Protein AF-A0A1F7Q137-F1 (afdb_monomer_lite)

Radius of gyration: 29.81 Å; chains: 1; bounding box: 69×40×125 Å

pLDDT: mean 76.33, std 18.82, range [34.34, 98.31]

Sequence (394 aa):
MPIDVIQTQHIETEPVIERTPLYVSRYEIDAESPVLISTDHYMATTDEMQESIGISAPLVCGIFAAGKEFAVLDTRNTPKVNTPLLLIDGEYSRIKGTELGAFKGLRDNESVEIGRIKHTDRFKYPDTVSACHFSLSFDEKNEQLRVSDMDSTNGTFITGYIASEIQKQELVRSDFTRNFGRYAMEELESRYGDGDIDAPYGYYRNHPIIGRNSQSVRNGVYGTTSSEMVLVDDKSRAMRRVTDGFLDRLTGDDRNSLTTTIGVSSVLRVAERYVANVMRYDLDAVDRLSRPHYDDNGLIDLSEYIHNGVGVCRHQALLAAHFIEESIDRRIIAGSVGVERNHDLEVQGAHAWAVYRPPVGDAIIVDPAQHFVGTRKEAEKQRRWKYSLANVVN

Secondary structure (DSSP, 8-state):
--------------------EE--EEEEE-SSS-EEEESSS-SB-HHHHHHHHS-SS-EEEEEEETTEEEEEEE-TTSTT--SSEEEEEGGGGGSTT------EEE-BT-EEEESTTSTTTTTTS-TTS-SS-EEEEEETTTTEEEEEE-S-TT-EEEEE-BHHHHTTSEE----GGGTTTHHHHHHHTTT--S--SS-TT-EETTEEBP-TT-S--TT-EEE-TTS-EEE--TTSHHHHHHHHHHHHHHHTT-TT-TT----HHHHHHHHHHHHHHHSEE-HHHHHHHHGGGGGGTTEEEHHHHHHHTEE-HHHHHHHHHHHHHHHHHTTSS-SEEEEEEE--TTTT--EEEEEEE-SSS--EEEETTTTEEEEHHHHHHTT-----------

Foldseek 3Di:
DDDDDDDDPPDPDDPPQPFAADDFDKDWAAQVHKFKFALPDFLAQLVLLCVQQNHRFTWAKWKDAQPWIKTKTQCCPPPPDPARIFIDTPVSSVDHPDDCPTDDGAHAQDKDWAALQDPSRLQVDFLQGHRTAKMWHAHVVVNIIIIHGPRRPQTMMMTHHTPVSPVRHHYDRDPCSVCSPPVVCVVSVVRSDDRPLQARSHDHPNARAADQQHQDLEQHWYDDPPLAIEGADCPDPLNVVLLVVLVCVQCPPPPPCPPDQRDPVSQLLSLLQSLCQQAPEDPVVVCVVQVVCSVVSNYDYLSSRSVVNHDHQVSSQSSSQVSVVVCCVVVSAPFTKGKAWDPPCPPARTGIWIWTGHPDDAIWTRTSNQSDTGHQVVCVVVVHGRGDHDDDPD

Structure (mmCIF, N/CA/C/O backbone):
data_AF-A0A1F7Q137-F1
#
_entry.id   AF-A0A1F7Q137-F1
#
loop_
_atom_site.group_PDB
_atom_site.id
_atom_site.type_symbol
_atom_site.label_atom_id
_atom_site.label_alt_id
_atom_site.label_comp_id
_atom_site.label_asym_id
_atom_site.label_entity_id
_atom_site.label_seq_id
_atom_s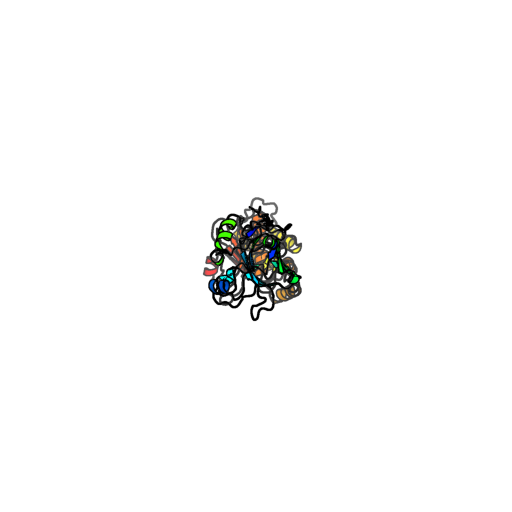ite.pdbx_PDB_ins_code
_atom_site.Cartn_x
_atom_site.Cartn_y
_atom_site.Cartn_z
_atom_site.occupancy
_atom_site.B_iso_or_equiv
_atom_site.auth_seq_id
_atom_site.auth_comp_id
_atom_site.auth_asym_id
_atom_site.auth_atom_id
_atom_site.pdbx_PDB_model_num
ATOM 1 N N . MET A 1 1 ? 35.047 10.697 -96.585 1.00 40.47 1 MET A N 1
ATOM 2 C CA . MET A 1 1 ? 34.236 10.874 -95.366 1.00 40.47 1 MET A CA 1
ATOM 3 C C . MET A 1 1 ? 33.718 9.508 -94.950 1.00 40.47 1 MET A C 1
ATOM 5 O O . MET A 1 1 ? 32.848 8.998 -95.647 1.00 40.47 1 MET A O 1
ATOM 9 N N . PRO A 1 2 ? 34.294 8.870 -93.922 1.00 37.94 2 PRO A N 1
ATOM 10 C CA . PRO A 1 2 ? 33.696 7.707 -93.286 1.00 37.94 2 PRO A CA 1
ATOM 11 C C . PRO A 1 2 ? 32.718 8.165 -92.197 1.00 37.94 2 PRO A C 1
ATOM 13 O O . PRO A 1 2 ? 32.953 9.163 -91.522 1.00 37.94 2 PRO A O 1
ATOM 16 N N . ILE A 1 3 ? 31.602 7.452 -92.086 1.00 36.81 3 ILE A N 1
ATOM 17 C CA . ILE A 1 3 ? 30.590 7.618 -91.043 1.00 36.81 3 ILE A CA 1
ATOM 18 C C . ILE A 1 3 ? 31.081 6.816 -89.838 1.00 36.81 3 ILE A C 1
ATOM 20 O O . ILE A 1 3 ? 31.140 5.588 -89.914 1.00 36.81 3 ILE A O 1
ATOM 24 N N . ASP A 1 4 ? 31.450 7.501 -88.758 1.00 36.88 4 ASP A N 1
ATOM 25 C CA . ASP A 1 4 ? 31.766 6.852 -87.489 1.00 36.88 4 ASP A CA 1
ATOM 26 C C . ASP A 1 4 ? 30.476 6.362 -86.825 1.00 36.88 4 ASP A C 1
ATOM 28 O O . ASP A 1 4 ? 29.533 7.116 -86.570 1.00 36.88 4 ASP A O 1
ATOM 32 N N . VAL A 1 5 ? 30.440 5.057 -86.572 1.00 37.59 5 VAL A N 1
ATOM 33 C CA . VAL A 1 5 ? 29.394 4.372 -85.818 1.00 37.59 5 VAL A CA 1
ATOM 34 C C . VAL A 1 5 ? 29.568 4.736 -84.346 1.00 37.59 5 VAL A C 1
ATOM 36 O O . VAL A 1 5 ? 30.497 4.273 -83.687 1.00 37.59 5 VAL A O 1
ATOM 39 N N . ILE A 1 6 ? 28.671 5.569 -83.821 1.00 39.81 6 ILE A N 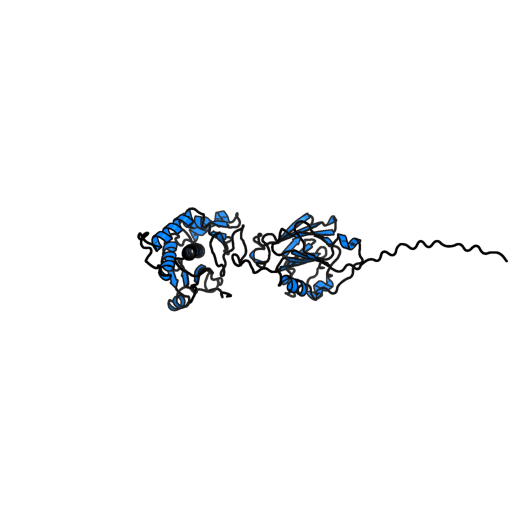1
ATOM 40 C CA . ILE A 1 6 ? 28.605 5.881 -82.391 1.00 39.81 6 ILE A CA 1
ATOM 41 C C . ILE A 1 6 ? 28.038 4.652 -81.671 1.00 39.81 6 ILE A C 1
ATOM 43 O O . ILE A 1 6 ? 26.840 4.375 -81.742 1.00 39.81 6 ILE A O 1
ATOM 47 N N . GLN A 1 7 ? 28.900 3.910 -80.972 1.00 38.06 7 GLN A N 1
ATOM 48 C CA . GLN A 1 7 ? 28.473 2.955 -79.951 1.00 38.06 7 GLN A CA 1
ATOM 49 C C . GLN A 1 7 ? 27.777 3.727 -78.826 1.00 38.06 7 GLN A C 1
ATOM 51 O O . GLN A 1 7 ? 28.409 4.451 -78.061 1.00 38.06 7 GLN A O 1
ATOM 56 N N . THR A 1 8 ? 26.462 3.574 -78.728 1.00 38.38 8 THR A N 1
ATOM 57 C CA . THR A 1 8 ? 25.686 4.020 -77.573 1.00 38.38 8 THR A CA 1
ATOM 58 C C . THR A 1 8 ? 25.931 3.024 -76.442 1.00 38.38 8 THR A C 1
ATOM 60 O O . THR A 1 8 ? 25.444 1.896 -76.475 1.00 38.38 8 THR A O 1
ATOM 63 N N . GLN A 1 9 ? 26.736 3.418 -75.453 1.00 37.34 9 GLN A N 1
ATOM 64 C CA . GLN A 1 9 ? 26.797 2.713 -74.177 1.00 37.34 9 GLN A CA 1
ATOM 65 C C . GLN A 1 9 ? 25.443 2.885 -73.482 1.00 37.34 9 GLN A C 1
ATOM 67 O O . GLN A 1 9 ? 25.066 3.994 -73.105 1.00 37.34 9 GLN A O 1
ATOM 72 N N . HIS A 1 10 ? 24.705 1.786 -73.332 1.00 35.59 10 HIS A N 1
ATOM 73 C CA . HIS A 1 10 ? 23.600 1.712 -72.386 1.00 35.59 10 HIS A CA 1
ATOM 74 C C . HIS A 1 10 ? 24.201 1.801 -70.980 1.00 35.59 10 HIS A C 1
ATOM 76 O O . HIS A 1 10 ? 24.784 0.841 -70.485 1.00 35.59 10 HIS A O 1
ATOM 82 N N . ILE A 1 11 ? 24.108 2.977 -70.364 1.00 40.19 11 ILE A N 1
ATOM 83 C CA . ILE A 1 11 ? 24.324 3.127 -68.929 1.00 40.19 11 ILE A CA 1
ATOM 84 C C . ILE A 1 11 ? 23.014 2.678 -68.283 1.00 40.19 11 ILE A C 1
ATOM 86 O O . ILE A 1 11 ? 22.014 3.393 -68.347 1.00 40.19 11 ILE A O 1
ATOM 90 N N . GLU A 1 12 ? 22.994 1.471 -67.722 1.00 38.28 12 GLU A N 1
ATOM 91 C CA . GLU A 1 12 ? 21.981 1.105 -66.734 1.00 38.28 12 GLU A CA 1
ATOM 92 C C . GLU A 1 12 ? 22.214 1.992 -65.510 1.00 38.28 12 GLU A C 1
ATOM 94 O O . GLU A 1 12 ? 23.133 1.779 -64.722 1.00 38.28 12 GLU A O 1
ATOM 99 N N . THR A 1 13 ? 21.429 3.058 -65.384 1.00 42.25 13 THR A N 1
ATOM 100 C CA . THR A 1 13 ? 21.332 3.786 -64.123 1.00 42.25 13 THR A CA 1
ATOM 101 C C . THR A 1 13 ? 20.564 2.900 -63.155 1.00 42.25 13 THR A C 1
ATOM 103 O O . THR A 1 13 ? 19.357 2.712 -63.330 1.00 42.25 13 THR A O 1
ATOM 106 N N . GLU A 1 14 ? 21.256 2.346 -62.157 1.00 36.91 14 GLU A N 1
ATOM 107 C CA . GLU A 1 14 ? 20.590 1.741 -61.006 1.00 36.91 14 GLU A CA 1
ATOM 108 C C . GLU A 1 14 ? 19.572 2.744 -60.435 1.00 36.91 14 GLU A C 1
ATOM 110 O O . GLU A 1 14 ? 19.862 3.946 -60.373 1.00 36.91 14 GLU A O 1
ATOM 115 N N . PRO A 1 15 ? 18.362 2.298 -60.057 1.00 37.16 15 PRO A N 1
ATOM 116 C CA . PRO A 1 15 ? 17.383 3.186 -59.458 1.00 37.16 15 PRO A CA 1
ATOM 117 C C . PRO A 1 15 ? 17.977 3.780 -58.180 1.00 37.16 15 PRO A C 1
ATOM 119 O O . PRO A 1 15 ? 18.321 3.058 -57.245 1.00 37.16 15 PRO A O 1
ATOM 122 N N . VAL A 1 16 ? 18.090 5.108 -58.142 1.00 39.94 16 VAL A N 1
ATOM 123 C CA . VAL A 1 16 ? 18.418 5.846 -56.923 1.00 39.94 16 VAL A CA 1
ATOM 124 C C . VAL A 1 16 ? 17.255 5.632 -55.958 1.00 39.94 16 VAL A C 1
ATOM 126 O O . VAL A 1 16 ? 16.205 6.258 -56.083 1.00 39.94 16 VAL A O 1
ATOM 129 N N . ILE A 1 17 ? 17.410 4.689 -55.031 1.00 46.19 17 ILE A N 1
ATOM 130 C CA . ILE A 1 17 ? 16.488 4.525 -53.910 1.00 46.19 17 ILE A CA 1
ATOM 131 C C . ILE A 1 17 ? 16.735 5.725 -52.995 1.00 46.19 17 ILE A C 1
ATOM 133 O O . ILE A 1 17 ? 17.752 5.766 -52.303 1.00 46.19 17 ILE A O 1
ATOM 137 N N . GLU A 1 18 ? 15.838 6.713 -53.010 1.00 39.25 18 GLU A N 1
ATOM 138 C CA . GLU A 1 18 ? 15.807 7.761 -51.987 1.00 39.25 18 GLU A CA 1
ATOM 139 C C . GLU A 1 18 ? 15.605 7.087 -50.624 1.00 39.25 18 GLU A C 1
ATOM 141 O O . GLU A 1 18 ? 14.507 6.651 -50.275 1.00 39.25 18 GLU A O 1
ATOM 146 N N . ARG A 1 19 ? 16.690 6.938 -49.860 1.00 43.69 19 ARG A N 1
ATOM 147 C CA . ARG A 1 19 ? 16.626 6.443 -48.487 1.00 43.69 19 ARG A CA 1
ATOM 148 C C . ARG A 1 19 ? 16.138 7.586 -47.608 1.00 43.69 19 ARG A C 1
ATOM 150 O O . ARG A 1 19 ? 16.809 8.605 -47.480 1.00 43.69 19 ARG A O 1
ATOM 157 N N . THR A 1 20 ? 14.957 7.436 -47.017 1.00 44.03 20 THR A N 1
ATOM 158 C CA . THR A 1 20 ? 14.494 8.365 -45.981 1.00 44.03 20 THR A CA 1
ATOM 159 C C . THR A 1 20 ? 15.415 8.229 -44.763 1.00 44.03 20 THR A C 1
ATOM 161 O O . THR A 1 20 ? 15.760 7.098 -44.413 1.00 44.03 20 THR A O 1
ATOM 164 N N . PRO A 1 21 ? 15.855 9.328 -44.133 1.00 46.31 21 PRO A N 1
ATOM 165 C CA . PRO A 1 21 ? 16.657 9.252 -42.920 1.00 46.31 21 PRO A CA 1
ATOM 166 C C . PRO A 1 21 ? 15.842 8.675 -41.751 1.00 46.31 21 PRO A C 1
ATOM 168 O O . PRO A 1 21 ? 14.752 9.171 -41.461 1.00 46.31 21 PRO A O 1
ATOM 171 N N . LEU A 1 22 ? 16.385 7.661 -41.069 1.00 49.72 22 LEU A N 1
ATOM 172 C CA . LEU A 1 22 ? 15.814 7.107 -39.841 1.00 49.72 22 LEU A CA 1
ATOM 173 C C . LEU A 1 22 ? 16.342 7.896 -38.647 1.00 49.72 22 LEU A C 1
ATOM 175 O O . LEU A 1 22 ? 17.529 7.829 -38.315 1.00 49.72 22 LEU A O 1
ATOM 179 N N . TYR A 1 23 ? 15.442 8.621 -37.995 1.00 57.84 23 TYR A N 1
ATOM 180 C CA . TYR A 1 23 ? 15.691 9.226 -36.694 1.00 57.84 23 TYR A CA 1
ATOM 181 C C . TYR A 1 23 ? 15.326 8.232 -35.592 1.00 57.84 23 TYR A C 1
ATOM 183 O O . TYR A 1 23 ? 14.471 7.363 -35.784 1.00 57.84 23 TYR A O 1
ATOM 191 N N . VAL A 1 24 ? 15.945 8.380 -34.418 1.00 59.00 24 VAL A N 1
ATOM 192 C CA . VAL A 1 24 ? 15.486 7.682 -33.214 1.00 59.00 24 VAL A CA 1
ATOM 193 C C . VAL A 1 24 ? 14.005 7.998 -33.033 1.00 59.00 24 VAL A C 1
ATOM 195 O O . VAL A 1 24 ? 13.624 9.160 -32.879 1.00 59.00 24 VAL A O 1
ATOM 198 N N . SER A 1 25 ? 13.177 6.965 -33.098 1.00 60.03 25 SER A N 1
ATOM 199 C CA . SER A 1 25 ? 11.735 7.135 -33.176 1.00 60.03 25 SER A CA 1
ATOM 200 C C . SER A 1 25 ? 11.090 6.722 -31.855 1.00 60.03 25 SER A C 1
ATOM 202 O O . SER A 1 25 ? 11.536 5.782 -31.188 1.00 60.03 25 SER A O 1
ATOM 204 N N . ARG A 1 26 ? 10.087 7.500 -31.437 1.00 67.81 26 ARG A N 1
ATOM 205 C CA . ARG A 1 26 ? 9.335 7.304 -30.195 1.00 67.81 26 ARG A CA 1
ATOM 206 C C . ARG A 1 26 ? 7.995 6.669 -30.526 1.00 67.81 26 ARG A C 1
ATOM 208 O O . ARG A 1 26 ? 7.264 7.202 -31.357 1.00 67.81 26 ARG A O 1
ATOM 215 N N . TYR A 1 27 ? 7.665 5.588 -29.833 1.00 73.81 27 TYR A N 1
ATOM 216 C CA . TYR A 1 27 ? 6.443 4.827 -30.065 1.00 73.81 27 TYR A CA 1
ATOM 217 C C . TYR A 1 27 ? 5.765 4.480 -28.748 1.00 73.81 27 TYR A C 1
ATOM 219 O O . TYR A 1 27 ? 6.423 4.064 -27.794 1.00 73.81 27 TYR A O 1
ATOM 227 N N . GLU A 1 28 ? 4.450 4.660 -28.711 1.00 78.75 28 GLU A N 1
ATOM 228 C CA . GLU A 1 28 ? 3.590 4.017 -27.723 1.00 78.75 28 GLU A CA 1
ATOM 229 C C . GLU A 1 28 ? 3.430 2.553 -28.143 1.00 78.75 28 GLU A C 1
ATOM 231 O O . GLU A 1 28 ? 3.193 2.277 -29.322 1.00 78.75 28 GLU A O 1
ATOM 236 N N . ILE A 1 29 ? 3.628 1.628 -27.208 1.00 82.19 29 ILE A N 1
ATOM 237 C CA . ILE A 1 29 ? 3.452 0.197 -27.450 1.00 82.19 29 ILE A CA 1
ATOM 238 C C . ILE A 1 29 ? 2.170 -0.289 -26.783 1.00 82.19 29 ILE A C 1
ATOM 240 O O . ILE A 1 29 ? 1.854 0.110 -25.664 1.00 82.19 29 ILE A O 1
ATOM 244 N N . ASP A 1 30 ? 1.456 -1.168 -27.477 1.00 77.94 30 ASP A N 1
ATOM 245 C CA . ASP A 1 30 ? 0.290 -1.872 -26.951 1.00 77.94 30 ASP A CA 1
ATOM 246 C C . ASP A 1 30 ? 0.611 -3.358 -26.717 1.00 77.94 30 ASP A C 1
ATOM 248 O O . ASP A 1 30 ? 1.652 -3.874 -27.144 1.00 77.94 30 ASP A O 1
ATOM 252 N N . ALA A 1 31 ? -0.262 -4.044 -25.980 1.00 76.38 31 ALA A N 1
ATOM 253 C CA . ALA A 1 31 ? -0.044 -5.432 -25.578 1.00 76.38 31 ALA A CA 1
ATOM 254 C C . ALA A 1 31 ? -0.126 -6.428 -26.750 1.00 76.38 31 ALA A C 1
ATOM 256 O O . ALA A 1 31 ? 0.451 -7.517 -26.689 1.00 76.38 31 ALA A O 1
ATOM 257 N N . GLU A 1 32 ? -0.817 -6.064 -27.832 1.00 79.62 32 GLU A N 1
ATOM 258 C CA . GLU A 1 32 ? -1.000 -6.915 -29.012 1.00 79.62 32 GLU A CA 1
ATOM 259 C C . GLU A 1 32 ? 0.178 -6.798 -29.997 1.00 79.62 32 GLU A C 1
ATOM 261 O O . GLU A 1 32 ? 0.446 -7.730 -30.764 1.00 79.62 32 GLU A O 1
ATOM 266 N N . SER A 1 33 ? 0.919 -5.687 -29.938 1.00 82.69 33 SER A N 1
ATOM 267 C CA . SER A 1 33 ? 1.930 -5.284 -30.919 1.00 82.69 33 SER A CA 1
ATOM 268 C C . SER A 1 33 ? 3.299 -5.046 -30.264 1.00 82.69 33 SER A C 1
ATOM 270 O O . SER A 1 33 ? 3.735 -3.908 -30.074 1.00 82.69 33 SER A O 1
ATOM 272 N N . PRO A 1 34 ? 4.034 -6.120 -29.935 1.00 86.81 34 PRO A N 1
ATOM 273 C CA . PRO A 1 34 ? 5.365 -6.017 -29.357 1.00 86.81 34 PRO A CA 1
ATOM 274 C C . PRO A 1 34 ? 6.358 -5.402 -30.348 1.00 86.81 34 PRO A C 1
ATOM 276 O O . PRO A 1 34 ? 6.383 -5.755 -31.530 1.00 86.81 34 PRO A O 1
ATOM 279 N N . VAL A 1 35 ? 7.234 -4.534 -29.847 1.00 89.56 35 VAL A N 1
ATOM 280 C CA . VAL A 1 35 ? 8.243 -3.849 -30.661 1.00 89.56 35 VAL A CA 1
ATOM 281 C C . VAL A 1 35 ? 9.580 -4.571 -30.574 1.00 89.56 35 VAL A C 1
ATOM 283 O O . VAL A 1 35 ? 10.008 -5.011 -29.506 1.00 89.56 35 VAL A O 1
ATOM 286 N N . LEU A 1 36 ? 10.246 -4.681 -31.724 1.00 90.81 36 LEU A N 1
ATOM 287 C CA . LEU A 1 36 ? 11.594 -5.224 -31.852 1.00 90.81 36 LEU A CA 1
ATOM 288 C C . LEU A 1 36 ? 12.582 -4.077 -32.050 1.00 90.81 36 LEU A C 1
ATOM 290 O O . LEU A 1 36 ? 12.558 -3.386 -33.072 1.00 90.81 36 LEU A O 1
ATOM 294 N N . ILE A 1 37 ? 13.451 -3.894 -31.066 1.00 90.25 37 ILE A N 1
ATOM 295 C CA . ILE A 1 37 ? 14.522 -2.906 -31.053 1.00 90.25 37 ILE A CA 1
ATOM 296 C C . ILE A 1 37 ? 15.825 -3.584 -31.473 1.00 90.25 37 ILE A C 1
ATOM 298 O O . ILE A 1 37 ? 16.144 -4.676 -31.002 1.00 90.25 37 ILE A O 1
ATOM 302 N N . SER A 1 38 ? 16.577 -2.936 -32.358 1.00 88.62 38 SER A N 1
ATOM 303 C CA . SER A 1 38 ? 17.927 -3.370 -32.720 1.00 88.62 38 SER A CA 1
ATOM 304 C C . SER A 1 38 ? 18.901 -3.075 -31.583 1.00 88.62 38 SER A C 1
ATOM 306 O O . SER A 1 38 ? 18.894 -1.982 -31.018 1.00 88.62 38 SER A O 1
ATOM 308 N N . THR A 1 39 ? 19.738 -4.054 -31.250 1.00 88.31 39 THR A N 1
ATOM 309 C CA . THR A 1 39 ? 20.761 -3.932 -30.190 1.00 88.31 39 THR A CA 1
ATOM 310 C C . THR A 1 39 ? 22.152 -3.615 -30.736 1.00 88.31 39 THR A C 1
ATOM 312 O O . THR A 1 39 ? 23.080 -3.336 -29.989 1.00 88.31 39 THR A O 1
ATOM 315 N N . ASP A 1 40 ? 22.271 -3.626 -32.053 1.00 86.12 40 ASP A N 1
ATOM 316 C CA . ASP A 1 40 ? 23.425 -3.349 -32.897 1.00 86.12 40 ASP A CA 1
ATOM 317 C C . ASP A 1 40 ? 23.471 -1.874 -33.358 1.00 86.12 40 ASP A C 1
ATOM 319 O O . ASP A 1 40 ? 24.495 -1.394 -33.851 1.00 86.12 40 ASP A O 1
ATOM 323 N N . HIS A 1 41 ? 22.398 -1.116 -33.104 1.00 85.81 41 HIS A N 1
ATOM 324 C CA . HIS A 1 41 ? 22.311 0.324 -33.340 1.00 85.81 41 HIS A CA 1
ATOM 325 C C . HIS A 1 41 ? 22.062 1.073 -32.027 1.00 85.81 41 HIS A C 1
ATOM 327 O O . HIS A 1 41 ? 21.023 0.918 -31.390 1.00 85.81 41 HIS A O 1
ATOM 333 N N . TYR A 1 42 ? 23.013 1.920 -31.629 1.00 84.81 42 TYR A N 1
ATOM 334 C CA . TYR A 1 42 ? 22.972 2.608 -30.335 1.00 84.81 42 TYR A CA 1
ATOM 335 C C . TYR A 1 42 ? 22.419 4.026 -30.439 1.00 84.81 42 TYR A C 1
ATOM 337 O O . TYR A 1 42 ? 22.850 4.814 -31.287 1.00 84.81 42 TYR A O 1
ATOM 345 N N . MET A 1 43 ? 21.517 4.373 -29.521 1.00 80.56 43 MET A N 1
ATOM 346 C CA . MET A 1 43 ? 21.049 5.745 -29.310 1.00 80.56 43 MET A CA 1
ATOM 347 C C . MET A 1 43 ? 22.157 6.668 -28.798 1.00 80.56 43 MET A C 1
ATOM 349 O O . MET A 1 43 ? 22.153 7.850 -29.127 1.00 80.56 43 MET A O 1
ATOM 353 N N . ALA A 1 44 ? 23.082 6.135 -27.996 1.00 77.56 44 ALA A N 1
ATOM 354 C CA . ALA A 1 44 ? 24.276 6.838 -27.538 1.00 77.56 44 ALA A CA 1
ATOM 355 C C . ALA A 1 44 ? 25.443 5.857 -27.403 1.00 77.56 44 ALA A C 1
ATOM 357 O O . ALA A 1 44 ? 25.280 4.724 -26.950 1.00 77.56 44 ALA A O 1
ATOM 358 N N . THR A 1 45 ? 26.628 6.293 -27.802 1.00 83.06 45 THR A N 1
ATOM 359 C CA . THR A 1 45 ? 27.874 5.531 -27.696 1.00 83.06 45 THR A CA 1
ATOM 360 C C . THR A 1 45 ? 28.404 5.507 -26.262 1.00 83.06 45 THR A C 1
ATOM 362 O O . THR A 1 45 ? 27.985 6.289 -25.408 1.00 83.06 45 THR A O 1
ATOM 365 N N . THR A 1 46 ? 29.370 4.625 -25.995 1.00 82.00 46 THR A N 1
ATOM 366 C CA . THR A 1 46 ? 30.069 4.554 -24.703 1.00 82.00 46 THR A CA 1
ATOM 367 C C . THR A 1 46 ? 30.655 5.899 -24.281 1.00 82.00 46 THR A C 1
ATOM 369 O O . THR A 1 46 ? 30.505 6.284 -23.127 1.00 82.00 46 THR A O 1
ATOM 372 N N . ASP A 1 47 ? 31.300 6.619 -25.203 1.00 79.81 47 ASP A N 1
ATOM 373 C CA . ASP A 1 47 ? 31.958 7.894 -24.897 1.00 79.81 47 ASP A CA 1
ATOM 374 C C . ASP A 1 47 ? 30.929 8.965 -24.505 1.00 79.81 47 ASP A C 1
ATOM 376 O O . ASP A 1 47 ? 31.098 9.655 -23.500 1.00 79.81 47 ASP A O 1
ATOM 380 N N . GLU A 1 48 ? 29.809 9.039 -25.231 1.00 75.88 48 GLU A N 1
ATOM 381 C CA . GLU A 1 48 ? 28.706 9.965 -24.941 1.00 75.88 48 GLU A CA 1
ATOM 382 C C . GLU A 1 48 ? 28.027 9.652 -23.596 1.00 75.88 48 GLU A C 1
ATOM 384 O O . GLU A 1 48 ? 27.705 10.560 -22.824 1.00 75.88 48 GLU A O 1
ATOM 389 N N . MET A 1 49 ? 27.827 8.370 -23.281 1.00 75.50 49 MET A N 1
ATOM 390 C CA . MET A 1 49 ? 27.264 7.921 -22.000 1.00 75.50 49 MET A CA 1
ATOM 391 C C . MET A 1 49 ? 28.221 8.177 -20.830 1.00 75.50 49 MET A C 1
ATOM 393 O O . MET A 1 49 ? 27.799 8.592 -19.743 1.00 75.50 49 MET A O 1
ATOM 397 N N . GLN A 1 50 ? 29.522 8.005 -21.057 1.00 74.50 50 GLN A N 1
ATOM 398 C CA . GLN A 1 50 ? 30.552 8.282 -20.066 1.00 74.50 50 GLN A CA 1
ATOM 399 C C . GLN A 1 50 ? 30.656 9.782 -19.769 1.00 74.50 50 GLN A C 1
ATOM 401 O O . GLN A 1 50 ? 30.757 10.167 -18.602 1.00 74.50 50 GLN A O 1
ATOM 406 N N . GLU A 1 51 ? 30.614 10.632 -20.796 1.00 71.19 51 GLU A N 1
ATOM 407 C CA . GLU A 1 51 ? 30.678 12.088 -20.643 1.00 71.19 51 GLU A CA 1
ATOM 408 C C . GLU A 1 51 ? 29.417 12.652 -19.970 1.00 71.19 51 GLU A C 1
ATOM 410 O O . GLU A 1 51 ? 29.508 13.498 -19.073 1.00 71.19 51 GLU A O 1
ATOM 415 N N . SER A 1 52 ? 28.239 12.169 -20.375 1.00 64.69 52 SER A N 1
ATOM 416 C CA . SER A 1 52 ? 26.957 12.693 -19.896 1.00 64.69 52 SER A CA 1
ATOM 417 C C . SER A 1 52 ? 26.631 12.259 -18.467 1.00 64.69 52 SER A C 1
ATOM 419 O O . SER A 1 52 ? 26.288 13.104 -17.632 1.00 64.69 52 SER A O 1
ATOM 421 N N . ILE A 1 53 ? 26.746 10.960 -18.171 1.00 63.69 53 ILE A N 1
ATOM 422 C CA . ILE A 1 53 ? 26.225 10.365 -16.929 1.00 63.69 53 ILE A CA 1
ATOM 423 C C . ILE A 1 53 ? 27.211 9.408 -16.240 1.00 63.69 53 ILE A C 1
ATOM 425 O O . ILE A 1 53 ? 26.890 8.833 -15.202 1.00 63.69 53 ILE A O 1
ATOM 429 N N . GLY A 1 54 ? 28.438 9.275 -16.757 1.00 64.31 54 GLY A N 1
ATOM 430 C CA . GLY A 1 54 ? 29.508 8.498 -16.123 1.00 64.31 54 GLY A CA 1
ATOM 431 C C . GLY A 1 54 ? 29.397 6.983 -16.298 1.00 64.31 54 GLY A C 1
ATOM 432 O O . GLY A 1 54 ? 30.000 6.252 -15.513 1.00 64.31 54 GLY A O 1
ATOM 433 N N . ILE A 1 55 ? 28.634 6.514 -17.291 1.00 70.31 55 ILE A N 1
ATOM 434 C CA . ILE A 1 55 ? 28.410 5.088 -17.560 1.00 70.31 55 ILE A CA 1
ATOM 435 C C . ILE A 1 55 ? 29.239 4.626 -18.765 1.00 70.31 55 ILE A C 1
ATOM 437 O O . ILE A 1 55 ? 29.078 5.137 -19.868 1.00 70.31 55 ILE A O 1
ATOM 441 N N . SER A 1 56 ? 30.069 3.594 -18.573 1.00 78.44 56 SER A N 1
ATOM 442 C CA . SER A 1 56 ? 30.929 3.010 -19.618 1.00 78.44 56 SER A CA 1
ATOM 443 C C . SER A 1 56 ? 30.232 1.896 -20.421 1.00 78.44 56 SER A C 1
ATOM 445 O O . SER A 1 56 ? 30.729 0.768 -20.505 1.00 78.44 56 SER A O 1
ATOM 447 N N . ALA A 1 57 ? 29.065 2.196 -20.988 1.00 80.00 57 ALA A N 1
ATOM 448 C CA . ALA A 1 57 ? 28.320 1.298 -21.874 1.00 80.00 57 ALA A CA 1
ATOM 449 C C . ALA A 1 57 ? 27.425 2.111 -22.830 1.00 80.00 57 ALA A C 1
ATOM 451 O O . ALA A 1 57 ? 26.888 3.135 -22.399 1.00 80.00 57 ALA A O 1
ATOM 452 N N . PRO A 1 58 ? 27.248 1.694 -24.097 1.00 86.62 58 PRO A N 1
ATOM 453 C CA . PRO A 1 58 ? 26.340 2.360 -25.023 1.00 86.62 58 PRO A CA 1
ATOM 454 C C . PRO A 1 58 ? 24.863 2.131 -24.657 1.00 86.62 58 PRO A C 1
ATOM 456 O O . PRO A 1 58 ? 24.483 1.093 -24.109 1.00 86.62 58 PRO A O 1
ATOM 459 N N . LEU A 1 59 ? 24.022 3.112 -24.991 1.00 85.75 59 LEU A N 1
ATOM 460 C CA . LEU A 1 59 ? 22.571 3.087 -24.804 1.00 85.75 59 LEU A CA 1
ATOM 461 C C . LEU A 1 59 ? 21.888 2.462 -26.024 1.00 85.75 59 LEU A C 1
ATOM 463 O O . LEU A 1 59 ? 22.000 2.988 -27.131 1.00 85.75 59 LEU A O 1
ATOM 467 N N . VAL A 1 60 ? 21.135 1.387 -25.806 1.00 89.19 60 VAL A N 1
ATOM 468 C CA . VAL A 1 60 ? 20.326 0.714 -26.834 1.00 89.19 60 VAL A CA 1
ATOM 469 C C . VAL A 1 60 ? 18.980 1.415 -26.993 1.00 89.19 60 VAL A C 1
ATOM 471 O O . VAL A 1 60 ? 18.650 1.887 -28.078 1.00 89.19 60 VAL A O 1
ATOM 474 N N . CYS A 1 61 ? 18.210 1.511 -25.907 1.00 88.19 61 CYS A N 1
ATOM 475 C CA . CYS A 1 61 ? 16.899 2.153 -25.916 1.00 88.19 61 CYS A CA 1
ATOM 476 C C . CYS A 1 61 ? 16.542 2.805 -24.582 1.00 88.19 61 CYS A C 1
ATOM 478 O O . CYS A 1 61 ? 17.015 2.394 -23.518 1.00 88.19 61 CYS A O 1
ATOM 480 N N . GLY A 1 62 ? 15.650 3.790 -24.653 1.00 85.81 62 GLY A N 1
ATOM 481 C CA . GLY A 1 62 ? 14.913 4.307 -23.506 1.00 85.81 62 GLY A CA 1
ATOM 482 C C . GLY A 1 62 ? 13.517 3.715 -23.448 1.00 85.81 62 GLY A C 1
ATOM 483 O O . GLY A 1 62 ? 12.857 3.573 -24.478 1.00 85.81 62 GLY A O 1
ATOM 484 N N . ILE A 1 63 ? 13.066 3.389 -22.243 1.00 87.19 63 ILE A N 1
ATOM 485 C CA . ILE A 1 63 ? 11.711 2.910 -21.990 1.00 87.19 63 ILE A CA 1
ATOM 486 C C . ILE A 1 63 ? 11.114 3.787 -20.907 1.00 87.19 63 ILE A C 1
ATOM 488 O O . ILE A 1 63 ? 11.719 4.009 -19.862 1.00 87.19 63 ILE A O 1
ATOM 492 N N . PHE A 1 64 ? 9.916 4.276 -21.154 1.00 83.00 64 PHE A N 1
ATOM 493 C CA . PHE A 1 64 ? 9.182 5.104 -20.230 1.00 83.00 64 PHE A CA 1
ATOM 494 C C . PHE A 1 64 ? 7.875 4.401 -19.894 1.00 83.00 64 PHE A C 1
ATOM 496 O O . PHE A 1 64 ? 7.021 4.191 -20.753 1.00 83.00 64 PHE A O 1
ATOM 503 N N . ALA A 1 65 ? 7.772 3.988 -18.641 1.00 82.12 65 ALA A N 1
ATOM 504 C CA . ALA A 1 65 ? 6.661 3.226 -18.107 1.00 82.12 65 ALA A CA 1
ATOM 505 C C . ALA A 1 65 ? 5.977 4.101 -17.072 1.00 82.12 65 ALA A C 1
ATOM 507 O O . ALA A 1 65 ? 6.453 4.240 -15.940 1.00 82.12 65 ALA A O 1
ATOM 508 N N . ALA A 1 66 ? 4.903 4.756 -17.499 1.00 75.50 66 ALA A N 1
ATOM 509 C CA . ALA A 1 66 ? 4.246 5.797 -16.734 1.00 75.50 66 ALA A CA 1
ATOM 510 C C . ALA A 1 66 ? 5.250 6.781 -16.088 1.00 75.50 66 ALA A C 1
ATOM 512 O O . ALA A 1 66 ? 6.050 7.363 -16.797 1.00 75.50 66 ALA A O 1
ATOM 513 N N . GLY A 1 67 ? 5.211 7.031 -14.774 1.00 68.06 67 GLY A N 1
ATOM 514 C CA . GLY A 1 67 ? 6.059 8.018 -14.079 1.00 68.06 67 GLY A CA 1
ATOM 515 C C . GLY A 1 67 ? 7.545 7.673 -13.984 1.00 68.06 67 GLY A C 1
ATOM 516 O O . GLY A 1 67 ? 8.267 8.333 -13.235 1.00 68.06 67 GLY A O 1
ATOM 517 N N . LYS A 1 68 ? 8.003 6.601 -14.641 1.00 77.12 68 LYS A N 1
ATOM 518 C CA . LYS A 1 68 ? 9.339 6.042 -14.445 1.00 77.12 68 LYS A CA 1
ATOM 519 C C . LYS A 1 68 ? 10.062 5.812 -15.765 1.00 77.12 68 LYS A C 1
ATOM 521 O O . LYS A 1 68 ? 9.555 5.177 -16.685 1.00 77.12 68 LYS A O 1
ATOM 526 N N . GLU A 1 69 ? 11.297 6.290 -15.804 1.00 79.50 69 GLU A N 1
ATOM 527 C CA . GLU A 1 69 ? 12.213 6.134 -16.925 1.00 79.50 69 GLU A CA 1
ATOM 528 C C . GLU A 1 69 ? 13.170 4.964 -16.685 1.00 79.50 69 GLU A C 1
ATOM 530 O O . GLU A 1 69 ? 13.657 4.743 -15.572 1.00 79.50 69 GLU A O 1
ATOM 535 N N . PHE A 1 70 ? 13.463 4.235 -17.751 1.00 84.00 70 PHE A N 1
ATOM 536 C CA . PHE A 1 70 ? 14.399 3.127 -17.794 1.00 84.00 70 PHE A CA 1
ATOM 537 C C . PHE A 1 70 ? 15.306 3.267 -19.013 1.00 84.00 70 PHE A C 1
ATOM 539 O O . PHE A 1 70 ? 14.902 3.771 -20.062 1.00 84.00 70 PHE A O 1
ATOM 546 N N . ALA A 1 71 ? 16.528 2.764 -18.889 1.00 84.75 71 ALA A N 1
ATOM 547 C CA . ALA A 1 71 ? 17.476 2.688 -19.990 1.00 84.75 71 ALA A CA 1
ATOM 548 C C . ALA A 1 71 ? 18.006 1.262 -20.127 1.00 84.75 71 ALA A C 1
ATOM 550 O O . ALA A 1 71 ? 18.304 0.606 -19.127 1.00 84.75 71 ALA A O 1
ATOM 551 N N . VAL A 1 72 ? 18.125 0.789 -21.366 1.00 88.00 72 VAL A N 1
ATOM 552 C CA . VAL A 1 72 ? 18.759 -0.492 -21.687 1.00 88.00 72 VAL A CA 1
ATOM 553 C C . VAL A 1 72 ? 20.134 -0.218 -22.268 1.00 88.00 72 VAL A C 1
ATOM 555 O O . VAL A 1 72 ? 20.266 0.473 -23.276 1.00 88.00 72 VAL A O 1
ATOM 558 N N . LEU A 1 73 ? 21.154 -0.761 -21.619 1.00 84.88 73 LEU A N 1
ATOM 559 C CA . LEU A 1 73 ? 22.550 -0.638 -22.009 1.00 84.88 73 LEU A CA 1
ATOM 560 C C . LEU A 1 73 ? 23.031 -1.947 -22.623 1.00 84.88 73 LEU A C 1
ATOM 562 O O . LEU A 1 73 ? 22.662 -3.019 -22.139 1.00 84.88 73 LEU A O 1
ATOM 566 N N . ASP A 1 74 ? 23.896 -1.859 -23.629 1.00 88.75 74 ASP A N 1
ATOM 567 C CA . ASP A 1 74 ? 24.645 -3.020 -24.105 1.00 88.75 74 ASP A CA 1
ATOM 568 C C . ASP A 1 74 ? 25.957 -3.132 -23.330 1.00 88.75 74 ASP A C 1
ATOM 570 O O . ASP A 1 74 ? 26.833 -2.273 -23.401 1.00 88.75 74 ASP A O 1
ATOM 574 N N . THR A 1 75 ? 26.078 -4.203 -22.557 1.00 81.50 75 THR A N 1
ATOM 575 C CA . THR A 1 75 ? 27.208 -4.463 -21.669 1.00 81.50 75 THR A CA 1
ATOM 576 C C . THR A 1 75 ? 28.078 -5.626 -22.136 1.00 81.50 75 THR A C 1
ATOM 578 O O . THR A 1 75 ? 28.981 -6.026 -21.399 1.00 81.50 75 THR A O 1
ATOM 581 N N . ARG A 1 76 ? 27.890 -6.135 -23.367 1.00 83.00 76 ARG A N 1
ATOM 582 C CA . ARG A 1 76 ? 28.707 -7.223 -23.953 1.00 83.00 76 ARG A CA 1
ATOM 583 C C . ARG A 1 76 ? 30.211 -6.929 -23.907 1.00 83.00 76 ARG A C 1
ATOM 585 O O . ARG A 1 76 ? 31.015 -7.844 -23.754 1.00 83.00 76 ARG A O 1
ATOM 592 N N . ASN A 1 77 ? 30.584 -5.650 -23.986 1.00 81.69 77 ASN A N 1
ATOM 593 C CA . ASN A 1 77 ? 31.972 -5.179 -23.948 1.00 81.69 77 ASN A CA 1
ATOM 594 C C . ASN A 1 77 ? 32.348 -4.441 -22.647 1.00 81.69 77 ASN A C 1
ATOM 596 O O . ASN A 1 77 ? 33.415 -3.828 -22.574 1.00 81.69 77 ASN A O 1
ATOM 600 N N . THR A 1 78 ? 31.499 -4.474 -21.615 1.00 69.94 78 THR A N 1
ATOM 601 C CA . THR A 1 78 ? 31.739 -3.761 -20.352 1.00 69.94 78 THR A CA 1
ATOM 602 C C . THR A 1 78 ? 32.437 -4.677 -19.336 1.00 69.94 78 THR A C 1
ATOM 604 O O . THR A 1 78 ? 31.882 -5.707 -18.944 1.00 69.94 78 THR A O 1
ATOM 607 N N . PRO A 1 79 ? 33.639 -4.323 -18.838 1.00 61.53 79 PRO A N 1
ATOM 608 C CA . PRO A 1 79 ? 34.344 -5.144 -17.858 1.00 61.53 79 PRO A CA 1
ATOM 609 C C . PRO A 1 79 ? 33.525 -5.351 -16.575 1.00 61.53 79 PRO A C 1
ATOM 611 O O . PRO A 1 79 ? 32.988 -4.395 -16.022 1.00 61.53 79 PRO A O 1
ATOM 614 N N . LYS A 1 80 ? 33.517 -6.585 -16.049 1.00 62.16 80 LYS A N 1
ATOM 615 C CA . LYS A 1 80 ? 32.847 -6.997 -14.792 1.00 62.16 80 LYS A CA 1
ATOM 616 C C . LYS A 1 80 ? 31.310 -7.070 -14.835 1.00 62.16 80 LYS A C 1
ATOM 618 O O . LYS A 1 80 ? 30.712 -7.332 -13.792 1.00 62.16 80 LYS A O 1
ATOM 623 N N . VAL A 1 81 ? 30.674 -6.901 -15.996 1.00 65.56 81 VAL A N 1
ATOM 624 C CA . VAL A 1 81 ? 29.233 -7.151 -16.174 1.00 65.56 81 VAL A CA 1
ATOM 625 C C . VAL A 1 81 ? 29.043 -8.488 -16.892 1.00 65.56 81 VAL A C 1
ATOM 627 O O . VAL A 1 81 ? 29.559 -8.691 -17.982 1.00 65.56 81 VAL A O 1
ATOM 630 N N . ASN A 1 82 ? 28.312 -9.419 -16.271 1.00 66.56 82 ASN A N 1
ATOM 631 C CA . ASN A 1 82 ? 28.150 -10.796 -16.769 1.00 66.56 82 ASN A CA 1
ATOM 632 C C . ASN A 1 82 ? 26.810 -11.020 -17.497 1.00 66.56 82 ASN A C 1
ATOM 634 O O . ASN A 1 82 ? 26.285 -12.136 -17.508 1.00 66.56 82 ASN A O 1
ATOM 638 N N . THR A 1 83 ? 26.214 -9.962 -18.043 1.00 73.00 83 THR A N 1
ATOM 639 C CA . THR A 1 83 ? 24.970 -10.021 -18.824 1.00 73.00 83 THR A CA 1
ATOM 640 C C . THR A 1 83 ? 25.129 -9.200 -20.100 1.00 73.00 83 THR A C 1
ATOM 642 O O . THR A 1 83 ? 25.774 -8.152 -20.042 1.00 73.00 83 THR A O 1
ATOM 645 N N . PRO A 1 84 ? 24.588 -9.652 -21.245 1.00 80.12 84 PRO A N 1
ATOM 646 C CA . PRO A 1 84 ? 24.766 -8.959 -22.518 1.00 80.12 84 PRO A CA 1
ATOM 647 C C . PRO A 1 84 ? 24.061 -7.606 -22.530 1.00 80.12 84 PRO A C 1
ATOM 649 O O . PRO A 1 84 ? 24.668 -6.623 -22.935 1.00 80.12 84 PRO A O 1
ATOM 652 N N . LEU A 1 85 ? 22.835 -7.529 -22.007 1.00 84.81 85 LEU A N 1
ATOM 653 C CA . LEU A 1 85 ? 22.135 -6.262 -21.825 1.00 84.81 85 LEU A CA 1
ATOM 654 C C . LEU A 1 85 ? 21.848 -6.007 -20.346 1.00 84.81 85 LEU A C 1
ATOM 656 O O . LEU A 1 85 ? 21.653 -6.936 -19.551 1.00 84.81 85 LEU A O 1
ATOM 660 N N . LEU A 1 86 ? 21.785 -4.730 -19.985 1.00 80.88 86 LEU A N 1
ATOM 661 C CA . LEU A 1 86 ? 21.490 -4.281 -18.633 1.00 80.88 86 LEU A CA 1
ATOM 662 C C . LEU A 1 86 ? 20.379 -3.234 -18.653 1.00 80.88 86 LEU A C 1
ATOM 664 O O . LEU A 1 86 ? 20.541 -2.156 -19.218 1.00 80.88 86 LEU A O 1
ATOM 668 N N . LEU A 1 87 ? 19.266 -3.533 -17.986 1.00 82.19 87 LEU A N 1
ATOM 669 C CA . LEU A 1 87 ? 18.242 -2.545 -17.677 1.00 82.19 87 LEU A CA 1
ATOM 670 C C . LEU A 1 87 ? 18.669 -1.770 -16.431 1.00 82.19 87 LEU A C 1
ATOM 672 O O . LEU A 1 87 ? 18.968 -2.372 -15.393 1.00 82.19 87 LEU A O 1
ATOM 676 N N . ILE A 1 88 ? 18.648 -0.445 -16.521 1.00 74.50 88 ILE A N 1
ATOM 677 C CA . ILE A 1 88 ? 18.879 0.478 -15.411 1.00 74.50 88 ILE A CA 1
ATOM 678 C C . ILE A 1 88 ? 17.702 1.442 -15.253 1.00 74.50 88 ILE A C 1
ATOM 680 O O . ILE A 1 88 ? 16.913 1.666 -16.168 1.00 74.50 88 ILE A O 1
ATOM 684 N N . ASP A 1 89 ? 17.594 2.008 -14.060 1.00 73.06 89 ASP A N 1
ATOM 685 C CA . ASP A 1 89 ? 16.628 3.052 -13.733 1.00 73.06 89 ASP A CA 1
ATOM 686 C C . ASP A 1 89 ? 17.161 4.418 -14.198 1.00 73.06 89 ASP A C 1
ATOM 688 O O . ASP A 1 89 ? 18.327 4.738 -13.949 1.00 73.06 89 ASP A O 1
ATOM 692 N N . GLY A 1 90 ? 16.323 5.228 -14.846 1.00 63.16 90 GLY A N 1
ATOM 693 C CA . GLY A 1 90 ? 16.677 6.557 -15.349 1.00 63.16 90 GLY A CA 1
ATOM 694 C C . GLY A 1 90 ? 17.178 7.513 -14.261 1.00 63.16 90 GLY A C 1
ATOM 695 O O . GLY A 1 90 ? 18.010 8.373 -14.538 1.00 63.16 90 GLY A O 1
ATOM 696 N N . GLU A 1 91 ? 16.783 7.330 -12.997 1.00 58.19 91 GLU A N 1
ATOM 697 C CA . GLU A 1 91 ? 17.274 8.161 -11.886 1.00 58.19 91 GLU A CA 1
ATOM 698 C C . GLU A 1 91 ? 18.733 7.877 -11.502 1.00 58.19 91 GLU A C 1
ATOM 700 O O . GLU A 1 91 ? 19.422 8.783 -11.028 1.00 58.19 91 GLU A O 1
ATOM 705 N N . TYR A 1 92 ? 19.248 6.666 -11.757 1.00 50.28 92 TYR A N 1
ATOM 706 C CA . TYR A 1 92 ? 20.654 6.332 -11.479 1.00 50.28 92 TYR A CA 1
ATOM 707 C C . TYR A 1 92 ? 21.625 7.154 -12.337 1.00 50.28 92 TYR A C 1
ATOM 709 O O . TYR A 1 92 ? 22.739 7.443 -11.906 1.00 50.28 92 TYR A O 1
ATOM 717 N N . SER A 1 93 ? 21.179 7.617 -13.508 1.00 48.81 93 SER A N 1
ATOM 718 C CA . SER A 1 93 ? 21.950 8.509 -14.382 1.00 48.81 93 SER A CA 1
ATOM 719 C C . SER A 1 93 ? 22.216 9.897 -13.773 1.00 48.81 93 SER A C 1
ATOM 721 O O . SER A 1 93 ? 23.120 10.610 -14.209 1.00 48.81 93 SER A O 1
ATOM 723 N N . ARG A 1 94 ? 21.457 10.292 -12.738 1.00 49.81 94 ARG A N 1
ATOM 724 C CA . ARG A 1 94 ? 21.558 11.612 -12.092 1.00 49.81 94 ARG A CA 1
ATOM 725 C C . ARG A 1 94 ? 22.608 11.665 -10.978 1.00 49.81 94 ARG A C 1
ATOM 727 O O . ARG A 1 94 ? 22.899 12.751 -10.477 1.00 49.81 94 ARG A O 1
ATOM 734 N N . ILE A 1 95 ? 23.203 10.530 -10.597 1.00 45.16 95 ILE A N 1
ATOM 735 C CA . ILE A 1 95 ? 24.198 10.444 -9.519 1.00 45.16 95 ILE A CA 1
ATOM 736 C C . ILE A 1 95 ? 25.577 10.156 -10.125 1.00 45.16 95 ILE A C 1
ATOM 738 O O . ILE A 1 95 ? 25.977 9.003 -10.296 1.00 45.16 95 ILE A O 1
ATOM 742 N N . LYS A 1 96 ? 26.324 11.224 -10.444 1.00 47.53 96 LYS A N 1
ATOM 743 C CA . LYS A 1 96 ? 27.695 11.123 -10.973 1.00 47.53 96 LYS A CA 1
ATOM 744 C C . LYS A 1 96 ? 28.577 10.256 -10.066 1.00 47.53 96 LYS A C 1
ATOM 746 O O . LYS A 1 96 ? 28.710 10.545 -8.879 1.00 47.53 96 LYS A O 1
ATOM 751 N N . GLY A 1 97 ? 29.243 9.260 -10.653 1.00 45.88 97 GLY A N 1
ATOM 752 C CA . GLY A 1 97 ? 30.304 8.490 -9.993 1.00 45.88 97 GLY A CA 1
ATOM 753 C C . GLY A 1 97 ? 29.845 7.290 -9.161 1.00 45.88 97 GLY A C 1
ATOM 754 O O . GLY A 1 97 ? 30.617 6.816 -8.331 1.00 45.88 97 GLY A O 1
ATOM 755 N N . THR A 1 98 ? 28.623 6.790 -9.358 1.00 44.66 98 THR A N 1
ATOM 756 C CA . THR A 1 98 ? 28.193 5.520 -8.755 1.00 44.66 98 THR A CA 1
ATOM 757 C C . THR A 1 98 ? 28.582 4.337 -9.645 1.00 44.66 98 THR A C 1
ATOM 759 O O . THR A 1 98 ? 28.443 4.394 -10.865 1.00 44.66 98 THR A O 1
ATOM 762 N N . GLU A 1 99 ? 29.119 3.268 -9.044 1.00 48.16 99 GLU A N 1
ATOM 763 C CA . GLU A 1 99 ? 29.295 1.974 -9.719 1.00 48.16 99 GLU A CA 1
ATOM 764 C C . GLU A 1 99 ? 27.939 1.535 -10.287 1.00 48.16 99 GLU A C 1
ATOM 766 O O . GLU A 1 99 ? 26.930 1.746 -9.615 1.00 48.16 99 GLU A O 1
ATOM 771 N N . LEU A 1 100 ? 27.909 0.969 -11.506 1.00 48.62 100 LEU A N 1
ATOM 772 C CA . LEU A 1 100 ? 26.702 0.462 -12.180 1.00 48.62 100 LEU A CA 1
ATOM 773 C C . LEU A 1 100 ? 25.801 -0.270 -11.171 1.00 48.62 100 LEU A C 1
ATOM 775 O O . LEU A 1 100 ? 26.027 -1.436 -10.851 1.00 48.62 100 LEU A O 1
ATOM 779 N N . GLY A 1 101 ? 24.796 0.435 -10.646 1.00 45.59 101 GLY A N 1
ATOM 780 C CA . GLY A 1 101 ? 23.869 -0.060 -9.632 1.00 45.59 101 GLY A CA 1
ATOM 781 C C . GLY A 1 101 ? 22.839 -0.963 -10.286 1.00 45.59 101 GLY A C 1
ATOM 782 O O . GLY A 1 101 ? 21.670 -0.597 -10.384 1.00 45.59 101 GLY A O 1
ATOM 783 N N . ALA A 1 102 ? 23.326 -2.084 -10.823 1.00 48.22 102 ALA A N 1
ATOM 784 C CA . ALA A 1 102 ? 22.624 -2.998 -11.706 1.00 48.22 102 ALA A CA 1
ATOM 785 C C . ALA A 1 102 ? 21.195 -3.252 -11.223 1.00 48.22 102 ALA A C 1
ATOM 787 O O . ALA A 1 102 ? 20.983 -3.696 -10.093 1.00 48.22 102 ALA A O 1
ATOM 788 N N . PHE A 1 103 ? 20.219 -2.962 -12.088 1.00 58.41 103 PHE A N 1
ATOM 789 C CA . PHE A 1 103 ? 18.822 -3.149 -11.741 1.00 58.41 103 PHE A CA 1
ATOM 790 C C . PHE A 1 103 ? 18.323 -4.529 -12.167 1.00 58.41 103 PHE A C 1
ATOM 792 O O . PHE A 1 103 ? 17.936 -5.310 -11.299 1.00 58.41 103 PHE A O 1
ATOM 799 N N . LYS A 1 104 ? 18.384 -4.868 -13.462 1.00 70.88 104 LYS A N 1
ATOM 800 C CA . LYS A 1 104 ? 18.119 -6.231 -13.961 1.00 70.88 104 LYS A CA 1
ATOM 801 C C . LYS A 1 104 ? 18.951 -6.507 -15.213 1.00 70.88 104 LYS A C 1
ATOM 803 O O . LYS A 1 104 ? 18.924 -5.719 -16.151 1.00 70.88 104 LYS A O 1
ATOM 808 N N . GLY A 1 105 ? 19.692 -7.610 -15.229 1.00 75.12 105 GLY A N 1
ATOM 809 C CA . GLY A 1 105 ? 20.384 -8.070 -16.434 1.00 75.12 105 GLY A CA 1
ATOM 810 C C . GLY A 1 105 ? 19.444 -8.888 -17.316 1.00 75.12 105 GLY A C 1
ATOM 811 O O . GLY A 1 105 ? 18.618 -9.631 -16.790 1.00 75.12 105 GLY A O 1
ATOM 812 N N . LEU A 1 106 ? 19.565 -8.745 -18.633 1.00 76.75 106 LEU A N 1
ATOM 813 C CA . LEU A 1 106 ? 18.850 -9.572 -19.601 1.00 76.75 106 LEU A CA 1
ATOM 814 C C . LEU A 1 106 ? 19.866 -10.497 -20.258 1.00 76.75 106 LEU A C 1
ATOM 816 O O . LEU A 1 106 ? 20.887 -10.030 -20.767 1.00 76.75 106 LEU A O 1
ATOM 820 N N . ARG A 1 107 ? 19.589 -11.797 -20.238 1.00 79.00 107 ARG A N 1
ATOM 821 C CA . ARG A 1 107 ? 20.367 -12.809 -20.956 1.00 79.00 107 ARG A CA 1
ATOM 822 C C . ARG A 1 107 ? 19.568 -13.335 -22.136 1.00 79.00 107 ARG A C 1
ATOM 824 O O . ARG A 1 107 ? 18.360 -13.120 -22.221 1.00 79.00 107 ARG A O 1
ATOM 831 N N . ASP A 1 108 ? 20.266 -14.020 -23.030 1.00 83.50 108 ASP A N 1
ATOM 832 C CA . ASP A 1 108 ? 19.652 -14.663 -24.183 1.00 83.50 108 ASP A CA 1
ATOM 833 C C . ASP A 1 108 ? 18.496 -15.580 -23.756 1.00 83.50 108 ASP A C 1
ATOM 835 O O . ASP A 1 108 ? 18.635 -16.386 -22.831 1.00 83.50 108 ASP A O 1
ATOM 839 N N . ASN A 1 109 ? 17.348 -15.423 -24.416 1.00 76.06 109 ASN A N 1
ATOM 840 C CA . ASN A 1 109 ? 16.104 -16.152 -24.151 1.00 76.06 109 ASN A CA 1
ATOM 841 C C . ASN A 1 109 ? 15.527 -16.001 -22.726 1.00 76.06 109 ASN A C 1
ATOM 843 O O . ASN A 1 109 ? 14.579 -16.705 -22.368 1.00 76.06 109 ASN A O 1
ATOM 847 N N . GLU A 1 110 ? 16.037 -15.076 -21.909 1.00 78.81 110 GLU A N 1
ATOM 848 C CA . GLU A 1 110 ? 15.429 -14.722 -20.626 1.00 78.81 110 GLU A CA 1
ATOM 849 C C . GLU A 1 110 ? 14.447 -13.560 -20.804 1.00 78.81 110 GLU A C 1
ATOM 851 O O . GLU A 1 110 ? 14.669 -12.633 -21.585 1.00 78.81 110 GLU A O 1
ATOM 856 N N . SER A 1 111 ? 13.345 -13.608 -20.051 1.00 83.81 111 SER A N 1
ATOM 857 C CA . SER A 1 111 ? 12.373 -12.519 -19.990 1.00 83.81 111 SER A CA 1
ATOM 858 C C . SER A 1 111 ? 12.437 -11.809 -18.645 1.00 83.81 111 SER A C 1
ATOM 860 O O . SER A 1 111 ? 12.395 -12.431 -17.582 1.00 83.81 111 SER A O 1
ATOM 862 N N . VAL A 1 112 ? 12.504 -10.484 -18.695 1.00 84.62 112 VAL A N 1
ATOM 863 C CA . VAL A 1 112 ? 12.448 -9.606 -17.533 1.00 84.62 112 VAL A CA 1
ATOM 864 C C . VAL A 1 112 ? 11.143 -8.837 -17.583 1.00 84.62 112 VAL A C 1
ATOM 866 O O . VAL A 1 112 ? 10.909 -8.059 -18.497 1.00 84.62 112 VAL A O 1
ATOM 869 N N . GLU A 1 113 ? 10.304 -9.020 -16.570 1.00 87.38 113 GLU A N 1
ATOM 870 C CA . GLU A 1 113 ? 9.074 -8.235 -16.430 1.00 87.38 113 GLU A CA 1
ATOM 871 C C . GLU A 1 113 ? 9.258 -7.144 -15.381 1.00 87.38 113 GLU A C 1
ATOM 873 O O . GLU A 1 113 ? 9.864 -7.376 -14.318 1.00 87.38 113 GLU A O 1
ATOM 878 N N . ILE A 1 114 ? 8.678 -5.991 -15.690 1.00 85.56 114 ILE A N 1
ATOM 879 C CA . ILE A 1 114 ? 8.677 -4.774 -14.899 1.00 85.56 114 ILE A CA 1
ATOM 880 C C . ILE A 1 114 ? 7.241 -4.440 -14.516 1.00 85.56 114 ILE A C 1
ATOM 882 O O . ILE A 1 114 ? 6.343 -4.372 -15.354 1.00 85.56 114 ILE A O 1
ATOM 886 N N . GLY A 1 115 ? 7.030 -4.238 -13.221 1.00 75.31 115 GLY A N 1
ATOM 887 C CA . GLY A 1 115 ? 5.739 -3.866 -12.667 1.00 75.31 115 GLY A CA 1
ATOM 888 C C . GLY A 1 115 ? 5.708 -4.031 -11.153 1.00 75.31 115 GLY A C 1
ATOM 889 O O . GLY A 1 115 ? 6.554 -4.700 -10.555 1.00 75.31 115 GLY A O 1
ATOM 890 N N . ARG A 1 116 ? 4.721 -3.413 -10.509 1.00 67.81 116 ARG A N 1
ATOM 891 C CA . ARG A 1 116 ? 4.612 -3.361 -9.039 1.00 67.81 116 ARG A CA 1
ATOM 892 C C . ARG A 1 116 ? 4.119 -4.663 -8.397 1.00 67.81 116 ARG A C 1
ATOM 894 O O . ARG A 1 116 ? 4.059 -4.763 -7.170 1.00 67.81 116 ARG A O 1
ATOM 901 N N . ILE A 1 117 ? 3.777 -5.682 -9.191 1.00 63.09 117 ILE A N 1
ATOM 902 C CA . ILE A 1 117 ? 3.376 -6.998 -8.680 1.00 63.09 117 ILE A CA 1
ATOM 903 C C . ILE A 1 117 ? 4.552 -7.743 -8.035 1.00 63.09 117 ILE A C 1
ATOM 905 O O . ILE A 1 117 ? 4.348 -8.507 -7.087 1.00 63.09 117 ILE A O 1
ATOM 909 N N . LYS A 1 118 ? 5.786 -7.496 -8.500 1.00 63.56 118 LYS A N 1
ATOM 910 C CA . LYS A 1 118 ? 6.999 -8.128 -7.967 1.00 63.56 118 LYS A CA 1
ATOM 911 C C . LYS A 1 118 ? 7.443 -7.423 -6.688 1.00 63.56 118 LYS A C 1
ATOM 913 O O . LYS A 1 118 ? 7.557 -6.202 -6.646 1.00 63.56 118 LYS A O 1
ATOM 918 N N . HIS A 1 119 ? 7.731 -8.198 -5.640 1.00 48.28 119 HIS A N 1
ATOM 919 C CA . HIS A 1 119 ? 8.097 -7.674 -4.318 1.00 48.28 119 HIS A CA 1
ATOM 920 C C . HIS A 1 119 ? 9.281 -6.688 -4.362 1.00 48.28 119 HIS A C 1
ATOM 922 O O . HIS A 1 119 ? 9.257 -5.670 -3.678 1.00 48.28 119 HIS A O 1
ATOM 928 N N . THR A 1 120 ? 10.289 -6.963 -5.196 1.00 57.28 120 THR A N 1
ATOM 929 C CA . THR A 1 120 ? 11.491 -6.123 -5.371 1.00 57.28 120 THR A CA 1
ATOM 930 C C . THR A 1 120 ? 11.215 -4.772 -6.031 1.00 57.28 120 THR A C 1
ATOM 932 O O . THR A 1 120 ? 11.990 -3.837 -5.861 1.00 57.28 120 THR A O 1
ATOM 935 N N . ASP A 1 121 ? 10.113 -4.670 -6.770 1.00 60.19 121 ASP A N 1
ATOM 936 C CA . ASP A 1 121 ? 9.797 -3.543 -7.648 1.00 60.19 121 ASP A CA 1
ATOM 937 C C . ASP A 1 121 ? 8.664 -2.676 -7.062 1.00 60.19 121 ASP A C 1
ATOM 939 O O . ASP A 1 121 ? 8.574 -1.475 -7.315 1.00 60.19 121 ASP A O 1
ATOM 943 N N . ARG A 1 122 ? 7.830 -3.278 -6.203 1.00 55.97 122 ARG A N 1
ATOM 944 C CA . ARG A 1 122 ? 6.612 -2.714 -5.600 1.00 55.97 122 ARG A CA 1
ATOM 945 C C . ARG A 1 122 ? 6.797 -1.388 -4.861 1.00 55.97 122 ARG A C 1
ATOM 947 O O . ARG A 1 122 ? 5.907 -0.545 -4.918 1.00 55.97 122 ARG A O 1
ATOM 954 N N . PHE A 1 123 ? 7.927 -1.212 -4.175 1.00 51.03 123 PHE A N 1
ATOM 955 C CA . PHE A 1 123 ? 8.269 0.022 -3.449 1.00 51.03 123 PHE A CA 1
ATOM 956 C C . PHE A 1 123 ? 9.264 0.907 -4.205 1.00 51.03 123 PHE A C 1
ATOM 958 O O . PHE A 1 123 ? 9.626 1.974 -3.716 1.00 51.03 123 PHE A O 1
ATOM 965 N N . LYS A 1 124 ? 9.743 0.446 -5.365 1.00 62.66 124 LYS A N 1
ATOM 966 C CA . LYS A 1 124 ? 10.754 1.147 -6.155 1.00 62.66 124 LYS A CA 1
ATOM 967 C C . LYS A 1 124 ? 10.129 2.118 -7.156 1.00 62.66 124 LYS A C 1
ATOM 969 O O . LYS A 1 124 ? 10.742 3.129 -7.489 1.00 62.66 124 LYS A O 1
ATOM 974 N N . TYR A 1 125 ? 8.941 1.803 -7.661 1.00 69.88 125 TYR A N 1
ATOM 975 C CA . TYR A 1 125 ? 8.294 2.578 -8.715 1.00 69.88 125 TYR A CA 1
ATOM 976 C C . TYR A 1 125 ? 7.174 3.472 -8.190 1.00 69.88 125 TYR A C 1
ATOM 978 O O . TYR A 1 125 ? 6.504 3.083 -7.226 1.00 69.88 125 TYR A O 1
ATOM 986 N N . PRO A 1 126 ? 6.948 4.638 -8.830 1.00 63.12 126 PRO A N 1
ATOM 987 C CA . PRO A 1 126 ? 5.794 5.470 -8.529 1.00 63.12 126 PRO A CA 1
ATOM 988 C C . PRO A 1 126 ? 4.495 4.707 -8.796 1.00 63.12 126 PRO A C 1
ATOM 990 O O . PRO A 1 126 ? 4.462 3.704 -9.516 1.00 63.12 126 PRO A O 1
ATOM 993 N N . ASP A 1 127 ? 3.416 5.184 -8.190 1.00 59.75 127 ASP A N 1
ATOM 994 C CA . ASP A 1 127 ? 2.109 4.545 -8.242 1.00 59.75 127 ASP A CA 1
ATOM 995 C C . ASP A 1 127 ? 1.480 4.497 -9.634 1.00 59.75 127 ASP A C 1
ATOM 997 O O . ASP A 1 127 ? 0.698 3.592 -9.924 1.00 59.75 127 ASP A O 1
ATOM 1001 N N . THR A 1 128 ? 1.925 5.393 -10.507 1.00 66.50 128 THR A N 1
ATOM 1002 C CA . THR A 1 128 ? 1.589 5.439 -11.926 1.00 66.50 128 THR A CA 1
ATOM 1003 C C . THR A 1 128 ? 2.082 4.213 -12.714 1.00 66.50 128 THR A C 1
ATOM 1005 O O . THR A 1 128 ? 1.532 3.924 -13.776 1.00 66.50 128 THR A O 1
ATOM 1008 N N . VAL A 1 129 ? 3.060 3.440 -12.219 1.00 73.50 129 VAL A N 1
ATOM 1009 C CA . VAL A 1 129 ? 3.478 2.172 -12.853 1.00 73.50 129 VAL A CA 1
ATOM 1010 C C . VAL A 1 129 ? 2.482 1.055 -12.522 1.00 73.50 129 VAL A C 1
ATOM 1012 O O . VAL A 1 129 ? 2.122 0.839 -11.369 1.00 73.50 129 VAL A O 1
ATOM 1015 N N . SER A 1 130 ? 2.060 0.292 -13.526 1.00 72.81 130 SER A N 1
ATOM 1016 C CA . SER A 1 130 ? 1.066 -0.788 -13.389 1.00 72.81 130 SER A CA 1
ATOM 1017 C C . SER A 1 130 ? 1.613 -2.025 -12.651 1.00 72.81 130 SER A C 1
ATOM 1019 O O . SER A 1 130 ? 2.822 -2.186 -12.446 1.00 72.81 130 SER A O 1
ATOM 1021 N N . ALA A 1 131 ? 0.718 -2.929 -12.231 1.00 71.62 131 ALA A N 1
ATOM 1022 C CA . ALA A 1 131 ? 1.085 -4.166 -11.531 1.00 71.62 131 ALA A CA 1
ATOM 1023 C C . ALA A 1 131 ? 1.998 -5.065 -12.386 1.00 71.62 131 ALA A C 1
ATOM 1025 O O . ALA A 1 131 ? 3.069 -5.460 -11.928 1.00 71.62 131 ALA A O 1
ATOM 1026 N N . CYS A 1 132 ? 1.616 -5.305 -13.635 1.00 81.94 132 CYS A N 1
ATOM 1027 C CA . CYS A 1 132 ? 2.473 -5.772 -14.720 1.00 81.94 132 CYS A CA 1
ATOM 1028 C C . CYS A 1 132 ? 2.457 -4.643 -15.751 1.00 81.94 132 CYS A C 1
ATOM 1030 O O . CYS A 1 132 ? 1.372 -4.228 -16.135 1.00 81.94 132 CYS A O 1
ATOM 1032 N N . HIS A 1 133 ? 3.605 -4.066 -16.104 1.00 86.75 133 HIS A N 1
ATOM 1033 C CA . HIS A 1 133 ? 3.631 -2.892 -16.980 1.00 86.75 133 HIS A CA 1
ATOM 1034 C C . HIS A 1 133 ? 4.242 -3.230 -18.334 1.00 86.75 133 HIS A C 1
ATOM 1036 O O . HIS A 1 133 ? 3.576 -3.097 -19.350 1.00 86.75 133 HIS A O 1
ATOM 1042 N N . PHE A 1 134 ? 5.470 -3.747 -18.350 1.00 91.69 134 PHE A N 1
ATOM 1043 C CA . PHE A 1 134 ? 6.096 -4.205 -19.586 1.00 91.69 134 PHE A CA 1
ATOM 1044 C C . PHE A 1 134 ? 7.030 -5.387 -19.342 1.00 91.69 134 PHE A C 1
ATOM 1046 O O . PHE A 1 134 ? 7.509 -5.618 -18.227 1.00 91.69 134 PHE A O 1
ATOM 1053 N N . SER A 1 135 ? 7.318 -6.122 -20.409 1.00 92.56 135 SER A N 1
ATOM 1054 C CA . SER A 1 135 ? 8.310 -7.190 -20.429 1.00 92.56 135 SER A CA 1
ATOM 1055 C C . SER A 1 135 ? 9.370 -6.942 -21.492 1.00 92.56 135 SER A C 1
ATOM 1057 O O . SER A 1 135 ? 9.138 -6.270 -22.498 1.00 92.56 135 SER A O 1
ATOM 1059 N N . LEU A 1 136 ? 10.553 -7.485 -21.231 1.00 93.19 136 LEU A N 1
ATOM 1060 C CA . LEU A 1 136 ? 11.710 -7.449 -22.104 1.00 93.19 136 LEU A CA 1
ATOM 1061 C C . LEU A 1 136 ? 12.217 -8.863 -22.326 1.00 93.19 136 LEU A C 1
ATOM 1063 O O . LEU A 1 136 ? 12.404 -9.586 -21.350 1.00 93.19 136 LEU A O 1
ATOM 1067 N N . SER A 1 137 ? 12.526 -9.223 -23.565 1.00 93.06 137 SER A N 1
ATOM 1068 C CA . SER A 1 137 ? 13.255 -10.454 -23.874 1.00 93.06 137 SER A CA 1
ATOM 1069 C C . SER A 1 137 ? 14.319 -10.190 -24.927 1.00 93.06 137 SER A C 1
ATOM 1071 O O . SER A 1 137 ? 14.043 -9.520 -25.924 1.00 93.06 137 SER A O 1
ATOM 1073 N N . PHE A 1 138 ? 15.518 -10.720 -24.716 1.00 91.50 138 PHE A N 1
ATOM 1074 C CA . PHE A 1 138 ? 16.640 -10.549 -25.633 1.00 91.50 138 PHE A CA 1
ATOM 1075 C C . PHE A 1 138 ? 16.878 -11.824 -26.446 1.00 91.50 138 PHE A C 1
ATOM 1077 O O . PHE A 1 138 ? 16.969 -12.912 -25.878 1.00 91.50 138 PHE A O 1
ATOM 1084 N N . ASP A 1 139 ? 16.972 -11.664 -27.763 1.00 90.06 139 ASP A N 1
ATOM 1085 C CA . ASP A 1 139 ? 17.379 -12.695 -28.714 1.00 90.06 139 ASP A CA 1
ATOM 1086 C C . ASP A 1 139 ? 18.774 -12.336 -29.232 1.00 90.06 139 ASP A C 1
ATOM 1088 O O . ASP A 1 139 ? 18.935 -11.458 -30.088 1.00 90.06 139 ASP A O 1
ATOM 1092 N N . GLU A 1 140 ? 19.791 -13.001 -28.683 1.00 86.69 140 GLU A N 1
ATOM 1093 C CA . GLU A 1 140 ? 21.189 -12.722 -29.015 1.00 86.69 140 GLU A CA 1
ATOM 1094 C C . GLU A 1 140 ? 21.520 -13.124 -30.454 1.00 86.69 140 GLU A C 1
ATOM 1096 O O . GLU A 1 140 ? 22.316 -12.465 -31.120 1.00 86.69 140 GLU A O 1
ATOM 1101 N N . LYS A 1 141 ? 20.872 -14.174 -30.971 1.00 87.31 141 LYS A N 1
ATOM 1102 C CA . LYS A 1 141 ? 21.118 -14.675 -32.326 1.00 87.31 141 LYS A CA 1
ATOM 1103 C C . LYS A 1 141 ? 20.673 -13.675 -33.390 1.00 87.31 141 LYS A C 1
ATOM 1105 O O . LYS A 1 141 ? 21.314 -13.583 -34.437 1.00 87.31 141 LYS A O 1
ATOM 1110 N N . ASN A 1 142 ? 19.565 -12.986 -33.142 1.00 87.00 142 ASN A N 1
ATOM 1111 C CA . ASN A 1 142 ? 19.002 -12.004 -34.065 1.00 87.00 142 ASN A CA 1
ATOM 1112 C C . ASN A 1 142 ? 19.364 -10.554 -33.697 1.00 87.00 142 ASN A C 1
ATOM 1114 O O . ASN A 1 142 ? 18.894 -9.644 -34.376 1.00 87.00 142 ASN A O 1
ATOM 1118 N N . GLU A 1 143 ? 20.165 -10.345 -32.646 1.00 88.56 143 GLU A N 1
ATOM 1119 C CA . GLU A 1 143 ? 20.539 -9.032 -32.094 1.00 88.56 143 GLU A CA 1
ATOM 1120 C C . GLU A 1 143 ? 19.330 -8.128 -31.801 1.00 88.56 143 GLU A C 1
ATOM 1122 O O . GLU A 1 143 ? 19.359 -6.908 -31.990 1.00 88.56 143 GLU A O 1
ATOM 1127 N N . GLN A 1 144 ? 18.248 -8.728 -31.305 1.00 91.25 144 GLN A N 1
ATOM 1128 C CA . GLN A 1 144 ? 16.971 -8.049 -31.112 1.00 91.25 144 GLN A CA 1
ATOM 1129 C C . GLN A 1 144 ? 16.527 -8.061 -29.656 1.00 91.25 144 GLN A C 1
ATOM 1131 O O . GLN A 1 144 ? 16.464 -9.098 -28.996 1.00 91.25 144 GLN A O 1
ATOM 1136 N N . LEU A 1 145 ? 16.139 -6.884 -29.176 1.00 93.00 145 LEU A N 1
ATOM 1137 C CA . LEU A 1 145 ? 15.423 -6.711 -27.926 1.00 93.00 145 LEU A CA 1
ATOM 1138 C C . LEU A 1 145 ? 13.936 -6.584 -28.236 1.00 93.00 145 LEU A C 1
ATOM 1140 O O . LEU A 1 145 ? 13.490 -5.619 -28.854 1.00 93.00 145 LEU A O 1
ATOM 1144 N N . ARG A 1 146 ? 13.153 -7.548 -27.769 1.00 93.75 146 ARG A N 1
ATOM 1145 C CA . ARG A 1 146 ? 11.699 -7.468 -27.803 1.00 93.75 146 ARG A CA 1
ATOM 1146 C C . ARG A 1 146 ? 11.207 -6.768 -26.548 1.00 93.75 146 ARG A C 1
ATOM 1148 O O . ARG A 1 146 ? 11.576 -7.155 -25.440 1.00 93.75 146 ARG A O 1
ATOM 1155 N N . VAL A 1 147 ? 10.330 -5.792 -26.736 1.00 93.25 147 VAL A N 1
ATOM 1156 C CA . VAL A 1 147 ? 9.624 -5.105 -25.657 1.00 93.25 147 VAL A CA 1
ATOM 1157 C C . VAL A 1 147 ? 8.128 -5.278 -25.873 1.00 93.25 147 VAL A C 1
ATOM 1159 O O . VAL A 1 147 ? 7.637 -5.156 -26.995 1.00 93.25 147 VAL A O 1
ATOM 1162 N N . SER A 1 148 ? 7.397 -5.630 -24.823 1.00 92.94 148 SER A N 1
ATOM 1163 C CA . SER A 1 148 ? 5.949 -5.852 -24.893 1.00 92.94 148 SER A CA 1
ATOM 1164 C C . SER A 1 148 ? 5.269 -5.145 -23.734 1.00 92.94 148 SER A C 1
ATOM 1166 O O . SER A 1 148 ? 5.698 -5.313 -22.590 1.00 92.94 148 SER A O 1
ATOM 1168 N N . ASP A 1 149 ? 4.226 -4.372 -24.026 1.00 89.69 149 ASP A N 1
ATOM 1169 C CA . ASP A 1 149 ? 3.339 -3.842 -22.994 1.00 89.69 149 ASP A CA 1
ATOM 1170 C C . ASP A 1 149 ? 2.548 -5.011 -22.386 1.00 89.69 149 ASP A C 1
ATOM 1172 O O . ASP A 1 149 ? 2.279 -6.007 -23.060 1.00 89.69 149 ASP A O 1
ATOM 1176 N N . MET A 1 150 ? 2.256 -4.945 -21.091 1.00 88.38 150 MET A N 1
ATOM 1177 C CA . MET A 1 150 ? 1.558 -6.005 -20.358 1.00 88.38 150 MET A CA 1
ATOM 1178 C C . MET A 1 150 ? 0.173 -5.541 -19.901 1.00 88.38 150 MET A C 1
ATOM 1180 O O . MET A 1 150 ? -0.174 -5.715 -18.732 1.00 88.38 150 MET A O 1
ATOM 1184 N N . ASP A 1 151 ? -0.582 -4.933 -20.818 1.00 81.19 151 ASP A N 1
ATOM 1185 C CA . ASP A 1 151 ? -1.870 -4.279 -20.560 1.00 81.19 151 ASP A CA 1
ATOM 1186 C C . ASP A 1 151 ? -1.740 -3.183 -19.495 1.00 81.19 151 ASP A C 1
ATOM 1188 O O . ASP A 1 151 ? -2.475 -3.124 -18.500 1.00 81.19 151 ASP A O 1
ATOM 1192 N N . SER A 1 152 ? -0.739 -2.322 -19.676 1.00 80.06 152 SER A N 1
ATOM 1193 C CA . SER A 1 152 ? -0.486 -1.237 -18.747 1.00 80.06 152 SER A CA 1
ATOM 1194 C C . SER A 1 152 ? -1.624 -0.214 -18.773 1.00 80.06 152 SER A C 1
ATOM 1196 O O . SER A 1 152 ? -2.190 0.142 -19.803 1.00 80.06 152 SER A O 1
ATOM 1198 N N . THR A 1 153 ? -1.956 0.309 -17.598 1.00 69.88 153 THR A N 1
ATOM 1199 C CA . THR A 1 153 ? -3.044 1.284 -17.425 1.00 69.88 153 THR A CA 1
ATOM 1200 C C . THR A 1 153 ? -2.708 2.669 -17.974 1.00 69.88 153 THR A C 1
ATOM 1202 O O . THR A 1 153 ? -3.611 3.463 -18.205 1.00 69.88 153 THR A O 1
ATOM 1205 N N . ASN A 1 154 ? -1.417 2.969 -18.138 1.00 71.25 154 ASN A N 1
ATOM 1206 C CA . ASN A 1 154 ? -0.901 4.307 -18.444 1.00 71.25 154 ASN A CA 1
ATOM 1207 C C . ASN A 1 154 ? 0.026 4.324 -19.674 1.00 71.25 154 ASN A C 1
ATOM 1209 O O . ASN A 1 154 ? 0.708 5.323 -19.905 1.00 71.25 154 ASN A O 1
ATOM 1213 N N . GLY A 1 155 ? 0.042 3.227 -20.438 1.00 79.62 155 GLY A N 1
ATOM 1214 C CA . GLY A 1 155 ? 0.867 3.050 -21.626 1.00 79.62 155 GLY A CA 1
ATOM 1215 C C . GLY A 1 155 ? 2.357 2.884 -21.322 1.00 79.62 155 GLY A C 1
ATOM 1216 O O . GLY A 1 155 ? 2.901 3.425 -20.352 1.00 79.62 155 GLY A O 1
ATOM 1217 N N . THR A 1 156 ? 3.039 2.173 -22.215 1.00 86.06 156 THR A N 1
ATOM 1218 C CA . THR A 1 156 ? 4.499 2.103 -22.248 1.00 86.06 156 THR A CA 1
ATOM 1219 C C . THR A 1 156 ? 4.999 2.809 -23.505 1.00 86.06 156 THR A C 1
ATOM 1221 O O . THR A 1 156 ? 4.504 2.579 -24.606 1.00 86.06 156 THR A O 1
ATOM 1224 N N . PHE A 1 157 ? 6.009 3.665 -23.358 1.00 85.88 157 PHE A N 1
ATOM 1225 C CA . PHE A 1 157 ? 6.645 4.363 -24.472 1.00 85.88 157 PHE A CA 1
ATOM 1226 C C . PHE A 1 157 ? 8.081 3.900 -24.627 1.00 85.88 157 PHE A C 1
ATOM 1228 O O . PHE A 1 157 ? 8.820 3.780 -23.651 1.00 85.88 157 PHE A O 1
ATOM 1235 N N . ILE A 1 158 ? 8.504 3.689 -25.865 1.00 86.19 158 ILE A N 1
ATOM 1236 C CA . ILE A 1 158 ? 9.871 3.292 -26.186 1.00 86.19 158 ILE A CA 1
ATOM 1237 C C . ILE A 1 158 ? 10.466 4.313 -27.130 1.00 86.19 158 ILE A C 1
ATOM 1239 O O . ILE A 1 158 ? 9.796 4.851 -28.008 1.00 86.19 158 ILE A O 1
ATOM 1243 N N . THR A 1 159 ? 11.750 4.569 -26.940 1.00 81.75 159 THR A N 1
ATOM 1244 C CA . THR A 1 159 ? 12.580 5.332 -27.860 1.00 81.75 159 THR A CA 1
ATOM 1245 C C . THR A 1 159 ? 13.780 4.46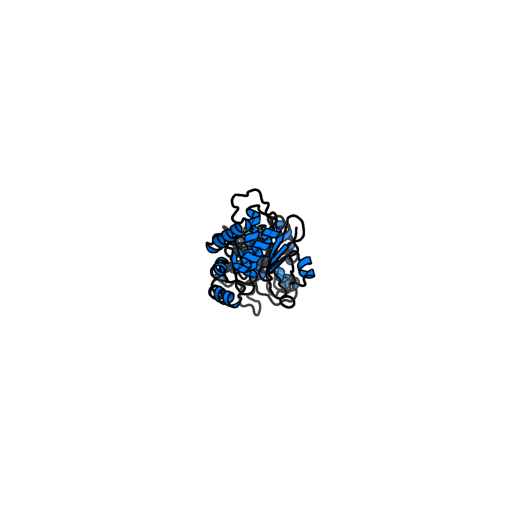7 -28.219 1.00 81.75 159 THR A C 1
ATOM 1247 O O . THR A 1 159 ? 14.469 3.981 -27.323 1.00 81.75 159 THR A O 1
ATOM 1250 N N . GLY A 1 160 ? 14.008 4.232 -29.509 1.00 83.00 160 GLY A N 1
ATOM 1251 C CA . GLY A 1 160 ? 15.087 3.370 -29.998 1.00 83.00 160 GLY A CA 1
ATOM 1252 C C . GLY A 1 160 ? 15.028 3.170 -31.509 1.00 83.00 160 GLY A C 1
ATOM 1253 O O . GLY A 1 160 ? 14.144 3.705 -32.180 1.00 83.00 160 GLY A O 1
ATOM 1254 N N . TYR A 1 161 ? 15.969 2.399 -32.053 1.00 83.69 161 TYR A N 1
ATOM 1255 C CA . TYR A 1 161 ? 15.947 2.022 -33.466 1.00 83.69 161 TYR A CA 1
ATOM 1256 C C . TYR A 1 161 ? 15.128 0.743 -33.660 1.00 83.69 161 TYR A C 1
ATOM 1258 O O . TYR A 1 161 ? 15.525 -0.335 -33.211 1.00 83.69 161 TYR A O 1
ATOM 1266 N N . ILE A 1 162 ? 13.980 0.851 -34.333 1.00 84.25 162 ILE A N 1
ATOM 1267 C CA . ILE A 1 162 ? 13.128 -0.304 -34.633 1.00 84.25 162 ILE A CA 1
ATOM 1268 C C . ILE A 1 162 ? 13.788 -1.168 -35.709 1.00 84.25 162 ILE A C 1
ATOM 1270 O O . ILE A 1 162 ? 14.046 -0.713 -36.824 1.00 84.25 162 ILE A O 1
ATOM 1274 N N . ALA A 1 163 ? 13.980 -2.454 -35.411 1.00 84.25 163 ALA A N 1
ATOM 1275 C CA . ALA A 1 163 ? 14.675 -3.398 -36.288 1.00 84.25 163 ALA A CA 1
ATOM 1276 C C . ALA A 1 163 ? 14.055 -3.483 -37.699 1.00 84.25 163 ALA A C 1
ATOM 1278 O O . ALA A 1 163 ? 14.769 -3.574 -38.697 1.00 84.25 163 ALA A O 1
ATOM 1279 N N . SER A 1 164 ? 12.723 -3.404 -37.798 1.00 79.25 164 SER A N 1
ATOM 1280 C CA . SER A 1 164 ? 12.000 -3.465 -39.078 1.00 79.25 164 SER A CA 1
ATOM 1281 C C . SER A 1 164 ? 12.146 -2.213 -39.963 1.00 79.25 164 SER A C 1
ATOM 1283 O O . SER A 1 164 ? 11.878 -2.278 -41.168 1.00 79.25 164 SER A O 1
ATOM 1285 N N . GLU A 1 165 ? 12.583 -1.088 -39.391 1.00 76.19 165 GLU A N 1
ATOM 1286 C CA . GLU A 1 165 ? 12.719 0.205 -40.078 1.00 76.19 165 GLU A CA 1
ATOM 1287 C C . GLU A 1 165 ? 14.149 0.437 -40.577 1.00 76.19 165 GLU A C 1
ATOM 1289 O O . GLU A 1 165 ? 14.345 0.995 -41.658 1.00 76.19 165 GLU A O 1
ATOM 1294 N N . ILE A 1 166 ? 15.144 -0.085 -39.852 1.00 72.75 166 ILE A N 1
ATOM 1295 C CA . ILE A 1 166 ? 16.577 0.047 -40.167 1.00 72.75 166 ILE A CA 1
ATOM 1296 C C . ILE A 1 166 ? 16.914 -0.513 -41.552 1.00 72.75 166 ILE A C 1
ATOM 1298 O O . ILE A 1 166 ? 17.676 0.091 -42.300 1.00 72.75 166 ILE A O 1
ATOM 1302 N N . GLN A 1 167 ? 16.306 -1.635 -41.947 1.00 64.12 167 GLN A N 1
ATOM 1303 C CA . GLN A 1 167 ? 16.575 -2.254 -43.252 1.00 64.12 167 GLN A CA 1
ATOM 1304 C C . GLN A 1 167 ? 16.115 -1.399 -44.448 1.00 64.12 167 GLN A C 1
ATOM 1306 O O . GLN A 1 167 ? 16.474 -1.697 -45.587 1.00 64.12 167 GLN A O 1
ATOM 1311 N N . LYS A 1 168 ? 15.306 -0.358 -44.214 1.00 59.41 168 LYS A N 1
ATOM 1312 C CA . LYS A 1 168 ? 14.651 0.437 -45.263 1.00 59.41 168 LYS A CA 1
ATOM 1313 C C . LYS A 1 168 ? 15.199 1.861 -45.383 1.00 59.41 168 LYS A C 1
ATOM 1315 O O . LYS A 1 168 ? 14.758 2.588 -46.270 1.00 59.41 168 LYS A O 1
ATOM 1320 N N . GLN A 1 169 ? 16.111 2.278 -44.503 1.00 64.50 169 GLN A N 1
ATOM 1321 C CA . GLN A 1 169 ? 16.435 3.691 -44.293 1.00 64.50 169 GLN A CA 1
ATOM 1322 C C . GLN A 1 169 ? 17.922 3.917 -43.976 1.00 64.50 169 GLN A C 1
ATOM 1324 O O . GLN A 1 169 ? 18.636 3.003 -43.572 1.00 64.50 169 GLN A O 1
ATOM 1329 N N . GLU A 1 170 ? 18.409 5.140 -44.196 1.00 54.22 170 GLU A N 1
ATOM 1330 C CA . GLU A 1 170 ? 19.771 5.548 -43.825 1.00 54.22 170 GLU A CA 1
ATOM 1331 C C . GLU A 1 170 ? 19.752 6.142 -42.409 1.00 54.22 170 GLU A C 1
ATOM 1333 O O . GLU A 1 170 ? 18.941 7.015 -42.114 1.00 54.22 170 GLU A O 1
ATOM 1338 N N . LEU A 1 171 ? 20.603 5.654 -41.503 1.00 57.47 171 LEU A N 1
ATOM 1339 C CA . LEU A 1 171 ? 20.596 6.084 -40.101 1.00 57.47 171 LEU A CA 1
ATOM 1340 C C . LEU A 1 171 ? 21.165 7.496 -39.944 1.00 57.47 171 LEU A C 1
ATOM 1342 O O . LEU A 1 171 ? 22.312 7.752 -40.315 1.00 57.47 171 LEU A O 1
ATOM 1346 N N . VAL A 1 172 ? 20.404 8.386 -39.306 1.00 55.84 172 VAL A N 1
ATOM 1347 C CA . VAL A 1 172 ? 20.873 9.729 -38.944 1.00 55.84 172 VAL A CA 1
ATOM 1348 C C . VAL A 1 172 ? 20.952 9.846 -37.426 1.00 55.84 172 VAL A C 1
ATOM 1350 O O . VAL A 1 172 ? 19.951 9.738 -36.721 1.00 55.84 172 VAL A O 1
ATOM 1353 N N . ARG A 1 173 ? 22.164 10.087 -36.910 1.00 54.19 173 ARG A N 1
ATOM 1354 C CA . ARG A 1 173 ? 22.396 10.317 -35.477 1.00 54.19 173 ARG A CA 1
ATOM 1355 C C . ARG A 1 173 ? 21.790 11.659 -35.055 1.00 54.19 173 ARG A C 1
ATOM 1357 O O . ARG A 1 173 ? 22.133 12.691 -35.623 1.00 54.19 173 ARG A O 1
ATOM 1364 N N . SER A 1 174 ? 20.909 11.646 -34.057 1.00 49.22 174 SER A N 1
ATOM 1365 C CA . SER A 1 174 ? 20.353 12.856 -33.433 1.00 49.22 174 SER A CA 1
ATOM 1366 C C . SER A 1 174 ? 21.098 13.215 -32.140 1.00 49.22 174 SER A C 1
ATOM 1368 O O . SER A 1 174 ? 21.406 12.306 -31.373 1.00 49.22 174 SER A O 1
ATOM 1370 N N . ASP A 1 175 ? 21.281 14.512 -31.849 1.00 50.78 175 ASP A N 1
ATOM 1371 C CA . ASP A 1 175 ? 21.922 15.097 -30.640 1.00 50.78 175 ASP A CA 1
ATOM 1372 C C . ASP A 1 175 ? 21.124 14.880 -29.322 1.00 50.78 175 ASP A C 1
ATOM 1374 O O . ASP A 1 175 ? 20.899 15.784 -28.509 1.00 50.78 175 ASP A O 1
ATOM 1378 N N . PHE A 1 176 ? 20.610 13.673 -29.116 1.00 49.72 176 PHE A N 1
ATOM 1379 C CA . PHE A 1 176 ? 19.527 13.366 -28.185 1.00 49.72 176 PHE A CA 1
ATOM 1380 C C . PHE A 1 176 ? 19.951 13.273 -26.706 1.00 49.72 176 PHE A C 1
ATOM 1382 O O . PHE A 1 176 ? 19.116 13.458 -25.816 1.00 49.72 176 PHE A O 1
ATOM 1389 N N . THR A 1 177 ? 21.243 13.100 -26.406 1.00 50.62 177 THR A N 1
ATOM 1390 C CA . THR A 1 177 ? 21.786 12.949 -25.037 1.00 50.62 177 THR A CA 1
ATOM 1391 C C . THR A 1 177 ? 21.474 14.113 -24.088 1.00 50.62 177 THR A C 1
ATOM 1393 O O . THR A 1 177 ? 21.593 13.957 -22.875 1.00 50.62 177 THR A O 1
ATOM 1396 N N . ARG A 1 178 ? 21.010 15.272 -24.584 1.00 47.72 178 ARG A N 1
ATOM 1397 C CA . ARG A 1 178 ? 20.645 16.426 -23.741 1.00 47.72 178 ARG A CA 1
ATOM 1398 C C . ARG A 1 178 ? 19.177 16.510 -23.308 1.00 47.72 178 ARG A C 1
ATOM 1400 O O . ARG A 1 178 ? 18.884 17.318 -22.431 1.00 47.72 178 ARG A O 1
ATOM 1407 N N . ASN A 1 179 ? 18.259 15.736 -23.895 1.00 47.62 179 ASN A N 1
ATOM 1408 C CA . ASN A 1 179 ? 16.811 15.915 -23.669 1.00 47.62 179 ASN A CA 1
ATOM 1409 C C . ASN A 1 179 ? 16.037 14.635 -23.292 1.00 47.62 179 ASN A C 1
ATOM 1411 O O . ASN A 1 179 ? 14.812 14.707 -23.195 1.00 47.62 179 ASN A O 1
ATOM 1415 N N . PHE A 1 180 ? 16.731 13.516 -23.043 1.00 48.47 180 PHE A N 1
ATOM 1416 C CA . PHE A 1 180 ? 16.169 12.179 -22.774 1.00 48.47 180 PHE A CA 1
ATOM 1417 C C . PHE A 1 180 ? 14.945 12.182 -21.836 1.00 48.47 180 PHE A C 1
ATOM 1419 O O . PHE A 1 180 ? 13.909 11.633 -22.192 1.00 48.47 180 PHE A O 1
ATOM 1426 N N . GLY A 1 181 ? 15.003 12.930 -20.728 1.00 44.59 181 GLY A N 1
ATOM 1427 C CA . GLY A 1 181 ? 13.900 12.994 -19.764 1.00 44.59 181 GLY A CA 1
ATOM 1428 C C . GLY A 1 181 ? 12.895 14.141 -19.944 1.00 44.59 181 GLY A C 1
ATOM 1429 O O . GLY A 1 181 ? 11.827 14.093 -19.350 1.00 44.59 181 GLY A O 1
ATOM 1430 N N . ARG A 1 182 ? 13.187 15.200 -20.713 1.00 42.56 182 ARG A N 1
ATOM 1431 C CA . ARG A 1 182 ? 12.365 16.434 -20.674 1.00 42.56 182 ARG A CA 1
ATOM 1432 C C . ARG A 1 182 ? 11.099 16.344 -21.528 1.00 42.56 182 ARG A C 1
ATOM 1434 O O . ARG A 1 182 ? 10.029 16.718 -21.070 1.00 42.56 182 ARG A O 1
ATOM 1441 N N . TYR A 1 183 ? 11.211 15.810 -22.743 1.00 42.25 183 TYR A N 1
ATOM 1442 C CA . TYR A 1 183 ? 10.081 15.760 -23.680 1.00 42.25 183 TYR A CA 1
ATOM 1443 C C . TYR A 1 183 ? 9.113 14.597 -23.415 1.00 42.25 183 TYR A C 1
ATOM 1445 O O . TYR A 1 183 ? 7.930 14.716 -23.716 1.00 42.25 183 TYR A O 1
ATOM 1453 N N . ALA A 1 184 ? 9.583 13.493 -22.820 1.00 41.72 184 ALA A N 1
ATOM 1454 C CA . ALA A 1 184 ? 8.700 12.412 -22.379 1.00 41.72 184 ALA A CA 1
ATOM 1455 C C . ALA A 1 184 ? 7.813 12.858 -21.204 1.00 41.72 184 ALA A C 1
ATOM 1457 O O . ALA A 1 184 ? 6.620 12.568 -21.202 1.00 41.72 184 ALA A O 1
ATOM 1458 N N . MET A 1 185 ? 8.375 13.628 -20.264 1.00 40.00 185 MET A N 1
ATOM 1459 C CA . MET A 1 185 ? 7.657 14.154 -19.100 1.00 40.00 185 MET A CA 1
ATOM 1460 C C . MET A 1 185 ? 6.581 15.177 -19.487 1.00 40.00 185 MET A C 1
ATOM 1462 O O . MET A 1 185 ? 5.460 15.048 -19.023 1.00 40.00 185 MET A O 1
ATOM 1466 N N . GLU A 1 186 ? 6.860 16.133 -20.382 1.00 39.72 186 GLU A N 1
ATOM 1467 C CA . GLU A 1 186 ? 5.898 17.200 -20.737 1.00 39.72 186 GLU A CA 1
ATOM 1468 C C . GLU A 1 186 ? 4.598 16.673 -21.388 1.00 39.72 186 GLU A C 1
ATOM 1470 O O . GLU A 1 186 ? 3.522 17.231 -21.179 1.00 39.72 186 GLU A O 1
ATOM 1475 N N . GLU A 1 187 ? 4.666 15.582 -22.156 1.00 37.91 187 GLU A N 1
ATOM 1476 C CA . GLU A 1 187 ? 3.494 14.996 -22.824 1.00 37.91 187 GLU A CA 1
ATOM 1477 C C . GLU A 1 187 ? 2.747 13.992 -21.925 1.00 37.91 187 GLU A C 1
ATOM 1479 O O . GLU A 1 187 ? 1.528 13.849 -22.034 1.00 37.91 187 GLU A O 1
ATOM 1484 N N . LEU A 1 188 ? 3.454 13.333 -20.997 1.00 39.62 188 LEU A N 1
ATOM 1485 C CA . LEU A 1 188 ? 2.895 12.313 -20.098 1.00 39.62 188 LEU A CA 1
ATOM 1486 C C . LEU A 1 188 ? 2.437 12.865 -18.749 1.00 39.62 188 LEU A C 1
ATOM 1488 O O . LEU A 1 188 ? 1.474 12.338 -18.205 1.00 39.62 188 LEU A O 1
ATOM 1492 N N . GLU A 1 189 ? 2.986 13.989 -18.282 1.00 39.41 189 GLU A N 1
ATOM 1493 C CA . GLU A 1 189 ? 2.407 14.787 -17.190 1.00 39.41 189 GLU A CA 1
ATOM 1494 C C . GLU A 1 189 ? 0.957 15.193 -17.482 1.00 39.41 189 GLU A C 1
ATOM 1496 O O . GLU A 1 189 ? 0.156 15.319 -16.562 1.00 39.41 189 GLU A O 1
ATOM 1501 N N . SER A 1 190 ? 0.591 15.321 -18.763 1.00 36.94 190 SER A N 1
ATOM 1502 C CA . SER A 1 190 ? -0.790 15.573 -19.188 1.00 36.94 190 SER A CA 1
ATOM 1503 C C . SER A 1 190 ? -1.691 14.325 -19.213 1.00 36.94 190 SER A C 1
ATOM 1505 O O . SER A 1 190 ? -2.911 14.465 -19.289 1.00 36.94 190 SER A O 1
ATOM 1507 N N . ARG A 1 191 ? -1.103 13.116 -19.171 1.00 35.94 191 ARG A N 1
ATOM 1508 C CA . ARG A 1 191 ? -1.784 11.812 -19.305 1.00 35.94 191 ARG A CA 1
ATOM 1509 C C . ARG A 1 191 ? -1.716 10.926 -18.061 1.00 35.94 191 ARG A C 1
ATOM 1511 O O . ARG A 1 191 ? -2.456 9.946 -18.018 1.00 35.94 191 ARG A O 1
ATOM 1518 N N . TYR A 1 192 ? -0.867 11.220 -17.072 1.00 38.28 192 TYR A N 1
ATOM 1519 C CA . TYR A 1 192 ? -0.988 10.584 -15.763 1.00 38.28 192 TYR A CA 1
ATOM 1520 C C . TYR A 1 192 ? -2.376 10.912 -15.237 1.00 38.28 192 TYR A C 1
ATOM 1522 O O . TYR A 1 192 ? -2.650 12.052 -14.868 1.00 38.28 192 TYR A O 1
ATOM 1530 N N . GLY A 1 193 ? -3.265 9.919 -15.251 1.00 41.56 193 GLY A N 1
ATOM 1531 C CA . GLY A 1 193 ? -4.491 10.010 -14.482 1.00 41.56 193 GLY A CA 1
ATOM 1532 C C . GLY A 1 193 ? -4.143 10.355 -13.039 1.00 41.56 193 GLY A C 1
ATOM 1533 O O . GLY A 1 193 ? -3.039 10.051 -12.570 1.00 41.56 193 GLY A O 1
ATOM 1534 N N . ASP A 1 194 ? -5.083 11.002 -12.354 1.00 41.06 194 ASP A N 1
ATOM 1535 C CA . ASP A 1 194 ? -5.000 11.194 -10.911 1.00 41.06 194 ASP A CA 1
ATOM 1536 C C . ASP A 1 194 ? -4.549 9.864 -10.281 1.00 41.06 194 ASP A C 1
ATOM 1538 O O . ASP A 1 194 ? -5.110 8.810 -10.600 1.00 41.06 194 ASP A O 1
ATOM 1542 N N . GLY A 1 195 ? -3.473 9.889 -9.481 1.00 47.41 195 GLY A N 1
ATOM 1543 C CA . GLY A 1 195 ? -2.959 8.680 -8.829 1.00 47.41 195 GLY A CA 1
ATOM 1544 C C . GLY A 1 195 ? -4.105 7.946 -8.136 1.00 47.41 195 GLY A C 1
ATOM 1545 O O . GLY A 1 195 ? -5.029 8.605 -7.666 1.00 47.41 195 GLY A O 1
ATOM 1546 N N . ASP A 1 196 ? -4.080 6.609 -8.115 1.00 55.78 196 ASP A N 1
ATOM 1547 C CA . ASP A 1 196 ? -5.158 5.800 -7.531 1.00 55.78 196 ASP A CA 1
ATOM 1548 C C . ASP A 1 196 ? -5.413 6.260 -6.086 1.00 55.78 196 ASP A C 1
ATOM 1550 O O . ASP A 1 196 ? -4.670 5.919 -5.162 1.00 55.78 196 ASP A O 1
ATOM 1554 N N . ILE A 1 197 ? -6.446 7.093 -5.918 1.00 60.97 197 ILE A N 1
ATOM 1555 C CA . ILE A 1 197 ? -6.750 7.790 -4.664 1.00 60.97 197 ILE A CA 1
ATOM 1556 C C . ILE A 1 197 ? -7.085 6.765 -3.576 1.00 60.97 197 ILE A C 1
ATOM 1558 O O . ILE A 1 197 ? -6.811 6.993 -2.393 1.00 60.97 197 ILE A O 1
ATOM 1562 N N . ASP A 1 198 ? -7.619 5.615 -3.987 1.00 61.38 198 ASP A N 1
ATOM 1563 C CA . ASP A 1 198 ? -8.008 4.524 -3.107 1.00 61.38 198 ASP A CA 1
ATOM 1564 C C . ASP A 1 198 ? -6.798 3.647 -2.726 1.00 61.38 198 ASP A C 1
ATOM 1566 O O . ASP A 1 198 ? -6.756 3.087 -1.625 1.00 61.38 198 ASP A O 1
ATOM 1570 N N . ALA A 1 199 ? -5.768 3.578 -3.578 1.00 65.06 199 ALA A N 1
ATOM 1571 C CA . ALA A 1 199 ? -4.541 2.813 -3.348 1.00 65.06 199 ALA A CA 1
ATOM 1572 C C . ALA A 1 199 ? -3.249 3.597 -3.689 1.00 65.06 199 ALA A C 1
ATOM 1574 O O . ALA A 1 199 ? -2.450 3.147 -4.521 1.00 65.06 199 ALA A O 1
ATOM 1575 N N . PRO A 1 200 ? -2.929 4.691 -2.966 1.00 62.38 200 PRO A N 1
ATOM 1576 C CA . PRO A 1 200 ? -1.776 5.557 -3.267 1.00 62.38 200 PRO A CA 1
ATOM 1577 C C . PRO A 1 200 ? -0.418 4.853 -3.103 1.00 62.38 200 PRO A C 1
ATOM 1579 O O . PRO A 1 200 ? 0.623 5.324 -3.553 1.00 62.38 200 PRO A O 1
ATOM 1582 N N . TYR A 1 201 ? -0.404 3.693 -2.444 1.00 64.81 201 TYR A N 1
ATOM 1583 C CA . TYR A 1 201 ? 0.785 2.861 -2.267 1.00 64.81 201 TYR A CA 1
ATOM 1584 C C . TYR A 1 201 ? 0.788 1.621 -3.165 1.00 64.81 201 TYR A C 1
ATOM 1586 O O . TYR A 1 201 ? 1.720 0.822 -3.083 1.00 64.81 201 TYR A O 1
ATOM 1594 N N . GLY A 1 202 ? -0.190 1.487 -4.069 1.00 64.81 202 GLY A N 1
ATOM 1595 C CA . GLY A 1 202 ? -0.340 0.368 -5.001 1.00 64.81 202 GLY A CA 1
ATOM 1596 C C . GLY A 1 202 ? -0.992 -0.857 -4.394 1.00 64.81 202 GLY A C 1
ATOM 1597 O O . GLY A 1 202 ? -1.687 -0.764 -3.391 1.00 64.81 202 GLY A O 1
ATOM 1598 N N . TYR A 1 203 ? -0.738 -2.018 -5.001 1.00 67.38 203 TYR A N 1
ATOM 1599 C CA . TYR A 1 203 ? -1.389 -3.275 -4.643 1.00 67.38 203 TYR A CA 1
ATOM 1600 C C . TYR A 1 203 ? -0.387 -4.395 -4.312 1.00 67.38 203 TYR A C 1
ATOM 1602 O O . TYR A 1 203 ? 0.670 -4.543 -4.935 1.00 67.38 203 TYR A O 1
ATOM 1610 N N . TYR A 1 204 ? -0.757 -5.242 -3.353 1.00 64.06 204 TYR A N 1
ATOM 1611 C CA . TYR A 1 204 ? -0.119 -6.509 -3.009 1.00 64.06 204 TYR A CA 1
ATOM 1612 C C . TYR A 1 204 ? -1.104 -7.646 -3.304 1.00 64.06 204 TYR A C 1
ATOM 1614 O O . TYR A 1 204 ? -2.131 -7.736 -2.647 1.00 64.06 204 TYR A O 1
ATOM 1622 N N . ARG A 1 205 ? -0.819 -8.523 -4.281 1.00 69.50 205 ARG A N 1
ATOM 1623 C CA . ARG A 1 205 ? -1.709 -9.650 -4.662 1.00 69.50 205 ARG A CA 1
ATOM 1624 C C . ARG A 1 205 ? -3.193 -9.235 -4.812 1.00 69.50 205 ARG A C 1
ATOM 1626 O O . ARG A 1 205 ? -4.074 -9.904 -4.293 1.00 69.50 205 ARG A O 1
ATOM 1633 N N . ASN A 1 206 ? -3.451 -8.133 -5.523 1.00 70.44 206 ASN A N 1
ATOM 1634 C CA . ASN A 1 206 ? -4.782 -7.533 -5.741 1.00 70.44 206 ASN A CA 1
ATOM 1635 C C . ASN A 1 206 ? -5.430 -6.856 -4.516 1.00 70.44 206 ASN A C 1
ATOM 1637 O O . ASN A 1 206 ? -6.612 -6.530 -4.557 1.00 70.44 206 ASN A O 1
ATOM 1641 N N . HIS A 1 207 ? -4.661 -6.589 -3.458 1.00 75.06 207 HIS A N 1
ATOM 1642 C CA . HIS A 1 207 ? -5.110 -5.846 -2.278 1.00 75.06 207 HIS A CA 1
ATOM 1643 C C . HIS A 1 207 ? -4.412 -4.483 -2.173 1.00 75.06 207 HIS A C 1
ATOM 1645 O O . HIS A 1 207 ? -3.185 -4.458 -2.292 1.00 75.06 207 HIS A O 1
ATOM 1651 N N . PRO A 1 208 ? -5.126 -3.368 -1.925 1.00 80.00 208 PRO A N 1
ATOM 1652 C CA . PRO A 1 208 ? -4.513 -2.054 -1.725 1.00 80.00 208 PRO A CA 1
ATOM 1653 C C . PRO A 1 208 ? -3.464 -2.077 -0.613 1.00 80.00 208 PRO A C 1
ATOM 1655 O O . PRO A 1 208 ? -3.669 -2.685 0.434 1.00 80.00 208 PRO A O 1
ATOM 1658 N N . ILE A 1 209 ? -2.331 -1.414 -0.801 1.00 82.25 209 ILE A N 1
ATOM 1659 C CA . ILE A 1 209 ? -1.294 -1.327 0.225 1.00 82.25 209 ILE A CA 1
ATOM 1660 C C . ILE A 1 209 ? -1.661 -0.221 1.210 1.00 82.25 209 ILE A C 1
ATOM 1662 O O . ILE A 1 209 ? -1.885 0.932 0.838 1.00 82.25 209 ILE A O 1
ATOM 1666 N N . ILE A 1 210 ? -1.676 -0.577 2.490 1.00 88.19 210 ILE A N 1
ATOM 1667 C CA . ILE A 1 210 ? -1.959 0.343 3.584 1.00 88.19 210 ILE A CA 1
ATOM 1668 C C . ILE A 1 210 ? -0.664 1.070 3.959 1.00 88.19 210 ILE A C 1
ATOM 1670 O O . ILE A 1 210 ? 0.306 0.459 4.419 1.00 88.19 210 ILE A O 1
ATOM 1674 N N . GLY A 1 211 ? -0.661 2.390 3.803 1.00 81.88 211 GLY A N 1
ATOM 1675 C CA . GLY A 1 211 ? 0.387 3.293 4.262 1.00 81.88 211 GLY A CA 1
ATOM 1676 C C . GLY A 1 211 ? -0.179 4.482 5.042 1.00 81.88 211 GLY A C 1
ATOM 1677 O O . GLY A 1 211 ? -1.367 4.549 5.347 1.00 81.88 211 GLY A O 1
ATOM 1678 N N . ARG A 1 212 ? 0.690 5.440 5.385 1.00 79.25 212 ARG A N 1
ATOM 1679 C CA . ARG A 1 212 ? 0.376 6.532 6.332 1.00 79.25 212 ARG A CA 1
ATOM 1680 C C . ARG A 1 212 ? -0.738 7.483 5.853 1.00 79.25 212 ARG A C 1
ATOM 1682 O O . ARG A 1 212 ? -1.409 8.097 6.684 1.00 79.25 212 ARG A O 1
ATOM 1689 N N . ASN A 1 213 ? -0.954 7.561 4.538 1.00 71.75 213 ASN A N 1
ATOM 1690 C CA . ASN A 1 213 ? -1.983 8.380 3.884 1.00 71.75 213 ASN A CA 1
ATOM 1691 C C . ASN A 1 213 ? -3.115 7.554 3.252 1.00 71.75 213 ASN A C 1
ATOM 1693 O O . ASN A 1 213 ? -3.916 8.110 2.503 1.00 71.75 213 ASN A O 1
ATOM 1697 N N . SER A 1 214 ? -3.190 6.247 3.522 1.00 79.56 214 SER A N 1
ATOM 1698 C CA . SER A 1 214 ? -4.321 5.445 3.050 1.00 79.56 214 SER A CA 1
ATOM 1699 C C . SER A 1 214 ? -5.614 5.951 3.687 1.00 79.56 214 SER A C 1
ATOM 1701 O O . SER A 1 214 ? -5.638 6.239 4.885 1.00 79.56 214 SER A O 1
ATOM 1703 N N . GLN A 1 215 ? -6.670 6.060 2.879 1.00 77.12 215 GLN A N 1
ATOM 1704 C CA . GLN A 1 215 ? -8.002 6.496 3.323 1.00 77.12 215 GLN A CA 1
ATOM 1705 C C . GLN A 1 215 ? -8.874 5.333 3.819 1.00 77.12 215 GLN A C 1
ATOM 1707 O O . GLN A 1 215 ? -9.906 5.561 4.446 1.00 77.12 215 GLN A O 1
ATOM 1712 N N . SER A 1 216 ? -8.447 4.099 3.545 1.00 86.75 216 SER A N 1
ATOM 1713 C CA . SER A 1 216 ? -9.122 2.854 3.899 1.00 86.75 216 SER A CA 1
ATOM 1714 C C . SER A 1 216 ? -8.095 1.817 4.359 1.00 86.75 216 SER A C 1
ATOM 1716 O O . SER A 1 216 ? -6.943 1.822 3.907 1.00 86.75 216 SER A O 1
ATOM 1718 N N . VAL A 1 217 ? -8.503 0.935 5.273 1.00 92.25 217 VAL A N 1
ATOM 1719 C CA . VAL A 1 217 ? -7.757 -0.283 5.623 1.00 92.25 217 VAL A CA 1
ATOM 1720 C C . VAL A 1 217 ? -8.473 -1.553 5.163 1.00 92.25 217 VAL A C 1
ATOM 1722 O O . VAL A 1 217 ? -7.857 -2.619 5.141 1.00 92.25 217 VAL A O 1
ATOM 1725 N N . ARG A 1 218 ? -9.751 -1.466 4.783 1.00 88.69 218 ARG A N 1
ATOM 1726 C CA . ARG A 1 218 ? -10.557 -2.608 4.343 1.00 88.69 218 ARG A CA 1
ATOM 1727 C C . ARG A 1 218 ? -9.946 -3.296 3.123 1.00 88.69 218 ARG A C 1
ATOM 1729 O O . ARG A 1 218 ? -9.630 -2.660 2.123 1.00 88.69 218 ARG A O 1
ATOM 1736 N N . ASN A 1 219 ? -9.835 -4.625 3.187 1.00 87.69 219 ASN A N 1
ATOM 1737 C CA . ASN A 1 219 ? -9.232 -5.462 2.144 1.00 87.69 219 ASN A CA 1
ATOM 1738 C C . ASN A 1 219 ? -7.804 -5.053 1.759 1.00 87.69 219 ASN A C 1
ATOM 1740 O O . ASN A 1 219 ? -7.301 -5.519 0.737 1.00 87.69 219 ASN A O 1
ATOM 1744 N N . GLY A 1 220 ? -7.155 -4.212 2.567 1.00 89.94 220 GLY A N 1
ATOM 1745 C CA . GLY A 1 220 ? -5.806 -3.740 2.333 1.00 89.94 220 GLY A CA 1
ATOM 1746 C C . GLY A 1 220 ? -4.753 -4.620 2.998 1.00 89.94 220 GLY A C 1
ATOM 1747 O O . GLY A 1 220 ? -5.031 -5.376 3.932 1.00 89.94 220 GLY A O 1
ATOM 1748 N N . VAL A 1 221 ? -3.518 -4.503 2.520 1.00 90.19 221 VAL A N 1
ATOM 1749 C CA . VAL A 1 221 ? -2.346 -5.204 3.045 1.00 90.19 221 VAL A CA 1
ATOM 1750 C C . VAL A 1 221 ? -1.378 -4.207 3.658 1.00 90.19 221 VAL A C 1
ATOM 1752 O O . VAL A 1 221 ? -0.924 -3.266 3.008 1.00 90.19 221 VAL A O 1
ATOM 1755 N N . TYR A 1 222 ? -1.010 -4.444 4.910 1.00 90.94 222 TYR A N 1
ATOM 1756 C CA . TYR A 1 222 ? -0.023 -3.652 5.628 1.00 90.94 222 TYR A CA 1
ATOM 1757 C C . TYR A 1 222 ? 1.319 -4.387 5.689 1.00 90.94 222 TYR A C 1
ATOM 1759 O O . TYR A 1 222 ? 1.424 -5.470 6.265 1.00 90.94 222 TYR A O 1
ATOM 1767 N N . GLY A 1 223 ? 2.354 -3.784 5.098 1.00 82.50 223 GLY A N 1
ATOM 1768 C CA . GLY A 1 223 ? 3.700 -4.357 5.036 1.00 82.50 223 GLY A CA 1
ATOM 1769 C C . GLY A 1 223 ? 4.617 -3.927 6.181 1.00 82.50 223 GLY A C 1
ATOM 1770 O O . GLY A 1 223 ? 4.675 -2.747 6.556 1.00 82.50 223 GLY A O 1
ATOM 1771 N N . THR A 1 224 ? 5.389 -4.885 6.695 1.00 66.56 224 THR A N 1
ATOM 1772 C CA . THR A 1 224 ? 6.380 -4.691 7.767 1.00 66.56 224 THR A CA 1
ATOM 1773 C C . THR A 1 224 ? 7.812 -4.928 7.281 1.00 66.56 224 THR A C 1
ATOM 1775 O O . THR A 1 224 ? 8.041 -5.456 6.197 1.00 66.56 224 THR A O 1
ATOM 1778 N N . THR A 1 225 ? 8.803 -4.559 8.097 1.00 56.88 225 THR A N 1
ATOM 1779 C CA . THR A 1 225 ? 10.221 -4.876 7.847 1.00 56.88 225 THR A CA 1
ATOM 1780 C C . THR A 1 225 ? 10.570 -6.343 8.135 1.00 56.88 225 THR A C 1
ATOM 1782 O O . THR A 1 225 ? 11.636 -6.800 7.737 1.00 56.88 225 THR A O 1
ATOM 1785 N N . SER A 1 226 ? 9.687 -7.095 8.804 1.00 57.31 226 SER A N 1
ATOM 1786 C CA . SER A 1 226 ? 9.894 -8.479 9.262 1.00 57.31 226 SER A CA 1
ATOM 1787 C C . SER A 1 226 ? 9.473 -9.548 8.244 1.00 57.31 226 SER A C 1
ATOM 1789 O O . SER A 1 226 ? 9.172 -10.672 8.625 1.00 57.31 226 SER A O 1
ATOM 1791 N N . SER A 1 227 ? 9.449 -9.220 6.948 1.00 68.56 227 SER A N 1
ATOM 1792 C CA . SER A 1 227 ? 8.920 -10.091 5.881 1.00 68.56 227 SER A CA 1
ATOM 1793 C C . SER A 1 227 ? 7.456 -10.504 6.075 1.00 68.56 227 SER A C 1
ATOM 1795 O O . SER A 1 227 ? 7.024 -11.462 5.457 1.00 68.56 227 SER A O 1
ATOM 1797 N N . GLU A 1 228 ? 6.689 -9.805 6.915 1.00 83.56 228 GLU A N 1
ATOM 1798 C CA . GLU A 1 228 ? 5.271 -10.084 7.164 1.00 83.56 228 GLU A CA 1
ATOM 1799 C C . GLU A 1 228 ? 4.401 -9.018 6.486 1.00 83.56 228 GLU A C 1
ATOM 1801 O O . GLU A 1 228 ? 4.666 -7.812 6.589 1.00 83.56 228 GLU A O 1
ATOM 1806 N N . MET A 1 229 ? 3.354 -9.489 5.814 1.00 88.25 229 MET A N 1
ATOM 1807 C CA . MET A 1 229 ? 2.343 -8.715 5.107 1.00 88.25 229 MET A CA 1
ATOM 1808 C C . MET A 1 229 ? 0.982 -9.091 5.690 1.00 88.25 229 MET A C 1
ATOM 1810 O O . MET A 1 229 ? 0.529 -10.222 5.531 1.00 88.25 229 MET A O 1
ATOM 1814 N N . VAL A 1 230 ? 0.335 -8.161 6.388 1.00 93.69 230 VAL A N 1
ATOM 1815 C CA . VAL A 1 230 ? -0.919 -8.440 7.100 1.00 93.69 230 VAL A CA 1
ATOM 1816 C C . VAL A 1 230 ? -2.100 -7.979 6.258 1.00 93.69 230 VAL A C 1
ATOM 1818 O O . VAL A 1 230 ? -2.241 -6.782 6.010 1.00 93.69 230 VAL A O 1
ATOM 1821 N N . LEU A 1 231 ? -2.942 -8.916 5.829 1.00 93.44 231 LEU A N 1
ATOM 1822 C CA . LEU A 1 231 ? -4.177 -8.647 5.092 1.00 93.44 231 LEU A CA 1
ATOM 1823 C C . LEU A 1 231 ? -5.331 -8.362 6.059 1.00 93.44 231 LEU A C 1
ATOM 1825 O O . LEU A 1 231 ? -5.558 -9.122 6.995 1.00 93.44 231 LEU A O 1
ATOM 1829 N N . VAL A 1 232 ? -6.095 -7.303 5.812 1.00 95.88 232 VAL A N 1
ATOM 1830 C CA . VAL A 1 232 ? -7.342 -7.006 6.530 1.00 95.88 232 VAL A CA 1
ATOM 1831 C C . VAL A 1 232 ? -8.529 -7.537 5.718 1.00 95.88 232 VAL A C 1
ATOM 1833 O O . VAL A 1 232 ? -9.194 -6.774 5.019 1.00 95.88 232 VAL A O 1
ATOM 1836 N N . ASP A 1 233 ? -8.796 -8.847 5.781 1.00 90.81 233 ASP A N 1
ATOM 1837 C CA . ASP A 1 233 ? -9.967 -9.441 5.115 1.00 90.81 233 ASP A CA 1
ATOM 1838 C C . ASP A 1 233 ? -11.237 -9.236 5.959 1.00 90.81 233 ASP A C 1
ATOM 1840 O O . ASP A 1 233 ? -11.505 -9.947 6.941 1.00 90.81 233 ASP A O 1
ATOM 1844 N N . ASP A 1 234 ? -12.055 -8.266 5.547 1.00 85.38 234 ASP A N 1
ATOM 1845 C CA . ASP A 1 234 ? -13.328 -7.940 6.193 1.00 85.38 234 ASP A CA 1
ATOM 1846 C C . ASP A 1 234 ? -14.396 -9.031 6.012 1.00 85.38 234 ASP A C 1
ATOM 1848 O O . ASP A 1 234 ? -15.379 -9.092 6.761 1.00 85.38 234 ASP A O 1
ATOM 1852 N N . LYS A 1 235 ? -14.182 -9.953 5.067 1.00 87.50 235 LYS A N 1
ATOM 1853 C CA . LYS A 1 235 ? -15.062 -11.094 4.800 1.00 87.50 235 LYS A CA 1
ATOM 1854 C C . LYS A 1 235 ? -14.657 -12.344 5.574 1.00 87.50 235 LYS A C 1
ATOM 1856 O O . LYS A 1 235 ? -15.395 -13.341 5.524 1.00 87.50 235 LYS A O 1
ATOM 1861 N N . SER A 1 236 ? -13.569 -12.330 6.333 1.00 90.75 236 SER A N 1
ATOM 1862 C CA . SER A 1 236 ? -13.224 -13.463 7.186 1.00 90.75 236 SER A CA 1
ATOM 1863 C C . SER A 1 236 ? -14.256 -13.633 8.317 1.00 90.75 236 SER A C 1
ATOM 1865 O O . SER A 1 236 ? -14.890 -12.691 8.808 1.00 90.75 236 SER A O 1
ATOM 1867 N N . ARG A 1 237 ? -14.487 -14.881 8.752 1.00 92.00 237 ARG A N 1
ATOM 1868 C CA . ARG A 1 237 ? -15.462 -15.170 9.824 1.00 92.00 237 ARG A CA 1
ATOM 1869 C C . ARG A 1 237 ? -15.030 -14.564 11.162 1.00 92.00 237 ARG A C 1
ATOM 1871 O O . ARG A 1 237 ? -15.895 -14.121 11.916 1.00 92.00 237 ARG A O 1
ATOM 1878 N N . ALA A 1 238 ? -13.731 -14.582 11.464 1.00 93.56 238 ALA A N 1
ATOM 1879 C CA . ALA A 1 238 ? -13.214 -14.023 12.707 1.00 93.56 238 ALA A CA 1
ATOM 1880 C C . ALA A 1 238 ? -13.363 -12.497 12.724 1.00 93.56 238 ALA A C 1
ATOM 1882 O O . ALA A 1 238 ? -13.851 -11.978 13.728 1.00 93.56 238 ALA A O 1
ATOM 1883 N N . MET A 1 239 ? -13.067 -11.813 11.607 1.00 94.31 239 MET A N 1
ATOM 1884 C CA . MET A 1 239 ? -13.242 -10.362 11.496 1.00 94.31 239 MET A CA 1
ATOM 1885 C C . MET A 1 239 ? -14.699 -9.953 11.708 1.00 94.31 239 MET A C 1
ATOM 1887 O O . MET A 1 239 ? -14.982 -9.176 12.615 1.00 94.31 239 MET A O 1
ATOM 1891 N N . ARG A 1 240 ? -15.646 -10.560 10.976 1.00 94.06 240 ARG A N 1
ATOM 1892 C CA . ARG A 1 240 ? -17.082 -10.278 11.168 1.00 94.06 240 ARG A CA 1
ATOM 1893 C C . ARG A 1 240 ? -17.528 -10.452 12.616 1.00 94.06 240 ARG A C 1
ATOM 1895 O O . ARG A 1 240 ? -18.183 -9.576 13.164 1.00 94.06 240 ARG A O 1
ATOM 1902 N N . ARG A 1 241 ? -17.126 -11.554 13.262 1.00 95.56 241 ARG A N 1
ATOM 1903 C CA . ARG A 1 241 ? -17.488 -11.826 14.661 1.00 95.56 241 ARG A CA 1
ATOM 1904 C C . ARG A 1 241 ? -16.992 -10.729 15.600 1.00 95.56 241 ARG A C 1
ATOM 1906 O O . ARG A 1 241 ? -17.726 -10.335 16.506 1.00 95.56 241 ARG A O 1
ATOM 1913 N N . VAL A 1 242 ? -15.749 -10.272 15.438 1.00 97.12 242 VAL A N 1
ATOM 1914 C CA . VAL A 1 242 ? -15.240 -9.207 16.305 1.00 97.12 242 VAL A CA 1
ATOM 1915 C C . VAL A 1 242 ? -15.874 -7.868 15.962 1.00 97.12 242 VAL A C 1
ATOM 1917 O O . VAL A 1 242 ? -16.225 -7.157 16.894 1.00 97.12 242 VAL A O 1
ATOM 1920 N N . THR A 1 243 ? -16.128 -7.563 14.688 1.00 96.06 243 THR A N 1
ATOM 1921 C CA . THR A 1 243 ? -16.869 -6.363 14.272 1.00 96.06 243 THR A CA 1
ATOM 1922 C C . THR A 1 243 ? -18.272 -6.320 14.875 1.00 96.06 243 THR A C 1
ATOM 1924 O O . THR A 1 243 ? -18.631 -5.311 15.477 1.00 96.06 243 THR A O 1
ATOM 1927 N N . ASP A 1 244 ? -19.028 -7.417 14.826 1.00 94.44 244 ASP A N 1
ATOM 1928 C CA . ASP A 1 244 ? -20.351 -7.497 15.457 1.00 94.44 244 ASP A CA 1
ATOM 1929 C C . ASP A 1 244 ? -20.249 -7.251 16.971 1.00 94.44 244 ASP A C 1
ATOM 1931 O O . ASP A 1 244 ? -20.963 -6.418 17.525 1.00 94.44 244 ASP A O 1
ATOM 1935 N N . GLY A 1 245 ? -19.278 -7.884 17.640 1.00 95.50 245 GLY A N 1
ATOM 1936 C CA . GLY A 1 245 ? -19.045 -7.679 19.072 1.00 95.50 245 GLY A CA 1
ATOM 1937 C C . GLY A 1 245 ? -18.553 -6.271 19.446 1.00 95.50 245 GLY A C 1
ATOM 1938 O O . GLY A 1 245 ? -18.736 -5.846 20.592 1.00 95.50 245 GLY A O 1
ATOM 1939 N N . PHE A 1 246 ? -17.926 -5.543 18.519 1.00 96.12 246 PHE A N 1
ATOM 1940 C CA . PHE A 1 246 ? -17.595 -4.126 18.676 1.00 96.12 246 PHE A CA 1
ATOM 1941 C C . PHE A 1 246 ? -18.863 -3.270 18.593 1.00 96.12 246 PHE A C 1
ATOM 1943 O O . PHE A 1 246 ? -19.111 -2.460 19.487 1.00 96.12 246 PHE A O 1
ATOM 1950 N N . LEU A 1 247 ? -19.688 -3.488 17.565 1.00 92.88 247 LEU A N 1
ATOM 1951 C CA . LEU A 1 247 ? -20.935 -2.752 17.349 1.00 92.88 247 LEU A CA 1
ATOM 1952 C C . LEU A 1 247 ? -21.943 -2.983 18.486 1.00 92.88 247 LEU A C 1
ATOM 1954 O O . LEU A 1 247 ? -22.561 -2.025 18.954 1.00 92.88 247 LEU A O 1
ATOM 1958 N N . ASP A 1 248 ? -22.048 -4.212 18.998 1.00 91.00 248 ASP A N 1
ATOM 1959 C CA . ASP A 1 248 ? -22.879 -4.538 20.164 1.00 91.00 248 ASP A CA 1
ATOM 1960 C C . ASP A 1 248 ? -22.408 -3.778 21.420 1.00 91.00 248 ASP A C 1
ATOM 1962 O O . ASP A 1 248 ? -23.217 -3.254 22.180 1.00 91.00 248 ASP A O 1
ATOM 1966 N N . ARG A 1 249 ? -21.092 -3.630 21.637 1.00 90.56 249 ARG A N 1
ATOM 1967 C CA . ARG A 1 249 ? -20.560 -2.821 22.757 1.00 90.56 249 ARG A CA 1
ATOM 1968 C C . ARG A 1 249 ? -20.777 -1.328 22.569 1.00 90.56 249 ARG A C 1
ATOM 1970 O O . ARG A 1 249 ? -20.861 -0.597 23.554 1.00 90.56 249 ARG A O 1
ATOM 1977 N N . LEU A 1 250 ? -20.798 -0.877 21.321 1.00 88.25 250 LEU A N 1
ATOM 1978 C CA . LEU A 1 250 ? -20.980 0.525 20.988 1.00 88.25 250 LEU A CA 1
ATOM 1979 C C . LEU A 1 250 ? -22.436 0.965 21.189 1.00 88.25 250 LEU A C 1
ATOM 1981 O O . LEU A 1 250 ? -22.678 2.072 21.663 1.00 88.25 250 LEU A O 1
ATOM 1985 N N . THR A 1 251 ? -23.380 0.086 20.855 1.00 79.69 251 THR A N 1
ATOM 1986 C CA . THR A 1 251 ? -24.829 0.332 20.934 1.00 79.69 251 THR A CA 1
ATOM 1987 C C . THR A 1 251 ? -25.463 -0.148 22.247 1.00 79.69 251 THR A C 1
ATOM 1989 O O . THR A 1 251 ? -26.530 0.336 22.620 1.00 79.69 251 THR A O 1
ATOM 1992 N N . GLY A 1 252 ? -24.793 -1.034 22.994 1.00 68.19 252 GLY A N 1
ATOM 1993 C CA . GLY A 1 252 ? -25.354 -1.694 24.176 1.00 68.19 252 GLY A CA 1
ATOM 1994 C C . GLY A 1 252 ? -26.510 -2.641 23.824 1.00 68.19 252 GLY A C 1
ATOM 1995 O O . GLY A 1 252 ? -26.782 -2.907 22.657 1.00 68.19 252 GLY A O 1
ATOM 1996 N N . ASP A 1 253 ? -27.252 -3.112 24.833 1.00 53.19 253 ASP A N 1
ATOM 1997 C CA . ASP A 1 253 ? -28.509 -3.865 24.629 1.00 53.19 253 ASP A CA 1
ATOM 1998 C C . ASP A 1 253 ? -29.635 -3.000 24.021 1.00 53.19 253 ASP A C 1
ATOM 2000 O O . ASP A 1 253 ? -30.721 -3.494 23.709 1.00 53.19 253 ASP A O 1
ATOM 2004 N N . ASP A 1 254 ? -29.398 -1.702 23.824 1.00 50.97 254 ASP A N 1
ATOM 2005 C CA . ASP A 1 254 ? -30.398 -0.730 23.399 1.00 50.97 254 ASP A CA 1
ATOM 2006 C C . ASP A 1 254 ? -30.519 -0.657 21.866 1.00 50.97 254 ASP A C 1
ATOM 2008 O O . ASP A 1 254 ? -30.521 0.413 21.254 1.00 50.97 254 ASP A O 1
ATOM 2012 N N . ARG A 1 255 ? -30.677 -1.828 21.226 1.00 51.66 255 ARG A N 1
ATOM 2013 C CA . ARG A 1 255 ? -30.927 -1.979 19.774 1.00 51.66 255 ARG A CA 1
ATOM 2014 C C . ARG A 1 255 ? -32.173 -1.220 19.280 1.00 51.66 255 ARG A C 1
ATOM 2016 O O . ARG A 1 255 ? -32.372 -1.108 18.074 1.00 51.66 255 ARG A O 1
ATOM 2023 N N . ASN A 1 256 ? -32.996 -0.700 20.197 1.00 44.66 256 ASN A N 1
ATOM 2024 C CA . ASN A 1 256 ? -34.236 0.028 19.926 1.00 44.66 256 ASN A CA 1
ATOM 2025 C C . ASN A 1 256 ? -34.155 1.546 20.190 1.00 44.66 256 ASN A C 1
ATOM 2027 O O . ASN A 1 256 ? -35.106 2.255 19.855 1.00 44.66 256 ASN A O 1
ATOM 2031 N N . SER A 1 257 ? -33.055 2.079 20.735 1.00 44.38 257 SER A N 1
ATOM 2032 C CA . SER A 1 257 ? -32.892 3.525 20.946 1.00 44.38 257 SER A CA 1
ATOM 2033 C C . SER A 1 257 ? -32.182 4.170 19.757 1.00 44.38 257 SER A C 1
ATOM 2035 O O . SER A 1 257 ? -31.003 4.515 19.795 1.00 44.38 257 SER A O 1
ATOM 2037 N N . LEU A 1 258 ? -32.942 4.401 18.684 1.00 45.31 258 LEU A N 1
ATOM 2038 C CA . LEU A 1 258 ? -32.545 5.204 17.514 1.00 45.31 258 LEU A CA 1
ATOM 2039 C C . LEU A 1 258 ? -32.257 6.691 17.844 1.00 45.31 258 LEU A C 1
ATOM 2041 O O . LEU A 1 258 ? -32.084 7.502 16.938 1.00 45.31 258 LEU A O 1
ATOM 2045 N N . THR A 1 259 ? -32.232 7.075 19.125 1.00 46.81 259 THR A N 1
ATOM 2046 C CA . THR A 1 259 ? -32.178 8.472 19.586 1.00 46.81 259 THR A CA 1
ATOM 2047 C C . THR A 1 259 ? -30.909 8.854 20.344 1.00 46.81 259 THR A C 1
ATOM 2049 O O . THR A 1 259 ? -30.732 10.034 20.645 1.00 46.81 259 THR A O 1
ATOM 2052 N N . THR A 1 260 ? -30.009 7.915 20.652 1.00 55.69 260 THR A N 1
ATOM 2053 C CA . THR A 1 260 ? -28.764 8.255 21.360 1.00 55.69 260 THR A CA 1
ATOM 2054 C C . THR A 1 260 ? -27.641 8.501 20.358 1.00 55.69 260 THR A C 1
ATOM 2056 O O . THR A 1 260 ? -27.062 7.564 19.816 1.00 55.69 260 THR A O 1
ATOM 2059 N N . THR A 1 261 ? -27.309 9.769 20.109 1.00 66.50 261 THR A N 1
ATOM 2060 C CA . THR A 1 261 ? -26.142 10.137 19.295 1.00 66.50 261 THR A CA 1
ATOM 2061 C C . THR A 1 261 ? -24.866 9.632 19.969 1.00 66.50 261 THR A C 1
ATOM 2063 O O . THR A 1 261 ? -24.451 10.144 21.011 1.00 66.50 261 THR A O 1
ATOM 2066 N N . ILE A 1 262 ? -24.226 8.624 19.376 1.00 81.56 262 ILE A N 1
ATOM 2067 C CA . ILE A 1 262 ? -22.961 8.075 19.866 1.00 81.56 262 ILE A CA 1
ATOM 2068 C C . ILE A 1 262 ? -21.844 9.067 19.527 1.00 81.56 262 ILE A C 1
ATOM 2070 O O . ILE A 1 262 ? -21.537 9.312 18.365 1.00 81.56 262 ILE A O 1
ATOM 2074 N N . GLY A 1 263 ? -21.234 9.668 20.549 1.00 87.00 263 GLY A N 1
ATOM 2075 C CA . GLY A 1 263 ? -20.147 10.626 20.348 1.00 87.00 263 GLY A CA 1
ATOM 2076 C C . GLY A 1 263 ? -18.863 9.966 19.835 1.00 87.00 263 GLY A C 1
ATOM 2077 O O . GLY A 1 263 ? -18.509 8.869 20.269 1.00 87.00 263 GLY A O 1
ATOM 2078 N N . VAL A 1 264 ? -18.105 10.683 18.995 1.00 92.56 264 VAL A N 1
ATOM 2079 C CA . VAL A 1 264 ? -16.804 10.245 18.443 1.00 92.56 264 VAL A CA 1
ATOM 2080 C C . VAL A 1 264 ? -15.889 9.675 19.524 1.00 92.56 264 VAL A C 1
ATOM 2082 O O . VAL A 1 264 ? -15.383 8.565 19.397 1.00 92.56 264 VAL A O 1
ATOM 2085 N N . SER A 1 265 ? -15.717 10.384 20.642 1.00 91.62 265 SER A N 1
ATOM 2086 C CA . SER A 1 265 ? -14.822 9.928 21.709 1.00 91.62 265 SER A CA 1
ATOM 2087 C C . SER A 1 265 ? -15.258 8.607 22.355 1.00 91.62 265 SER A C 1
ATOM 2089 O O . SER A 1 265 ? -14.411 7.903 22.901 1.00 91.62 265 SER A O 1
ATOM 2091 N N . SER A 1 266 ? -16.551 8.268 22.320 1.00 92.62 266 SER A N 1
ATOM 2092 C CA . SER A 1 266 ? -17.047 6.968 22.781 1.00 92.62 266 SER A CA 1
ATOM 2093 C C . SER A 1 266 ? -16.653 5.868 21.802 1.00 92.62 266 SER A C 1
ATOM 2095 O O . SER A 1 266 ? -16.090 4.871 22.245 1.00 92.62 266 SER A O 1
ATOM 2097 N N . VAL A 1 267 ? -16.843 6.085 20.494 1.00 95.50 267 VAL A N 1
ATOM 2098 C CA . VAL A 1 267 ? -16.418 5.143 19.442 1.00 95.50 267 VAL A CA 1
ATOM 2099 C C . VAL A 1 267 ? -14.935 4.814 19.577 1.00 95.50 267 VAL A C 1
ATOM 2101 O O . VAL A 1 267 ? -14.572 3.650 19.735 1.00 95.50 267 VAL A O 1
ATOM 2104 N N . LEU A 1 268 ? -14.081 5.841 19.616 1.00 97.81 268 LEU A N 1
ATOM 2105 C CA . LEU A 1 268 ? -12.629 5.653 19.649 1.00 97.81 268 LEU A CA 1
ATOM 2106 C C . LEU A 1 268 ? -12.162 4.934 20.929 1.00 97.81 268 LEU A C 1
ATOM 2108 O O . LEU A 1 268 ? -11.302 4.059 20.869 1.00 97.81 268 LEU A O 1
ATOM 2112 N N . ARG A 1 269 ? -12.760 5.244 22.090 1.00 96.94 269 ARG A N 1
ATOM 2113 C CA . ARG A 1 269 ? -12.444 4.571 23.367 1.00 96.94 269 ARG A CA 1
ATOM 2114 C C . ARG A 1 269 ? -13.007 3.158 23.481 1.00 96.94 269 ARG A C 1
ATOM 2116 O O . ARG A 1 269 ? -12.487 2.366 24.266 1.00 96.94 269 ARG A O 1
ATOM 2123 N N . VAL A 1 270 ? -14.105 2.843 22.797 1.00 97.06 270 VAL A N 1
ATOM 2124 C CA . VAL A 1 270 ? -14.606 1.464 22.718 1.00 97.06 270 VAL A CA 1
ATOM 2125 C C . VAL A 1 270 ? -13.708 0.656 21.789 1.00 97.06 270 VAL A C 1
ATOM 2127 O O . VAL A 1 270 ? -13.318 -0.440 22.176 1.00 97.06 270 VAL A O 1
ATOM 2130 N N . ALA A 1 271 ? -13.313 1.210 20.638 1.00 97.75 271 ALA A N 1
ATOM 2131 C CA . ALA A 1 271 ? -12.398 0.558 19.705 1.00 97.75 271 ALA A CA 1
ATOM 2132 C C . ALA A 1 271 ? -11.061 0.219 20.382 1.00 97.75 271 ALA A C 1
ATOM 2134 O O . ALA A 1 271 ? -10.674 -0.945 20.391 1.00 97.75 271 ALA A O 1
ATOM 2135 N N . GLU A 1 272 ? -10.415 1.195 21.034 1.00 98.12 272 GLU A N 1
ATOM 2136 C CA . GLU A 1 272 ? -9.152 0.990 21.761 1.00 98.12 272 GLU A CA 1
ATOM 2137 C C . GLU A 1 272 ? -9.246 -0.163 22.771 1.00 98.12 272 GLU A C 1
ATOM 2139 O O . GLU A 1 272 ? -8.546 -1.171 22.645 1.00 98.12 272 GLU A O 1
ATOM 2144 N N . ARG A 1 273 ? -10.179 -0.062 23.725 1.00 97.38 273 ARG A N 1
ATOM 2145 C CA . ARG A 1 273 ? -10.332 -1.066 24.785 1.00 97.38 273 ARG A CA 1
ATOM 2146 C C . ARG A 1 273 ? -10.742 -2.424 24.245 1.00 97.38 273 ARG A C 1
ATOM 2148 O O . ARG A 1 273 ? -10.341 -3.451 24.788 1.00 97.38 273 ARG A O 1
ATOM 2155 N N . TYR A 1 274 ? -11.597 -2.459 23.230 1.00 97.81 274 TYR A N 1
ATOM 2156 C CA . TYR A 1 274 ? -12.091 -3.720 22.704 1.00 97.81 274 TYR A CA 1
ATOM 2157 C C . TYR A 1 274 ? -11.003 -4.468 21.937 1.00 97.81 274 TYR A C 1
ATOM 2159 O O . TYR A 1 274 ? -10.831 -5.663 22.166 1.00 97.81 274 TYR A O 1
ATOM 2167 N N . VAL A 1 275 ? -10.197 -3.767 21.136 1.00 98.25 275 VAL A N 1
ATOM 2168 C CA . VAL A 1 275 ? -9.022 -4.360 20.485 1.00 98.25 275 VAL A CA 1
ATOM 2169 C C . VAL A 1 275 ? -8.052 -4.934 21.511 1.00 98.25 275 VAL A C 1
ATOM 2171 O O . VAL A 1 275 ? -7.644 -6.085 21.368 1.00 98.25 275 VAL A O 1
ATOM 2174 N N . ALA A 1 276 ? -7.735 -4.182 22.569 1.00 95.31 276 ALA A N 1
ATOM 2175 C CA . ALA A 1 276 ? -6.833 -4.655 23.619 1.00 95.31 276 ALA A CA 1
ATOM 2176 C C . ALA A 1 276 ? -7.349 -5.913 24.351 1.00 95.31 276 ALA A C 1
ATOM 2178 O O . ALA A 1 276 ? -6.554 -6.703 24.854 1.00 95.31 276 ALA A O 1
ATOM 2179 N N . ASN A 1 277 ? -8.672 -6.120 24.391 1.00 96.06 277 ASN A N 1
ATOM 2180 C CA . ASN A 1 277 ? -9.287 -7.331 24.944 1.00 96.06 277 ASN A CA 1
ATOM 2181 C C . ASN A 1 277 ? -9.321 -8.502 23.950 1.00 96.06 277 ASN A C 1
ATOM 2183 O O . ASN A 1 277 ? -9.241 -9.654 24.369 1.00 96.06 277 ASN A O 1
ATOM 2187 N N . VAL A 1 278 ? -9.486 -8.224 22.653 1.00 96.94 278 VAL A N 1
ATOM 2188 C CA . VAL A 1 278 ? -9.542 -9.246 21.594 1.00 96.94 278 VAL A CA 1
ATOM 2189 C C . VAL A 1 278 ? -8.153 -9.795 21.282 1.00 96.94 278 VAL A C 1
ATOM 2191 O O . VAL A 1 278 ? -8.010 -10.995 21.080 1.00 96.94 278 VAL A O 1
ATOM 2194 N N . MET A 1 279 ? -7.134 -8.935 21.247 1.00 96.25 279 MET A N 1
ATOM 2195 C CA . MET A 1 279 ? -5.756 -9.306 20.933 1.00 96.25 279 MET A CA 1
ATOM 2196 C C . MET A 1 279 ? -4.818 -8.879 22.055 1.00 96.25 279 MET A C 1
ATOM 2198 O O . MET A 1 279 ? -4.471 -7.702 22.170 1.00 96.25 279 MET A O 1
ATOM 2202 N N . ARG A 1 280 ? -4.339 -9.844 22.844 1.00 96.69 280 ARG A N 1
ATOM 2203 C CA . ARG A 1 280 ? -3.284 -9.610 23.835 1.00 96.69 280 ARG A CA 1
ATOM 2204 C C . ARG A 1 280 ? -1.967 -9.281 23.134 1.00 96.69 280 ARG A C 1
ATOM 2206 O O . ARG A 1 280 ? -1.603 -9.951 22.172 1.00 96.69 280 ARG A O 1
ATOM 2213 N N . TYR A 1 281 ? -1.226 -8.307 23.660 1.00 96.56 281 TYR A N 1
ATOM 2214 C CA . TYR A 1 281 ? 0.115 -8.003 23.165 1.00 96.56 281 TYR A CA 1
ATOM 2215 C C . TYR A 1 281 ? 1.087 -9.155 23.480 1.00 96.56 281 TYR A C 1
ATOM 2217 O O . TYR A 1 281 ? 1.373 -9.409 24.651 1.00 96.56 281 TYR A O 1
ATOM 2225 N N . ASP A 1 282 ? 1.574 -9.864 22.461 1.00 96.31 282 ASP A N 1
ATOM 2226 C CA . ASP A 1 282 ? 2.438 -11.044 22.611 1.00 96.31 282 ASP A CA 1
ATOM 2227 C C . ASP A 1 282 ? 3.330 -11.227 21.370 1.00 96.31 282 ASP A C 1
ATOM 2229 O O . ASP A 1 282 ? 2.908 -11.788 20.356 1.00 96.31 282 ASP A O 1
ATOM 2233 N N . LEU A 1 283 ? 4.564 -10.713 21.443 1.00 91.81 283 LEU A N 1
ATOM 2234 C CA . LEU A 1 283 ? 5.514 -10.756 20.327 1.00 91.81 283 LEU A CA 1
ATOM 2235 C C . LEU A 1 283 ? 5.939 -12.193 19.996 1.00 91.81 283 LEU A C 1
ATOM 2237 O O . LEU A 1 283 ? 5.936 -12.572 18.830 1.00 91.81 283 LEU A O 1
ATOM 2241 N N . ASP A 1 284 ? 6.218 -13.015 21.009 1.00 93.31 284 ASP A N 1
ATOM 2242 C CA . ASP A 1 284 ? 6.681 -14.389 20.799 1.00 93.31 284 ASP A CA 1
ATOM 2243 C C . ASP A 1 284 ? 5.595 -15.266 20.158 1.00 93.31 284 ASP A C 1
ATOM 2245 O O . ASP A 1 284 ? 5.894 -16.155 19.358 1.00 93.31 284 ASP A O 1
ATOM 2249 N N . ALA A 1 285 ? 4.323 -15.066 20.525 1.00 95.06 285 ALA A N 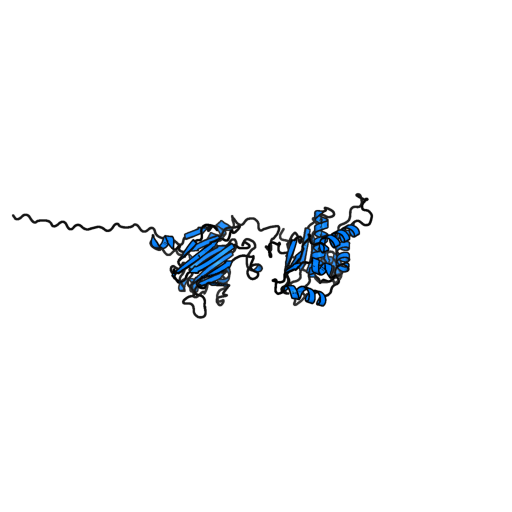1
ATOM 2250 C CA . ALA A 1 285 ? 3.210 -15.767 19.891 1.00 95.06 285 ALA A CA 1
ATOM 2251 C C . ALA A 1 285 ? 3.006 -15.319 18.444 1.00 95.06 285 ALA A C 1
ATOM 2253 O O . ALA A 1 285 ? 2.811 -16.172 17.579 1.00 95.06 285 ALA A O 1
ATOM 2254 N N . VAL A 1 286 ? 3.101 -14.014 18.181 1.00 93.25 286 VAL A N 1
ATOM 2255 C CA . VAL A 1 286 ? 3.050 -13.470 16.821 1.00 93.25 286 VAL A CA 1
ATOM 2256 C C . VAL A 1 286 ? 4.161 -14.057 15.955 1.00 93.25 286 VAL A C 1
ATOM 2258 O O . VAL A 1 286 ? 3.862 -14.553 14.876 1.00 93.25 286 VAL A O 1
ATOM 2261 N N . ASP A 1 287 ? 5.403 -14.094 16.436 1.00 90.12 287 ASP A N 1
ATOM 2262 C CA . ASP A 1 287 ? 6.530 -14.636 15.668 1.00 90.12 287 ASP A CA 1
ATOM 2263 C C . ASP A 1 287 ? 6.361 -16.133 15.366 1.00 90.12 287 ASP A C 1
ATOM 2265 O O . ASP A 1 287 ? 6.746 -16.613 14.299 1.00 90.12 287 ASP A O 1
ATOM 2269 N N . ARG A 1 288 ? 5.749 -16.901 16.279 1.00 92.00 288 ARG A N 1
ATOM 2270 C CA . ARG A 1 288 ? 5.404 -18.309 16.018 1.00 92.00 288 ARG A CA 1
ATOM 2271 C C . ARG A 1 288 ? 4.297 -18.460 14.975 1.00 92.00 288 ARG A C 1
ATOM 2273 O O . ARG A 1 288 ? 4.346 -19.422 14.212 1.00 92.00 288 ARG A O 1
ATOM 2280 N N . LEU A 1 289 ? 3.318 -17.556 14.968 1.00 91.94 289 LEU A N 1
ATOM 2281 C CA . LEU A 1 289 ? 2.199 -17.569 14.023 1.00 91.94 289 LEU A CA 1
ATOM 2282 C C . LEU A 1 289 ? 2.609 -17.095 12.627 1.00 91.94 289 LEU A C 1
ATOM 2284 O O . LEU A 1 289 ? 2.142 -17.662 11.649 1.00 91.94 289 LEU A O 1
ATOM 2288 N N . SER A 1 290 ? 3.488 -16.096 12.524 1.00 89.69 290 SER A N 1
ATOM 2289 C CA . SER A 1 290 ? 3.903 -15.510 11.245 1.00 89.69 290 SER A CA 1
ATOM 2290 C C . SER A 1 290 ? 4.944 -16.356 10.511 1.00 89.69 290 SER A C 1
ATOM 2292 O O . SER A 1 290 ? 4.936 -16.425 9.283 1.00 89.69 290 SER A O 1
ATOM 2294 N N . ARG A 1 291 ? 5.828 -17.046 11.243 1.00 86.88 291 ARG A N 1
ATOM 2295 C CA . ARG A 1 291 ? 6.959 -17.794 10.672 1.00 86.88 291 ARG A CA 1
ATOM 2296 C C . ARG A 1 291 ? 6.587 -18.824 9.593 1.00 86.88 291 ARG A C 1
ATOM 2298 O O . ARG A 1 291 ? 7.323 -18.896 8.611 1.00 86.88 291 ARG A O 1
ATOM 2305 N N . PRO A 1 292 ? 5.490 -19.601 9.703 1.00 87.25 292 PRO A N 1
ATOM 2306 C CA . PRO A 1 292 ? 5.058 -20.505 8.634 1.00 87.25 292 PRO A CA 1
ATOM 2307 C C . PRO A 1 292 ? 4.696 -19.803 7.314 1.00 87.25 292 PRO A C 1
ATOM 2309 O O . PRO A 1 292 ? 4.695 -20.450 6.273 1.00 87.25 292 PRO A O 1
ATOM 2312 N N . HIS A 1 293 ? 4.404 -18.500 7.342 1.00 83.44 293 HIS A N 1
ATOM 2313 C CA . HIS A 1 293 ? 3.987 -17.720 6.173 1.00 83.44 293 HIS A CA 1
ATOM 2314 C C . HIS A 1 293 ? 5.157 -17.050 5.440 1.00 83.44 293 HIS A C 1
ATOM 2316 O O . HIS A 1 293 ? 4.952 -16.459 4.381 1.00 83.44 293 HIS A O 1
ATOM 2322 N N . TYR A 1 294 ? 6.387 -17.136 5.959 1.00 78.12 294 TYR A N 1
ATOM 2323 C CA . TYR A 1 294 ? 7.550 -16.490 5.335 1.00 78.12 294 TYR A CA 1
ATOM 2324 C C . TYR A 1 294 ? 7.829 -17.014 3.920 1.00 78.12 294 TYR A C 1
ATOM 2326 O O . TYR A 1 294 ? 8.176 -16.226 3.041 1.00 78.12 294 TYR A O 1
ATOM 2334 N N . ASP A 1 295 ? 7.581 -18.302 3.674 1.00 69.88 295 ASP A N 1
ATOM 2335 C CA . ASP A 1 295 ? 7.742 -18.915 2.350 1.00 69.88 295 ASP A CA 1
ATOM 2336 C C . ASP A 1 295 ? 6.601 -18.545 1.377 1.00 69.88 295 ASP A C 1
ATOM 2338 O O . ASP A 1 295 ? 6.775 -18.633 0.163 1.00 69.88 295 ASP A O 1
ATOM 2342 N N . ASP A 1 296 ? 5.457 -18.054 1.877 1.00 65.88 296 ASP A N 1
ATOM 2343 C CA . ASP A 1 296 ? 4.358 -17.508 1.062 1.00 65.88 296 ASP A CA 1
ATOM 2344 C C . ASP A 1 296 ? 4.438 -15.974 0.936 1.00 65.88 296 ASP A C 1
ATOM 2346 O O . ASP A 1 296 ? 3.446 -15.245 1.021 1.00 65.88 296 ASP A O 1
ATOM 2350 N N . ASN A 1 297 ? 5.657 -15.455 0.758 1.00 68.44 297 ASN A N 1
ATOM 2351 C CA . ASN A 1 297 ? 5.946 -14.017 0.684 1.00 68.44 297 ASN A CA 1
ATOM 2352 C C . ASN A 1 297 ? 5.404 -13.209 1.881 1.00 68.44 297 ASN A C 1
ATOM 2354 O O . ASN A 1 297 ? 5.140 -12.006 1.747 1.00 68.44 297 ASN A O 1
ATOM 2358 N N . GLY A 1 298 ? 5.213 -13.872 3.025 1.00 78.62 298 GLY A N 1
ATOM 2359 C CA . GLY A 1 298 ? 4.818 -13.242 4.272 1.00 78.62 298 GLY A CA 1
ATOM 2360 C C . GLY A 1 298 ? 3.342 -12.931 4.445 1.00 78.62 298 GLY A C 1
ATOM 2361 O O . GLY A 1 298 ? 3.018 -12.258 5.423 1.00 78.62 298 GLY A O 1
ATOM 2362 N N . LEU A 1 299 ? 2.461 -13.324 3.515 1.00 84.19 299 LEU A N 1
ATOM 2363 C CA . LEU A 1 299 ? 1.050 -12.944 3.597 1.00 84.19 299 LEU A CA 1
ATOM 2364 C C . LEU A 1 299 ? 0.324 -13.748 4.681 1.00 84.19 299 LEU A C 1
ATOM 2366 O O . LEU A 1 299 ? 0.259 -14.977 4.633 1.00 84.19 299 LEU A O 1
ATOM 2370 N N . ILE A 1 300 ? -0.271 -13.033 5.630 1.00 92.50 300 ILE A N 1
ATOM 2371 C CA . ILE A 1 300 ? -1.098 -13.600 6.691 1.00 92.50 300 ILE A CA 1
ATOM 2372 C C . ILE A 1 300 ? -2.328 -12.717 6.915 1.00 92.50 300 ILE A C 1
ATOM 2374 O O . ILE A 1 300 ? -2.243 -11.490 6.896 1.00 92.50 300 ILE A O 1
ATOM 2378 N N . ASP A 1 301 ? -3.492 -13.332 7.102 1.00 93.12 301 ASP A N 1
ATOM 2379 C CA . ASP A 1 301 ? -4.727 -12.607 7.399 1.00 93.12 301 ASP A CA 1
ATOM 2380 C C . ASP A 1 301 ? -4.733 -12.156 8.869 1.00 93.12 301 ASP A C 1
ATOM 2382 O O . ASP A 1 301 ? -4.430 -12.928 9.781 1.00 93.12 301 ASP A O 1
ATOM 2386 N N . LEU A 1 302 ? -5.125 -10.904 9.117 1.00 96.81 302 LEU A N 1
ATOM 2387 C CA . LEU A 1 302 ? -5.371 -10.367 10.454 1.00 96.81 302 LEU A CA 1
ATOM 2388 C C . LEU A 1 302 ? -6.361 -11.236 11.246 1.00 96.81 302 LEU A C 1
ATOM 2390 O O . LEU A 1 302 ? -6.289 -11.308 12.476 1.00 96.81 302 LEU A O 1
ATOM 2394 N N . SER A 1 303 ? -7.264 -11.923 10.546 1.00 96.56 303 SER A N 1
ATOM 2395 C CA . SER A 1 303 ? -8.212 -12.875 11.115 1.00 96.56 303 SER A CA 1
ATOM 2396 C C . SER A 1 303 ? -7.540 -14.032 11.868 1.00 96.56 303 SER A C 1
ATOM 2398 O O . SER A 1 303 ? -8.101 -14.492 12.867 1.00 96.56 303 SER A O 1
ATOM 2400 N N . GLU A 1 304 ? -6.318 -14.426 11.496 1.00 95.81 304 GLU A N 1
ATOM 2401 C CA . GLU A 1 304 ? -5.555 -15.462 12.201 1.00 95.81 304 GLU A CA 1
ATOM 2402 C C . GLU A 1 304 ? -5.052 -14.981 13.564 1.00 95.81 304 GLU A C 1
ATOM 2404 O O . GLU A 1 304 ? -5.166 -15.687 14.571 1.00 95.81 304 GLU A O 1
ATOM 2409 N N . TYR A 1 305 ? -4.582 -13.736 13.644 1.00 97.19 305 TYR A N 1
ATOM 2410 C CA . TYR A 1 305 ? -4.206 -13.108 14.914 1.00 97.19 305 TYR A CA 1
ATOM 2411 C C . TYR A 1 305 ? -5.412 -12.944 15.841 1.00 97.19 305 TYR A C 1
ATOM 2413 O O . TYR A 1 305 ? -5.346 -13.265 17.031 1.00 97.19 305 TYR A O 1
ATOM 2421 N N . ILE A 1 306 ? -6.550 -12.532 15.276 1.00 97.62 306 ILE A N 1
ATOM 2422 C CA . ILE A 1 306 ? -7.822 -12.429 15.998 1.00 97.62 306 ILE A CA 1
ATOM 2423 C C . ILE A 1 306 ? -8.264 -13.798 16.523 1.00 97.62 306 ILE A C 1
ATOM 2425 O O . ILE A 1 306 ? -8.673 -13.906 17.678 1.00 97.62 306 ILE A O 1
ATOM 2429 N N . HIS A 1 307 ? -8.181 -14.846 15.699 1.00 95.94 307 HIS A N 1
ATOM 2430 C CA . HIS A 1 307 ? -8.567 -16.199 16.091 1.00 95.94 307 HIS A CA 1
ATOM 2431 C C . HIS A 1 307 ? -7.741 -16.711 17.277 1.00 95.94 307 HIS A C 1
ATOM 2433 O O . HIS A 1 307 ? -8.294 -17.311 18.200 1.00 95.94 307 HIS A O 1
ATOM 2439 N N . ASN A 1 308 ? -6.439 -16.423 17.273 1.00 96.69 308 ASN A N 1
ATOM 2440 C CA . ASN A 1 308 ? -5.512 -16.823 18.330 1.00 96.69 308 ASN A CA 1
ATOM 2441 C C . ASN A 1 308 ? -5.503 -15.865 19.537 1.00 96.69 308 ASN A C 1
ATOM 2443 O O . ASN A 1 308 ? -4.850 -16.150 20.540 1.00 96.69 308 ASN A O 1
ATOM 2447 N N . GLY A 1 309 ? -6.219 -14.740 19.464 1.00 97.44 309 GLY A N 1
ATOM 2448 C CA . GLY A 1 309 ? -6.315 -13.757 20.541 1.00 97.44 309 GLY A CA 1
ATOM 2449 C C . GLY A 1 309 ? -4.994 -13.060 20.877 1.00 97.44 309 GLY A C 1
ATOM 2450 O O . GLY A 1 309 ? -4.810 -12.588 22.003 1.00 97.44 309 GLY A O 1
ATOM 2451 N N . VAL A 1 310 ? -4.058 -13.005 19.928 1.00 97.50 310 VAL A N 1
ATOM 2452 C CA . VAL A 1 310 ? -2.714 -12.439 20.115 1.00 97.50 310 VAL A CA 1
ATOM 2453 C C . VAL A 1 310 ? -2.383 -11.455 19.006 1.00 97.50 310 VAL A C 1
ATOM 2455 O O . VAL A 1 310 ? -2.793 -11.625 17.865 1.00 97.50 310 VAL A O 1
ATOM 2458 N N . GLY A 1 311 ? -1.617 -10.424 19.332 1.00 96.19 311 GLY A N 1
ATOM 2459 C CA . GLY A 1 311 ? -1.168 -9.433 18.368 1.00 96.19 311 GLY A CA 1
ATOM 2460 C C . GLY A 1 311 ? -0.031 -8.584 18.918 1.00 96.19 311 GLY A C 1
ATOM 2461 O O . GLY A 1 311 ? 0.437 -8.776 20.034 1.00 96.19 311 GLY A O 1
ATOM 2462 N N . VAL A 1 312 ? 0.409 -7.618 18.123 1.00 94.56 312 VAL A N 1
ATOM 2463 C CA . VAL A 1 312 ? 1.327 -6.549 18.541 1.00 94.56 312 VAL A CA 1
ATOM 2464 C C . VAL A 1 312 ? 0.806 -5.218 17.995 1.00 94.56 312 VAL A C 1
ATOM 2466 O O . VAL A 1 312 ? -0.271 -5.184 17.395 1.00 94.56 312 VAL A O 1
ATOM 2469 N N . CYS A 1 313 ? 1.563 -4.129 18.164 1.00 94.44 313 CYS A N 1
ATOM 2470 C CA . CYS A 1 313 ? 1.138 -2.765 17.835 1.00 94.44 313 CYS A CA 1
ATOM 2471 C C . CYS A 1 313 ? 0.475 -2.636 16.455 1.00 94.44 313 CYS A C 1
ATOM 2473 O O . CYS A 1 313 ? -0.633 -2.124 16.358 1.00 94.44 313 CYS A O 1
ATOM 2475 N N . ARG A 1 314 ? 1.081 -3.191 15.400 1.00 92.94 314 ARG A N 1
ATOM 2476 C CA . ARG A 1 314 ? 0.534 -3.173 14.031 1.00 92.94 314 ARG A CA 1
ATOM 2477 C C . ARG A 1 314 ? -0.793 -3.928 13.879 1.00 92.94 314 ARG A C 1
ATOM 2479 O O . ARG A 1 314 ? -1.698 -3.413 13.238 1.00 92.94 314 ARG A O 1
ATOM 2486 N N . HIS A 1 315 ? -0.948 -5.100 14.495 1.00 96.69 315 HIS A N 1
ATOM 2487 C CA . HIS A 1 315 ? -2.184 -5.893 14.411 1.00 96.69 315 HIS A CA 1
ATOM 2488 C C . HIS A 1 315 ? -3.325 -5.189 15.142 1.00 96.69 315 HIS A C 1
ATOM 2490 O O . HIS A 1 315 ? -4.437 -5.070 14.630 1.00 96.69 315 HIS A O 1
ATOM 2496 N N . GLN A 1 316 ? -3.019 -4.659 16.325 1.00 98.00 316 GLN A N 1
ATOM 2497 C CA . GLN A 1 316 ? -3.967 -3.885 17.110 1.00 98.00 316 GLN A CA 1
ATOM 2498 C C . GLN A 1 316 ? -4.345 -2.571 16.406 1.00 98.00 316 GLN A C 1
ATOM 2500 O O . GLN A 1 316 ? -5.520 -2.216 16.375 1.00 98.00 316 GLN A O 1
ATOM 2505 N N . ALA A 1 317 ? -3.387 -1.882 15.781 1.00 96.88 317 ALA A N 1
ATOM 2506 C CA . ALA A 1 317 ? -3.645 -0.689 14.981 1.00 96.88 317 ALA A CA 1
ATOM 2507 C C . ALA A 1 317 ? -4.572 -0.980 13.792 1.00 96.88 317 ALA A C 1
ATOM 2509 O O . ALA A 1 317 ? -5.535 -0.247 13.588 1.00 96.88 317 AL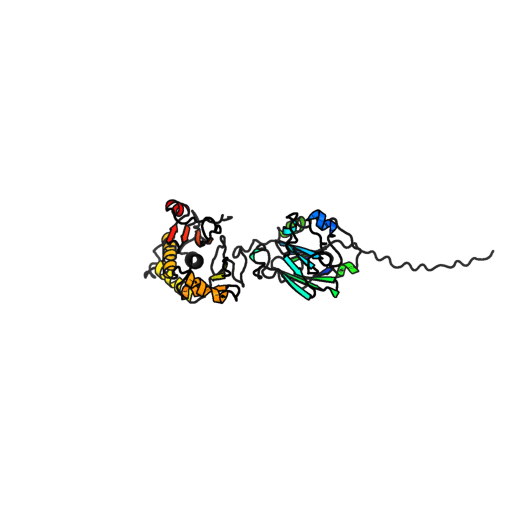A A O 1
ATOM 2510 N N . LEU A 1 318 ? -4.329 -2.064 13.048 1.00 97.56 318 LEU A N 1
ATOM 2511 C CA . LEU A 1 318 ? -5.167 -2.455 11.910 1.00 97.56 318 LEU A CA 1
ATOM 2512 C C . LEU A 1 318 ? -6.599 -2.784 12.342 1.00 97.56 318 LEU A C 1
ATOM 2514 O O . LEU A 1 318 ? -7.544 -2.289 11.732 1.00 97.56 318 LEU A O 1
ATOM 2518 N N . LEU A 1 319 ? -6.782 -3.547 13.428 1.00 98.25 319 LEU A N 1
ATOM 2519 C CA . LEU A 1 319 ? -8.129 -3.850 13.917 1.00 98.25 319 LEU A CA 1
ATOM 2520 C C . LEU A 1 319 ? -8.843 -2.600 14.458 1.00 98.25 319 LEU A C 1
ATOM 2522 O O . LEU A 1 319 ? -10.040 -2.427 14.232 1.00 98.25 319 LEU A O 1
ATOM 2526 N N . ALA A 1 320 ? -8.124 -1.709 15.146 1.00 98.31 320 ALA A N 1
ATOM 2527 C CA . ALA A 1 320 ? -8.693 -0.446 15.610 1.00 98.31 320 ALA A CA 1
ATOM 2528 C C . ALA A 1 320 ? -9.131 0.432 14.430 1.00 98.31 320 ALA A C 1
ATOM 2530 O O . ALA A 1 320 ? -10.240 0.966 14.453 1.00 98.31 320 ALA A O 1
ATOM 2531 N N . ALA A 1 321 ? -8.294 0.543 13.395 1.00 97.56 321 ALA A N 1
ATOM 2532 C CA . ALA A 1 321 ? -8.619 1.276 12.179 1.00 97.56 321 ALA A CA 1
ATOM 2533 C C . ALA A 1 321 ? -9.853 0.684 11.482 1.00 97.56 321 ALA A C 1
ATOM 2535 O O . ALA A 1 321 ? -10.761 1.440 11.153 1.00 97.56 321 ALA A O 1
ATOM 2536 N N . HIS A 1 322 ? -9.948 -0.647 11.377 1.00 97.62 322 HIS A N 1
ATOM 2537 C CA . HIS A 1 322 ? -11.113 -1.342 10.814 1.00 97.62 322 HIS A CA 1
ATOM 2538 C C . HIS A 1 322 ? -12.417 -1.016 11.560 1.00 97.62 322 HIS A C 1
ATOM 2540 O O . HIS A 1 322 ? -13.429 -0.708 10.940 1.00 97.62 322 HIS A O 1
ATOM 2546 N N . PHE A 1 323 ? -12.416 -1.013 12.899 1.00 97.94 323 PHE A N 1
ATOM 2547 C CA . PHE A 1 323 ? -13.612 -0.648 13.677 1.00 97.94 323 PHE A CA 1
ATOM 2548 C C . PHE A 1 323 ? -14.031 0.817 13.506 1.00 97.94 323 PHE A C 1
ATOM 2550 O O . PHE A 1 323 ? -15.225 1.137 13.513 1.00 97.94 323 PHE A O 1
ATOM 2557 N N . ILE A 1 324 ? -13.058 1.717 13.369 1.00 97.44 324 ILE A N 1
ATOM 2558 C CA . ILE A 1 324 ? -13.315 3.138 13.124 1.00 97.44 324 ILE A CA 1
ATOM 2559 C C . ILE A 1 324 ? -13.856 3.331 11.703 1.00 97.44 324 ILE A C 1
ATOM 2561 O O . ILE A 1 324 ? -14.850 4.037 11.546 1.00 97.44 324 ILE A O 1
ATOM 2565 N N . GLU A 1 325 ? -13.264 2.673 10.705 1.00 96.12 325 GLU A N 1
ATOM 2566 C CA . GLU A 1 325 ? -13.730 2.678 9.313 1.00 96.12 325 GLU A CA 1
ATOM 2567 C C . GLU A 1 325 ? -15.175 2.177 9.217 1.00 96.12 325 GLU A C 1
ATOM 2569 O O . GLU A 1 325 ? -16.042 2.871 8.697 1.00 96.12 325 GLU A O 1
ATOM 2574 N N . GLU A 1 326 ? -15.481 1.045 9.856 1.00 95.19 326 GLU A N 1
ATOM 2575 C CA . GLU A 1 326 ? -16.839 0.497 9.913 1.00 95.19 326 GLU A CA 1
ATOM 2576 C C . GLU A 1 326 ? -17.837 1.479 10.559 1.00 95.19 326 GLU A C 1
ATOM 2578 O O . GLU A 1 326 ? -18.999 1.567 10.155 1.00 95.19 326 GLU A O 1
ATOM 2583 N N . SER A 1 327 ? -17.395 2.250 11.557 1.00 94.56 327 SER A N 1
ATOM 2584 C CA . SER A 1 327 ? -18.225 3.280 12.197 1.00 94.56 327 SER A CA 1
ATOM 2585 C C . SER A 1 327 ? -18.465 4.490 11.287 1.00 94.56 327 SER A C 1
ATOM 2587 O O . SER A 1 327 ? -19.537 5.099 11.360 1.00 94.56 327 SER A O 1
ATOM 2589 N N . ILE A 1 328 ? -17.491 4.840 10.442 1.00 93.00 328 ILE A N 1
ATOM 2590 C CA . ILE A 1 328 ? -17.608 5.898 9.429 1.00 93.00 328 ILE A CA 1
ATOM 2591 C C . ILE A 1 328 ? -18.583 5.459 8.331 1.00 93.00 328 ILE A C 1
ATOM 2593 O O . ILE A 1 328 ? -19.535 6.181 8.031 1.00 93.00 328 ILE A O 1
ATOM 2597 N N . ASP A 1 329 ? -18.424 4.244 7.808 1.00 90.56 329 ASP A N 1
ATOM 2598 C CA . ASP A 1 329 ? -19.267 3.701 6.736 1.00 90.56 329 ASP A CA 1
ATOM 2599 C C . ASP A 1 329 ? -20.733 3.573 7.146 1.00 90.56 329 ASP A C 1
ATOM 2601 O O . ASP A 1 329 ? -21.651 3.886 6.381 1.00 90.56 329 ASP A O 1
ATOM 2605 N N . ARG A 1 330 ? -20.970 3.174 8.400 1.00 90.38 330 ARG A N 1
ATOM 2606 C CA . ARG A 1 330 ? -22.311 3.122 9.000 1.00 90.38 330 ARG A CA 1
ATOM 2607 C C . ARG A 1 330 ? -22.860 4.493 9.382 1.00 90.38 330 ARG A C 1
ATOM 2609 O O . ARG A 1 330 ? -23.972 4.569 9.904 1.00 90.38 330 ARG A O 1
ATOM 2616 N N . ARG A 1 331 ? -22.109 5.569 9.125 1.00 91.69 331 ARG A N 1
ATOM 2617 C CA . ARG A 1 331 ? -22.462 6.960 9.438 1.00 91.69 331 ARG A CA 1
ATOM 2618 C C . ARG A 1 331 ? -22.721 7.198 10.930 1.00 91.69 331 ARG A C 1
ATOM 2620 O O . ARG A 1 331 ? -23.499 8.079 11.288 1.00 91.69 331 ARG A O 1
ATOM 2627 N N . ILE A 1 332 ? -22.072 6.422 11.803 1.00 90.94 332 ILE A N 1
ATOM 2628 C CA . ILE A 1 332 ? -22.097 6.632 13.261 1.00 90.94 332 ILE A CA 1
ATOM 2629 C C . ILE A 1 332 ? -21.235 7.850 13.611 1.00 90.94 332 ILE A C 1
ATOM 2631 O O . ILE A 1 332 ? -21.599 8.660 14.461 1.00 90.94 332 ILE A O 1
ATOM 2635 N N . ILE A 1 333 ? -20.099 7.991 12.925 1.00 92.94 333 ILE A N 1
ATOM 2636 C CA . ILE A 1 333 ? -19.210 9.156 12.978 1.00 92.94 333 ILE A CA 1
ATOM 2637 C C . ILE A 1 333 ? -18.862 9.597 11.554 1.00 92.94 333 ILE A C 1
ATOM 2639 O O . ILE A 1 333 ? -19.033 8.836 10.608 1.00 92.94 333 ILE A O 1
ATOM 2643 N N . ALA A 1 334 ? -18.378 10.826 11.394 1.00 92.25 334 ALA A N 1
ATOM 2644 C CA . ALA A 1 334 ? -17.881 11.348 10.120 1.00 92.25 334 ALA A CA 1
ATOM 2645 C C . ALA A 1 334 ? -16.392 11.661 10.253 1.00 92.25 334 ALA A C 1
ATOM 2647 O O . ALA A 1 334 ? -16.001 12.189 11.287 1.00 92.25 334 ALA A O 1
ATOM 2648 N N . GLY A 1 335 ? -15.588 11.391 9.228 1.00 91.25 335 GLY A N 1
ATOM 2649 C CA . GLY A 1 335 ? -14.139 11.610 9.225 1.00 91.25 335 GLY A CA 1
ATOM 2650 C C . GLY A 1 335 ? -13.436 10.613 8.308 1.00 91.25 335 GLY A C 1
ATOM 2651 O O . GLY A 1 335 ? -14.093 9.961 7.503 1.00 91.25 335 GLY A O 1
ATOM 2652 N N . SER A 1 336 ? -12.121 10.477 8.461 1.00 91.44 336 SER A N 1
ATOM 2653 C CA . SER A 1 336 ? -11.331 9.417 7.825 1.00 91.44 336 SER A CA 1
ATOM 2654 C C . SER A 1 336 ? -10.444 8.699 8.837 1.00 91.44 336 SER A C 1
ATOM 2656 O O . SER A 1 336 ? -10.260 9.154 9.974 1.00 91.44 336 SER A O 1
ATOM 2658 N N . VAL A 1 337 ? -9.907 7.549 8.443 1.00 93.25 337 VAL A N 1
ATOM 2659 C CA . VAL A 1 337 ? -9.035 6.728 9.282 1.00 93.25 337 VAL A CA 1
ATOM 2660 C C . VAL A 1 337 ? -7.840 6.224 8.484 1.00 93.25 337 VAL A C 1
ATOM 2662 O O . VAL A 1 337 ? -7.909 6.079 7.272 1.00 93.25 337 VAL A O 1
ATOM 2665 N N . GLY A 1 338 ? -6.734 5.967 9.175 1.00 91.44 338 GLY A N 1
ATOM 2666 C CA . GLY A 1 338 ? -5.583 5.276 8.609 1.00 91.44 338 GLY A CA 1
ATOM 2667 C C . GLY A 1 338 ? -4.705 4.660 9.693 1.00 91.44 338 GLY A C 1
ATOM 2668 O O . GLY A 1 338 ? -5.022 4.722 10.886 1.00 91.44 338 GLY A O 1
ATOM 2669 N N . VAL A 1 339 ? -3.574 4.091 9.275 1.00 91.94 339 VAL A N 1
ATOM 2670 C CA . VAL A 1 339 ? -2.557 3.530 10.174 1.00 91.94 339 VAL A CA 1
ATOM 2671 C C . VAL A 1 339 ? -1.263 4.319 10.030 1.00 91.94 339 VAL A C 1
ATOM 2673 O O . VAL A 1 339 ? -0.726 4.488 8.938 1.00 91.94 339 VAL A O 1
ATOM 2676 N N . GLU A 1 340 ? -0.752 4.798 11.155 1.00 88.75 340 GLU A N 1
ATOM 2677 C CA . GLU A 1 340 ? 0.485 5.569 11.252 1.00 88.75 340 GLU A CA 1
ATOM 2678 C C . GLU A 1 340 ? 1.576 4.740 11.930 1.00 88.75 340 GLU A C 1
ATOM 2680 O O . GLU A 1 340 ? 1.295 3.765 12.634 1.00 88.75 340 GLU A O 1
ATOM 2685 N N . ARG A 1 341 ? 2.839 5.125 11.714 1.00 85.06 341 ARG A N 1
ATOM 2686 C CA . ARG A 1 341 ? 3.990 4.438 12.307 1.00 85.06 341 ARG A CA 1
ATOM 2687 C C . ARG A 1 341 ? 5.194 5.346 12.509 1.00 85.06 341 ARG A C 1
ATOM 2689 O O . ARG A 1 341 ? 5.435 6.261 11.719 1.00 85.06 341 ARG A O 1
ATOM 2696 N N . ASN A 1 342 ? 6.002 5.021 13.514 1.00 79.94 342 ASN A N 1
ATOM 2697 C CA . ASN A 1 342 ? 7.351 5.565 13.656 1.00 79.94 342 ASN A CA 1
ATOM 2698 C C . ASN A 1 342 ? 8.351 4.719 12.861 1.00 79.94 342 ASN A C 1
ATOM 2700 O O . ASN A 1 342 ? 8.361 3.493 12.960 1.00 79.94 342 ASN A O 1
ATOM 2704 N N . HIS A 1 343 ? 9.205 5.397 12.095 1.00 59.25 343 HIS A N 1
ATOM 2705 C CA . HIS A 1 343 ? 10.288 4.784 11.320 1.00 59.25 343 HIS A CA 1
ATOM 2706 C C . HIS A 1 343 ? 11.662 4.907 11.987 1.00 59.25 343 HIS A C 1
ATOM 2708 O O . HIS A 1 343 ? 12.573 4.159 11.648 1.00 59.25 343 HIS A O 1
ATOM 2714 N N . ASP A 1 344 ? 11.810 5.842 12.925 1.00 54.88 344 ASP A N 1
ATOM 2715 C CA . ASP A 1 344 ? 13.082 6.127 13.580 1.00 54.88 344 ASP A CA 1
ATOM 2716 C C . ASP A 1 344 ? 13.328 5.147 14.740 1.00 54.88 344 ASP A C 1
ATOM 2718 O O . ASP A 1 344 ? 12.888 5.342 15.882 1.00 54.88 344 ASP A O 1
ATOM 2722 N N . LEU A 1 345 ? 13.993 4.042 14.398 1.00 53.94 345 LEU A N 1
ATOM 2723 C CA . LEU A 1 345 ? 14.373 2.972 15.319 1.00 53.94 345 LEU A CA 1
ATOM 2724 C C . LEU A 1 345 ? 15.408 3.425 16.359 1.00 53.94 345 LEU A C 1
ATOM 2726 O O . LEU A 1 345 ? 15.426 2.862 17.451 1.00 53.94 345 LEU A O 1
ATOM 2730 N N . GLU A 1 346 ? 16.243 4.421 16.046 1.00 42.78 346 GLU A N 1
ATOM 2731 C CA . GLU A 1 346 ? 17.379 4.814 16.892 1.00 42.78 346 GLU A CA 1
ATOM 2732 C C . GLU A 1 346 ? 16.953 5.665 18.095 1.00 42.78 346 GLU A C 1
ATOM 2734 O O . GLU A 1 346 ? 17.603 5.632 19.140 1.00 42.78 346 GLU A O 1
ATOM 2739 N N . VAL A 1 347 ? 15.841 6.399 17.977 1.00 47.75 347 VAL A N 1
ATOM 2740 C CA . VAL A 1 347 ? 15.396 7.345 19.017 1.00 47.75 347 VAL A CA 1
ATOM 2741 C C . VAL A 1 347 ? 14.060 6.958 19.649 1.00 47.75 347 VAL A C 1
ATOM 2743 O O . VAL A 1 347 ? 13.821 7.273 20.817 1.00 47.75 347 VAL A O 1
ATOM 2746 N N . GLN A 1 348 ? 13.160 6.323 18.893 1.00 55.91 348 GLN A N 1
ATOM 2747 C CA . GLN A 1 348 ? 11.772 6.121 19.325 1.00 55.91 348 GLN A CA 1
ATOM 2748 C C . GLN A 1 348 ? 11.340 4.658 19.300 1.00 55.91 348 GLN A C 1
ATOM 2750 O O . GLN A 1 348 ? 10.461 4.313 20.071 1.00 55.91 348 GLN A O 1
ATOM 2755 N N . GLY A 1 349 ? 11.963 3.796 18.496 1.00 61.09 349 GLY A N 1
ATOM 2756 C CA . GLY A 1 349 ? 11.521 2.412 18.313 1.00 61.09 349 GLY A CA 1
ATOM 2757 C C . GLY A 1 349 ? 10.327 2.304 17.355 1.00 61.09 349 GLY A C 1
ATOM 2758 O O . GLY A 1 349 ? 9.512 3.222 17.224 1.00 61.09 349 GLY A O 1
ATOM 2759 N N . ALA A 1 350 ? 10.232 1.175 16.646 1.00 78.00 350 ALA A N 1
ATOM 2760 C CA . ALA A 1 350 ? 9.148 0.932 15.699 1.00 78.00 350 ALA A CA 1
ATOM 2761 C C . ALA A 1 350 ? 7.837 0.693 16.449 1.00 78.00 350 ALA A C 1
ATOM 2763 O O . ALA A 1 350 ? 7.728 -0.213 17.273 1.00 78.00 350 ALA A O 1
ATOM 2764 N N . HIS A 1 351 ? 6.831 1.501 16.131 1.00 88.88 351 HIS A N 1
ATOM 2765 C CA . HIS A 1 351 ? 5.500 1.405 16.715 1.00 88.88 351 HIS A CA 1
ATOM 2766 C C . HIS A 1 351 ? 4.458 1.852 15.700 1.00 88.88 351 HIS A C 1
ATOM 2768 O O . HIS A 1 351 ? 4.747 2.735 14.890 1.00 88.88 351 HIS A O 1
ATOM 2774 N N . ALA A 1 352 ? 3.272 1.250 15.743 1.00 91.56 352 ALA A N 1
ATOM 2775 C CA . ALA A 1 352 ? 2.164 1.549 14.843 1.00 91.56 352 ALA A CA 1
ATOM 2776 C C . ALA A 1 352 ? 0.870 1.763 15.634 1.00 91.56 352 ALA A C 1
ATOM 2778 O O . ALA A 1 352 ? 0.654 1.107 16.653 1.00 91.56 352 ALA A O 1
ATOM 2779 N N . TRP A 1 353 ? 0.022 2.672 15.157 1.00 94.94 353 TRP A N 1
ATOM 2780 C CA . TRP A 1 353 ? -1.252 3.035 15.786 1.00 94.94 353 TRP A CA 1
ATOM 2781 C C . TRP A 1 353 ? -2.286 3.433 14.731 1.00 94.94 353 TRP A C 1
ATOM 2783 O O . TRP A 1 353 ? -1.936 3.803 13.607 1.00 94.94 353 TRP A O 1
ATOM 2793 N N . ALA A 1 354 ? -3.568 3.377 15.091 1.00 96.31 354 ALA A N 1
ATOM 2794 C CA . ALA A 1 354 ? -4.628 3.921 14.253 1.00 96.31 354 ALA A CA 1
ATOM 2795 C C . ALA A 1 354 ? -4.728 5.437 14.459 1.00 96.31 354 ALA A C 1
ATOM 2797 O O . ALA A 1 354 ? -4.555 5.949 15.570 1.00 96.31 354 ALA A O 1
ATOM 2798 N N . VAL A 1 355 ? -5.034 6.168 13.394 1.00 95.06 355 VAL A N 1
ATOM 2799 C CA . VAL A 1 355 ? -5.305 7.605 13.456 1.00 95.06 355 VAL A CA 1
ATOM 2800 C C . VAL A 1 355 ? -6.679 7.884 12.870 1.00 95.06 355 VAL A C 1
ATOM 2802 O O . VAL A 1 355 ? -6.979 7.490 11.748 1.00 95.06 355 VAL A O 1
ATOM 2805 N N . TYR A 1 356 ? -7.510 8.577 13.636 1.00 95.50 356 TYR A N 1
ATOM 2806 C CA . TYR A 1 356 ? -8.787 9.104 13.183 1.00 95.50 356 TYR A CA 1
ATOM 2807 C C . TYR A 1 356 ? -8.646 10.598 12.897 1.00 95.50 356 TYR A C 1
ATOM 2809 O O . TYR A 1 356 ? -8.126 11.354 13.723 1.00 95.50 356 TYR A O 1
ATOM 2817 N N . ARG A 1 357 ? -9.125 11.038 11.739 1.00 93.44 357 ARG A N 1
ATOM 2818 C CA . ARG A 1 357 ? -9.107 12.439 11.319 1.00 93.44 357 ARG A CA 1
ATOM 2819 C C . ARG A 1 357 ? -10.551 12.939 11.251 1.00 93.44 357 ARG A C 1
ATOM 2821 O O . ARG A 1 357 ? -11.284 12.537 10.347 1.00 93.44 357 ARG A O 1
ATOM 2828 N N . PRO A 1 358 ? -11.001 13.766 12.214 1.00 92.00 358 PRO A N 1
ATOM 2829 C CA . PRO A 1 358 ? -12.324 14.368 12.119 1.00 92.00 358 PRO A CA 1
ATOM 2830 C C . PRO A 1 358 ? -12.380 15.347 10.930 1.00 92.00 358 PRO A C 1
ATOM 2832 O O . PRO A 1 358 ? -11.344 15.884 10.542 1.00 92.00 358 PRO A O 1
ATOM 2835 N N . PRO A 1 359 ? -13.576 15.668 10.399 1.00 90.69 359 PRO A N 1
ATOM 2836 C CA . PRO A 1 359 ? -13.741 16.659 9.335 1.00 90.69 359 PRO A CA 1
ATOM 2837 C C . PRO A 1 359 ? -13.213 18.045 9.724 1.00 90.69 359 PRO A C 1
ATOM 2839 O O . PRO A 1 359 ? -12.819 18.831 8.870 1.00 90.69 359 PRO A O 1
ATOM 2842 N N . VAL A 1 360 ? -13.224 18.351 11.027 1.00 88.62 360 VAL A N 1
ATOM 2843 C CA . VAL A 1 360 ? -12.686 19.581 11.604 1.00 88.62 360 VAL A CA 1
ATOM 2844 C C . VAL A 1 360 ? -11.951 19.242 12.898 1.00 88.62 360 VAL A C 1
ATOM 2846 O O . VAL A 1 360 ? -12.508 18.578 13.773 1.00 88.62 360 VAL A O 1
ATOM 2849 N N . GLY A 1 361 ? -10.729 19.754 13.043 1.00 89.12 361 GLY A N 1
ATOM 2850 C CA . GLY A 1 361 ? -9.926 19.641 14.261 1.00 89.12 361 GLY A CA 1
ATOM 2851 C C . GLY A 1 361 ? -8.656 18.810 14.091 1.00 89.12 361 GLY A C 1
ATOM 2852 O O . GLY A 1 361 ? -8.298 18.397 12.992 1.00 89.12 361 GLY A O 1
ATOM 2853 N N . ASP A 1 362 ? -7.958 18.601 15.206 1.00 91.69 362 ASP A N 1
ATOM 2854 C CA . ASP A 1 362 ? -6.714 17.833 15.238 1.00 91.69 362 ASP A CA 1
ATOM 2855 C C . ASP A 1 362 ? -6.997 16.325 15.075 1.00 91.69 362 ASP A C 1
ATOM 2857 O O . ASP A 1 362 ? -7.999 15.801 15.570 1.00 91.69 362 ASP A O 1
ATOM 2861 N N . ALA A 1 363 ? -6.073 15.610 14.428 1.00 92.94 363 ALA A N 1
ATOM 2862 C CA . ALA A 1 363 ? -6.110 14.153 14.351 1.00 92.94 363 ALA A CA 1
ATOM 2863 C C . ALA A 1 363 ? -6.046 13.514 15.752 1.00 92.94 363 ALA A C 1
ATOM 2865 O O . ALA A 1 363 ? -5.300 13.962 16.633 1.00 92.94 363 ALA A O 1
ATOM 2866 N N . ILE A 1 364 ? -6.809 12.439 15.937 1.00 96.38 364 ILE A N 1
ATOM 2867 C CA . ILE A 1 364 ? -6.913 11.687 17.185 1.00 96.38 364 ILE A CA 1
ATOM 2868 C C . ILE A 1 364 ? -6.200 10.349 17.007 1.00 96.38 364 ILE A C 1
ATOM 2870 O O . ILE A 1 364 ? -6.544 9.546 16.142 1.00 96.38 364 ILE A O 1
ATOM 2874 N N . ILE A 1 365 ? -5.203 10.111 17.847 1.00 96.94 365 ILE A N 1
ATOM 2875 C CA . ILE A 1 365 ? -4.484 8.846 17.948 1.00 96.94 365 ILE A CA 1
ATOM 2876 C C . ILE A 1 365 ? -5.359 7.854 18.709 1.00 96.94 365 ILE A C 1
ATOM 2878 O O . ILE A 1 365 ? -5.930 8.197 19.747 1.00 96.94 365 ILE A O 1
ATOM 2882 N N . VAL A 1 366 ? -5.429 6.628 18.199 1.00 97.94 366 VAL A N 1
ATOM 2883 C CA . VAL A 1 366 ? -6.067 5.479 18.839 1.00 97.94 366 VAL A CA 1
ATOM 2884 C C . VAL A 1 366 ? -5.036 4.358 18.898 1.00 97.94 366 VAL A C 1
ATOM 2886 O O . VAL A 1 366 ? -4.713 3.728 17.890 1.00 97.94 366 VAL A O 1
ATOM 2889 N N . ASP A 1 367 ? -4.490 4.137 20.089 1.00 97.50 367 ASP A N 1
ATOM 2890 C CA . ASP A 1 367 ? -3.389 3.211 20.327 1.00 97.50 367 ASP A CA 1
ATOM 2891 C C . ASP A 1 367 ? -3.763 2.192 21.418 1.00 97.50 367 ASP A C 1
ATOM 2893 O O . ASP A 1 367 ? -3.599 2.469 22.613 1.00 97.50 367 ASP A O 1
ATOM 2897 N N . PRO A 1 368 ? -4.263 1.006 21.021 1.00 97.69 368 PRO A N 1
ATOM 2898 C CA . PRO A 1 368 ? -4.567 -0.080 21.953 1.00 97.69 368 PRO A CA 1
ATOM 2899 C C . PRO A 1 368 ? -3.340 -0.641 22.673 1.00 97.69 368 PRO A C 1
ATOM 2901 O O . PRO A 1 368 ? -3.461 -1.091 23.809 1.00 97.69 368 PRO A O 1
ATOM 2904 N N . ALA A 1 369 ? -2.158 -0.591 22.056 1.00 95.06 369 ALA A N 1
ATOM 2905 C CA . ALA A 1 369 ? -0.934 -1.125 22.649 1.00 95.06 369 ALA A CA 1
ATOM 2906 C C . ALA A 1 369 ? -0.413 -0.232 23.786 1.00 95.06 369 ALA A C 1
ATOM 2908 O O . ALA A 1 369 ? 0.218 -0.723 24.720 1.00 95.06 369 ALA A O 1
ATOM 2909 N N . GLN A 1 370 ? -0.680 1.075 23.712 1.00 94.88 370 GLN A N 1
ATOM 2910 C CA . GLN A 1 370 ? -0.308 2.063 24.734 1.00 94.88 370 GLN A CA 1
ATOM 2911 C C . GLN A 1 370 ? -1.487 2.503 25.620 1.00 94.88 370 GLN A C 1
ATOM 2913 O O . GLN A 1 370 ? -1.316 3.380 26.474 1.00 94.88 370 GLN A O 1
ATOM 2918 N N . HIS A 1 371 ? -2.676 1.921 25.425 1.00 96.00 371 HIS A N 1
ATOM 2919 C CA . HIS A 1 371 ? -3.927 2.304 26.087 1.00 96.00 371 HIS A CA 1
ATOM 2920 C C . HIS A 1 371 ? -4.219 3.807 26.014 1.00 96.00 371 HIS A C 1
ATOM 2922 O O . HIS A 1 371 ? -4.459 4.475 27.030 1.00 96.00 371 HIS A O 1
ATOM 2928 N N . PHE A 1 372 ? -4.135 4.366 24.806 1.00 97.00 372 PHE A N 1
ATOM 2929 C CA . PHE A 1 372 ? -4.226 5.803 24.590 1.00 97.00 372 PHE A CA 1
ATOM 2930 C C . PHE A 1 372 ? -5.234 6.171 23.500 1.00 97.00 372 PHE A C 1
ATOM 2932 O O . PHE A 1 372 ? -5.210 5.644 22.392 1.00 97.00 372 PHE A O 1
ATOM 2939 N N . VAL A 1 373 ? -6.089 7.147 23.820 1.00 97.69 373 VAL A N 1
ATOM 2940 C CA . VAL A 1 373 ? -6.950 7.842 22.860 1.00 97.69 373 VAL A CA 1
ATOM 2941 C C . VAL A 1 373 ? -6.845 9.338 23.116 1.00 97.69 373 VAL A C 1
ATOM 2943 O O . VAL A 1 373 ? -7.211 9.801 24.200 1.00 97.69 373 VAL A O 1
ATOM 2946 N N . GLY A 1 374 ? -6.366 10.096 22.133 1.00 96.50 374 GLY A N 1
ATOM 2947 C CA . GLY A 1 374 ? -6.205 11.544 22.260 1.00 96.50 374 GLY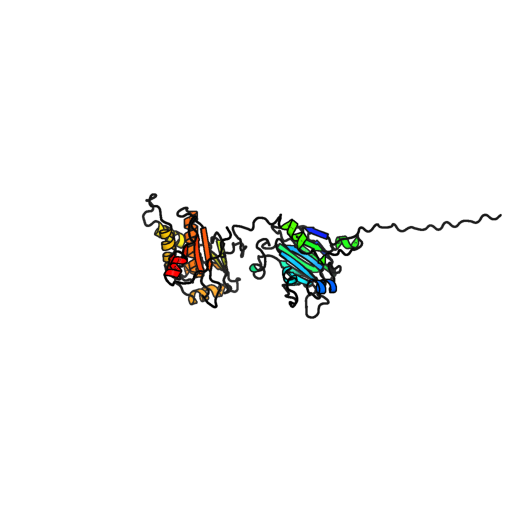 A CA 1
ATOM 2948 C C . GLY A 1 374 ? -5.377 12.161 21.140 1.00 96.50 374 GLY A C 1
ATOM 2949 O O . GLY A 1 374 ? -4.881 11.483 20.247 1.00 96.50 374 GLY A O 1
ATOM 2950 N N . THR A 1 375 ? -5.225 13.474 21.176 1.00 95.25 375 THR A N 1
ATOM 2951 C CA . THR A 1 375 ? -4.395 14.230 20.232 1.00 95.25 375 THR A CA 1
ATOM 2952 C C . THR A 1 375 ? -2.903 14.075 20.541 1.00 95.25 375 THR A C 1
ATOM 2954 O O . THR A 1 375 ? -2.503 13.736 21.660 1.00 95.25 375 THR A O 1
ATOM 2957 N N . ARG A 1 376 ? -2.042 14.418 19.571 1.00 92.56 376 ARG A N 1
ATOM 2958 C CA . ARG A 1 376 ? -0.582 14.451 19.782 1.00 92.56 376 ARG A CA 1
ATOM 2959 C C . ARG A 1 376 ? -0.185 15.380 20.939 1.00 92.56 376 ARG A C 1
ATOM 2961 O O . ARG A 1 376 ? 0.639 15.010 21.768 1.00 92.56 376 ARG A O 1
ATOM 2968 N N . LYS A 1 377 ? -0.823 16.552 21.043 1.00 92.69 377 LYS A N 1
ATOM 2969 C CA . LYS A 1 377 ? -0.585 17.526 22.126 1.00 92.69 377 LYS A CA 1
ATOM 2970 C C . LYS A 1 377 ? -0.915 16.940 23.504 1.00 92.69 377 LYS A C 1
ATOM 2972 O O . LYS A 1 377 ? -0.200 17.181 24.474 1.00 92.69 377 LYS A O 1
ATOM 2977 N N . GLU A 1 378 ? -1.991 16.160 23.606 1.00 94.81 378 GLU A N 1
ATOM 2978 C CA . GLU A 1 378 ? -2.360 15.483 24.854 1.00 94.81 378 GLU A CA 1
ATOM 2979 C C . GLU A 1 378 ? -1.372 14.374 25.216 1.00 94.81 378 GLU A C 1
ATOM 2981 O O . GLU A 1 378 ? -1.001 14.265 26.387 1.00 94.81 378 GLU A O 1
ATOM 2986 N N . ALA A 1 379 ? -0.902 13.600 24.232 1.00 93.06 379 ALA A N 1
ATOM 2987 C CA . ALA A 1 379 ? 0.145 12.601 24.437 1.00 93.06 379 ALA A CA 1
ATOM 2988 C C . ALA A 1 379 ? 1.436 13.238 24.979 1.00 93.06 379 ALA A C 1
ATOM 2990 O O . ALA A 1 379 ? 1.976 12.778 25.987 1.00 93.06 379 ALA A O 1
ATOM 2991 N N . GLU A 1 380 ? 1.883 14.341 24.369 1.00 91.19 380 GLU A N 1
ATOM 2992 C CA . GLU A 1 380 ? 3.057 15.110 24.803 1.00 91.19 380 GLU A CA 1
ATOM 2993 C C . GLU A 1 380 ? 2.894 15.629 26.239 1.00 91.19 380 GLU A C 1
ATOM 2995 O O . GLU A 1 380 ? 3.769 15.422 27.084 1.00 91.19 380 GLU A O 1
ATOM 3000 N N . LYS A 1 381 ? 1.741 16.236 26.556 1.00 93.75 381 LYS A N 1
ATOM 3001 C CA . LYS A 1 381 ? 1.430 16.735 27.907 1.00 93.75 381 LYS A CA 1
ATOM 3002 C C . LYS A 1 381 ? 1.454 15.620 28.956 1.00 93.75 381 LYS A C 1
ATOM 3004 O O . LYS A 1 381 ? 1.899 15.843 30.080 1.00 93.75 381 LYS A O 1
ATOM 3009 N N . GLN A 1 382 ? 0.984 14.430 28.593 1.00 92.69 382 GLN A N 1
ATOM 3010 C CA . GLN A 1 382 ? 0.979 13.251 29.457 1.00 92.69 382 GLN A CA 1
ATOM 3011 C C . GLN A 1 382 ? 2.321 12.497 29.471 1.00 92.69 382 GLN A C 1
ATOM 3013 O O . GLN A 1 382 ? 2.413 11.464 30.131 1.00 92.69 382 GLN A O 1
ATOM 3018 N N . ARG A 1 383 ? 3.352 12.990 28.763 1.00 88.50 383 ARG A N 1
ATOM 3019 C CA . ARG A 1 383 ? 4.656 12.320 28.598 1.00 88.50 383 ARG A CA 1
ATOM 3020 C C . ARG A 1 383 ? 4.510 10.874 28.100 1.00 88.50 383 ARG A C 1
ATOM 3022 O O . ARG A 1 383 ? 5.211 9.976 28.562 1.00 88.50 383 ARG A O 1
ATOM 3029 N N . ARG A 1 384 ? 3.555 10.654 27.192 1.00 87.56 384 ARG A N 1
ATOM 3030 C CA . ARG A 1 384 ? 3.302 9.367 26.529 1.00 87.56 384 ARG A CA 1
ATOM 3031 C C . ARG A 1 384 ? 4.297 9.147 25.388 1.00 87.56 384 ARG A C 1
ATOM 3033 O O . ARG A 1 384 ? 5.183 9.969 25.148 1.00 87.56 384 ARG A O 1
ATOM 3040 N N . TRP A 1 385 ? 4.125 8.027 24.689 1.00 83.00 385 TRP A N 1
ATOM 3041 C CA . TRP A 1 385 ? 4.833 7.722 23.452 1.00 83.00 385 TRP A CA 1
ATOM 3042 C C . TRP A 1 385 ? 4.820 8.908 22.476 1.00 83.00 385 TRP A C 1
ATOM 3044 O O . TRP A 1 385 ? 3.842 9.656 22.395 1.00 83.00 385 TRP A O 1
ATOM 3054 N N . LYS A 1 386 ? 5.917 9.095 21.738 1.00 86.00 386 LYS A N 1
ATOM 3055 C CA . LYS A 1 386 ? 6.022 10.160 20.736 1.00 86.00 386 LYS A CA 1
ATOM 3056 C C . LYS A 1 386 ? 5.383 9.693 19.435 1.00 86.00 386 LYS A C 1
ATOM 3058 O O . LYS A 1 386 ? 5.905 8.805 18.770 1.00 86.00 386 LYS A O 1
ATOM 3063 N N . TYR A 1 387 ? 4.268 10.312 19.070 1.00 87.06 387 TYR A N 1
ATOM 3064 C CA . TYR A 1 387 ? 3.528 9.985 17.855 1.00 87.06 387 TYR A CA 1
ATOM 3065 C C . TYR A 1 387 ? 3.922 10.920 16.706 1.00 87.06 387 TYR A C 1
ATOM 3067 O O . TYR A 1 387 ? 3.603 12.113 16.731 1.00 87.06 387 TYR A O 1
ATOM 3075 N N . SER A 1 388 ? 4.606 10.382 15.694 1.00 83.12 388 SER A N 1
ATOM 3076 C CA . SER A 1 388 ? 4.889 11.089 14.442 1.00 83.12 388 SER A CA 1
ATOM 3077 C C . SER A 1 388 ? 3.744 10.884 13.454 1.00 83.12 388 SER A C 1
ATOM 3079 O O . SER A 1 388 ? 3.505 9.768 13.009 1.00 83.12 388 SER A O 1
ATOM 3081 N N . LEU A 1 389 ? 3.036 11.951 13.094 1.00 79.56 389 LEU A N 1
ATOM 3082 C CA . LEU A 1 389 ? 1.955 11.905 12.104 1.00 79.56 389 LEU A CA 1
ATOM 3083 C C . LEU A 1 389 ? 2.491 12.329 10.735 1.00 79.56 389 LEU A C 1
ATOM 3085 O O . LEU A 1 389 ? 3.364 13.198 10.670 1.00 79.56 389 LEU A O 1
ATOM 3089 N N . ALA A 1 390 ? 1.999 11.714 9.660 1.00 70.81 390 ALA A N 1
ATOM 3090 C CA . ALA A 1 390 ? 2.339 12.150 8.315 1.00 70.81 390 ALA A CA 1
ATOM 3091 C C . ALA A 1 390 ? 1.757 13.545 8.059 1.00 70.81 390 ALA A C 1
ATOM 3093 O O . ALA A 1 390 ? 0.676 13.888 8.546 1.00 70.81 390 ALA A O 1
ATOM 3094 N N . ASN A 1 391 ? 2.478 14.351 7.278 1.00 60.12 391 ASN A N 1
ATOM 3095 C CA . ASN A 1 391 ? 1.904 15.569 6.727 1.00 60.12 391 ASN A CA 1
ATOM 3096 C C . ASN A 1 391 ? 0.846 15.137 5.711 1.00 60.12 391 ASN A C 1
ATOM 3098 O O . ASN A 1 391 ? 1.182 14.538 4.690 1.00 60.12 391 ASN A O 1
ATOM 3102 N N . VAL A 1 392 ? -0.424 15.397 6.014 1.00 53.66 392 VAL A N 1
ATOM 3103 C CA . VAL A 1 392 ? -1.505 15.182 5.053 1.00 53.66 392 VAL A CA 1
ATOM 3104 C C . VAL A 1 392 ? -1.337 16.245 3.971 1.00 53.66 392 VAL A C 1
ATOM 3106 O O . VAL A 1 392 ? -1.389 17.439 4.269 1.00 53.66 392 VAL A O 1
ATOM 3109 N N . VAL A 1 393 ? -1.054 15.818 2.741 1.00 41.34 393 VAL A N 1
ATOM 3110 C CA . VAL A 1 393 ? -1.189 16.687 1.570 1.00 41.34 393 VAL A CA 1
ATOM 3111 C C . VAL A 1 393 ? -2.691 16.767 1.326 1.00 41.34 393 VAL A C 1
ATOM 3113 O O . VAL A 1 393 ? -3.302 15.750 1.008 1.00 41.34 393 VAL A O 1
ATOM 3116 N N . ASN A 1 394 ? -3.282 17.922 1.633 1.00 34.34 394 ASN A N 1
ATOM 3117 C CA . ASN A 1 394 ? -4.683 18.205 1.324 1.00 34.34 394 ASN A CA 1
ATOM 3118 C C . ASN A 1 394 ? -4.866 18.442 -0.169 1.00 34.34 394 ASN A C 1
ATOM 3120 O O . ASN A 1 394 ? -3.980 19.116 -0.747 1.00 34.34 394 ASN A O 1
#